Protein AF-0000000077101831 (afdb_homodimer)

Sequence (412 aa):
MSLKFHEMTIDAYLSALGSTAPAPGGGAAAGLIGAQACALGEMVSRLSSSGKNTDDFREKAEQYAAIFESARSIFLDLMDEDAKNFRELMALLQSPRDPADTKRKENLEAAFKKSAEAPYRMADAMSELLPAFTQLLLHCNKNVITDAVIAAEEAVSCIRAARLNVEINAKYVKDEFYAREMKDSYLTWENAISAIDAVLTYQVKLMSLKFHEMTIDAYLSALGSTAPAPGGGAAAGLIGAQACALGEMVSRLSSSGKNTDDFREKAEQYAAIFESARSIFLDLMDEDAKNFRELMALLQSPRDPADTKRKENLEAAFKKSAEAPYRMADAMSELLPAFTQLLLHCNKNVITDAVIAAEEAVSCIRAARLNVEINAKYVKDEFYAREMKDSYLTWENAISAIDAVLTYQVKL

pLDDT: mean 95.39, std 7.32, range [43.97, 98.94]

InterPro domains:
  IPR007044 Cyclodeaminase/cyclohydrolase [PF04961] (9-184)
  IPR036178 Formimidoyltransferase-cyclodeaminase-like superfamily [G3DSA:1.20.120.680] (2-204)
  IPR036178 Formimidoyltransferase-cyclodeaminase-like superfamily [SSF101262] (5-187)

Foldseek 3Di:
DPDQLVRDDPVVQVVQAPDPDQDDYLQLVLLQLLLVLLVLLLVQLVQQLPDPPQVVCNVVSVVSNVVSVVRSVLSSVLSRQLRVLRVVLVVLVPDDDDPVPPCSLVVNLVSLQSNLVSLLVQLVVLLVCLVVLLSSCQRTDPVCNVSSLVSNVSSLVSNVSSLVSNVVSCVSHPDPVVVVVNVVSVVSSVVSSVVSVCCSPPPHDD/DPDQLVRDDPVVQVVQAPDPDQDDYLQLVLLQLLLVLLVLLLVQLVQQLPDPPQVVCNVVSVVSNVVSVVRSVLSSVLSRQLRVLRVVLVVLVPDDDDPVPPCSLVVNLVSLQSNLVSLLVQLVVLLVCLVVLLSSCQRTDPVCNVSSLSSNVSSLVSNVSSLVSNVVSCVSHPDPVVVVVNVVSVVSSVVSSVVSVCCSPPPHDD

Solvent-accessible surface area (backbone atoms only — not comparable to full-atom values): 20016 Å² total; per-residue (Å²): 126,82,79,54,61,50,71,26,27,39,48,58,45,41,52,41,29,28,33,80,51,88,51,39,45,49,48,25,50,19,16,51,40,33,20,48,16,22,16,36,42,11,15,38,17,50,52,16,37,71,38,86,88,23,74,89,48,17,64,58,20,47,51,46,22,54,51,22,53,56,46,23,53,51,26,47,51,34,18,46,46,23,30,53,32,42,50,53,35,49,53,58,71,68,45,82,85,50,89,83,52,82,54,52,68,60,53,49,27,52,34,27,53,53,37,18,43,33,25,43,50,50,22,52,54,45,43,69,43,46,62,59,47,46,50,41,61,73,59,41,40,77,92,40,45,67,35,36,50,41,18,45,53,32,37,49,48,15,31,55,35,10,46,52,46,23,52,67,27,49,72,61,44,83,52,63,68,57,53,52,52,50,52,54,48,51,50,51,41,49,52,44,47,51,55,48,48,49,41,60,69,73,66,54,81,132,128,84,78,54,62,47,72,28,28,40,47,58,46,41,53,42,29,29,33,80,51,90,50,40,44,46,48,27,50,19,16,51,40,33,22,48,15,22,17,34,44,11,15,39,17,48,51,16,38,70,38,87,86,21,74,90,45,18,65,58,21,49,52,45,22,53,50,21,55,56,46,23,54,51,26,48,50,34,17,45,48,23,31,53,34,42,50,54,35,50,52,57,72,69,46,82,86,51,89,84,52,84,55,52,68,59,53,49,29,52,34,28,53,52,37,17,43,33,25,43,49,50,23,51,55,45,42,69,44,45,63,59,47,46,51,42,61,74,55,43,40,76,92,40,45,68,36,35,51,40,18,44,53,32,38,48,48,17,30,53,33,10,46,53,46,22,51,67,27,49,73,60,45,82,52,64,69,58,54,51,53,50,52,54,49,52,50,53,44,48,50,44,48,51,54,48,48,48,40,61,70,74,66,53,83,131

Nearest PDB structures (foldseek):
  7vg5-assembly1_B  TM=9.074E-01  e=5.105E-09  Methylorubrum extorquens AM1
  7vg4-assembly1_A  TM=9.407E-01  e=1.534E-08  Methylorubrum extorquens AM1
  1o5h-assembly1_B  TM=8.938E-01  e=2.658E-08  Thermotoga maritima
  7vg4-assembly3_E  TM=9.243E-01  e=2.913E-08  Methylorubrum extorquens AM1
  2pfd-assembly1_A  TM=8.484E-01  e=7.286E-08  Rattus norvegicus

Radius of gyration: 21.73 Å; Cα contacts (8 Å, |Δi|>4): 616; chains: 2; bounding box: 44×77×50 Å

Structure (mmCIF, N/CA/C/O backbone):
data_AF-0000000077101831-model_v1
#
loop_
_entity.id
_entity.type
_entity.pdbx_description
1 polymer Formiminotransferase-cyclodeaminase
#
loop_
_atom_site.group_PDB
_atom_site.id
_atom_site.type_symbol
_atom_site.label_atom_id
_atom_site.label_alt_id
_atom_site.label_comp_id
_atom_site.label_asym_id
_atom_site.label_entity_id
_atom_site.label_seq_id
_atom_site.pdbx_PDB_ins_code
_atom_site.Cartn_x
_atom_site.Cartn_y
_atom_site.Cartn_z
_atom_site.occupancy
_atom_site.B_iso_or_equiv
_atom_site.auth_seq_id
_atom_site.auth_comp_id
_atom_site.auth_asym_id
_atom_site.auth_atom_id
_atom_site.pdbx_PDB_model_num
ATOM 1 N N . MET A 1 1 ? 4.645 -1.585 -28.672 1 44.28 1 MET A N 1
ATOM 2 C CA . MET A 1 1 ? 5.219 -1.824 -27.344 1 44.28 1 MET A CA 1
ATOM 3 C C . MET A 1 1 ? 4.156 -1.705 -26.266 1 44.28 1 MET A C 1
ATOM 5 O O . MET A 1 1 ? 3.293 -0.828 -26.328 1 44.28 1 MET A O 1
ATOM 9 N N . SER A 1 2 ? 3.857 -2.773 -25.594 1 61.19 2 SER A N 1
ATOM 10 C CA . SER A 1 2 ? 2.75 -2.783 -24.641 1 61.19 2 SER A CA 1
ATOM 11 C C . SER A 1 2 ? 2.854 -1.624 -23.656 1 61.19 2 SER A C 1
ATOM 13 O O . SER A 1 2 ? 3.957 -1.215 -23.297 1 61.19 2 SER A O 1
ATOM 15 N N . LEU A 1 3 ? 2.004 -0.851 -23.578 1 75.81 3 LEU A N 1
ATOM 16 C CA . LEU A 1 3 ? 1.941 0.343 -22.75 1 75.81 3 LEU A CA 1
ATOM 17 C C . LEU A 1 3 ? 2.4 0.036 -21.328 1 75.81 3 LEU A C 1
ATOM 19 O O . LEU A 1 3 ? 1.934 -0.927 -20.703 1 75.81 3 LEU A O 1
ATOM 23 N N . LYS A 1 4 ? 3.422 0.877 -20.922 1 93.12 4 LYS A N 1
ATOM 24 C CA . LYS A 1 4 ? 3.916 0.754 -19.547 1 93.12 4 LYS A CA 1
ATOM 25 C C . LYS A 1 4 ? 2.838 1.126 -18.547 1 93.12 4 LYS A C 1
ATOM 27 O O . LYS A 1 4 ? 1.994 1.984 -18.812 1 93.12 4 LYS A O 1
ATOM 32 N N . PHE A 1 5 ? 2.848 0.463 -17.438 1 94.5 5 PHE A N 1
ATOM 33 C CA . PHE A 1 5 ? 1.799 0.672 -16.438 1 94.5 5 PHE A CA 1
ATOM 34 C C . PHE A 1 5 ? 1.759 2.129 -16 1 94.5 5 PHE A C 1
ATOM 36 O O . PHE A 1 5 ? 0.681 2.697 -15.812 1 94.5 5 PHE A O 1
ATOM 43 N N . HIS A 1 6 ? 2.982 2.709 -15.812 1 93.25 6 HIS A N 1
ATOM 44 C CA . HIS A 1 6 ? 3.029 4.062 -15.273 1 93.25 6 HIS A CA 1
ATOM 45 C C . HIS A 1 6 ? 2.426 5.066 -16.25 1 93.25 6 HIS A C 1
ATOM 47 O O . HIS A 1 6 ? 2.1 6.195 -15.867 1 93.25 6 HIS A O 1
ATOM 53 N N . GLU A 1 7 ? 2.256 4.645 -17.5 1 96 7 GLU A N 1
ATOM 54 C CA . GLU A 1 7 ? 1.656 5.496 -18.531 1 96 7 GLU A CA 1
ATOM 55 C C . GLU A 1 7 ? 0.146 5.293 -18.594 1 96 7 GLU A C 1
ATOM 57 O O . GLU A 1 7 ? -0.556 6.043 -19.281 1 96 7 GLU A O 1
ATOM 62 N N . MET A 1 8 ? -0.359 4.348 -17.922 1 96.56 8 MET A N 1
ATOM 63 C CA . MET A 1 8 ? -1.797 4.105 -17.844 1 96.56 8 MET A CA 1
ATOM 64 C C . MET A 1 8 ? -2.443 5.004 -16.781 1 96.56 8 MET A C 1
ATOM 66 O O . MET A 1 8 ? -1.784 5.434 -15.844 1 96.56 8 MET A O 1
ATOM 70 N N . THR A 1 9 ? -3.705 5.25 -17.047 1 97.62 9 THR A N 1
ATOM 71 C CA . THR A 1 9 ? -4.449 5.863 -15.953 1 97.62 9 THR A CA 1
ATOM 72 C C . THR A 1 9 ? -4.551 4.914 -14.766 1 97.62 9 THR A C 1
ATOM 74 O O . THR A 1 9 ? -4.469 3.695 -14.93 1 97.62 9 THR A O 1
ATOM 77 N N . ILE A 1 10 ? -4.707 5.473 -13.641 1 98.31 10 ILE A N 1
ATOM 78 C CA . ILE A 1 10 ? -4.906 4.664 -12.438 1 98.31 10 ILE A CA 1
ATOM 79 C C . ILE A 1 10 ? -6.094 3.725 -12.641 1 98.31 10 ILE A C 1
ATOM 81 O O . ILE A 1 10 ? -6.012 2.537 -12.32 1 98.31 10 ILE A O 1
ATOM 85 N N . ASP A 1 11 ? -7.137 4.207 -13.266 1 97.38 11 ASP A N 1
ATOM 86 C CA . ASP A 1 11 ? -8.328 3.402 -13.523 1 97.38 11 ASP A CA 1
ATOM 87 C C . ASP A 1 11 ? -8.008 2.223 -14.438 1 97.38 11 ASP A C 1
ATOM 89 O O . ASP A 1 11 ? -8.438 1.096 -14.18 1 97.38 11 ASP A O 1
ATOM 93 N N . ALA A 1 12 ? -7.332 2.475 -15.492 1 97.69 12 ALA A N 1
ATOM 94 C CA . ALA A 1 12 ? -7 1.422 -16.453 1 97.69 12 ALA A CA 1
ATOM 95 C C . ALA A 1 12 ? -6.125 0.351 -15.797 1 97.69 12 ALA A C 1
ATOM 97 O O . ALA A 1 12 ? -6.332 -0.845 -16.016 1 97.69 12 ALA A O 1
ATOM 98 N N . TYR A 1 13 ? -5.164 0.798 -15.039 1 98.44 13 TYR A N 1
ATOM 99 C CA . TYR A 1 13 ? -4.293 -0.14 -14.344 1 98.44 13 TYR A CA 1
ATOM 100 C C . TYR A 1 13 ? -5.09 -0.997 -13.367 1 98.44 13 TYR A C 1
ATOM 102 O O . TYR A 1 13 ? -4.945 -2.221 -13.344 1 98.44 13 TYR A O 1
ATOM 110 N N . LEU A 1 14 ? -5.941 -0.333 -12.586 1 98.69 14 LEU A N 1
ATOM 111 C CA . LEU A 1 14 ? -6.688 -1.07 -11.57 1 98.69 14 LEU A CA 1
ATOM 112 C C . LEU A 1 14 ? -7.684 -2.027 -12.219 1 98.69 14 LEU A C 1
ATOM 114 O O . LEU A 1 14 ? -7.945 -3.109 -11.688 1 98.69 14 LEU A O 1
ATOM 118 N N . SER A 1 15 ? -8.258 -1.615 -13.32 1 98.31 15 SER A N 1
ATOM 119 C CA . SER A 1 15 ? -9.133 -2.512 -14.062 1 98.31 15 SER A CA 1
ATOM 120 C C . SER A 1 15 ? -8.383 -3.746 -14.547 1 98.31 15 SER A C 1
ATOM 122 O O . SER A 1 15 ? -8.906 -4.863 -14.477 1 98.31 15 SER A O 1
ATOM 124 N N . ALA A 1 16 ? -7.199 -3.539 -15.055 1 98.12 16 ALA A N 1
ATOM 125 C CA . ALA A 1 16 ? -6.371 -4.66 -15.492 1 98.12 16 ALA A CA 1
ATOM 126 C C . ALA A 1 16 ? -5.996 -5.555 -14.312 1 98.12 16 ALA A C 1
ATOM 128 O O . ALA A 1 16 ? -6.047 -6.781 -14.414 1 98.12 16 ALA A O 1
ATOM 129 N N . LEU A 1 17 ? -5.648 -4.934 -13.203 1 98.5 17 LEU A N 1
ATOM 130 C CA . LEU A 1 17 ? -5.262 -5.676 -12.008 1 98.5 17 LEU A CA 1
ATOM 131 C C . LEU A 1 17 ? -6.414 -6.543 -11.508 1 98.5 17 LEU A C 1
ATOM 133 O O . LEU A 1 17 ? -6.199 -7.668 -11.055 1 98.5 17 LEU A O 1
ATOM 137 N N . GLY A 1 18 ? -7.625 -6.035 -11.617 1 98.44 18 GLY A N 1
ATOM 138 C CA . GLY A 1 18 ? -8.797 -6.738 -11.117 1 98.44 18 GLY A CA 1
ATOM 139 C C . GLY A 1 18 ? -9.336 -7.762 -12.102 1 98.44 18 GLY A C 1
ATOM 140 O O . GLY A 1 18 ? -10.312 -8.461 -11.805 1 98.44 18 GLY A O 1
ATOM 141 N N . SER A 1 19 ? -8.734 -7.898 -13.273 1 97.62 19 SER A N 1
ATOM 142 C CA . SER A 1 19 ? -9.195 -8.805 -14.312 1 97.62 19 SER A CA 1
ATOM 143 C C . SER A 1 19 ? -8.664 -10.219 -14.094 1 97.62 19 SER A C 1
ATOM 145 O O . SER A 1 19 ? -8.008 -10.492 -13.086 1 97.62 19 SER A O 1
ATOM 147 N N . THR A 1 20 ? -8.922 -11.156 -15.008 1 96.12 20 THR A N 1
ATOM 148 C CA . THR A 1 20 ? -8.453 -12.531 -14.922 1 96.12 20 THR A CA 1
ATOM 149 C C . THR A 1 20 ? -7.16 -12.711 -15.719 1 96.12 20 THR A C 1
ATOM 151 O O . THR A 1 20 ? -6.66 -13.828 -15.859 1 96.12 20 THR A O 1
ATOM 154 N N . ALA A 1 21 ? -6.684 -11.531 -16.234 1 94.62 21 ALA A N 1
ATOM 155 C CA . ALA A 1 21 ? -5.406 -11.625 -16.938 1 94.62 21 ALA A CA 1
ATOM 156 C C . ALA A 1 21 ? -4.293 -12.086 -16 1 94.62 21 ALA A C 1
ATOM 158 O O . ALA A 1 21 ? -4.316 -11.789 -14.812 1 94.62 21 ALA A O 1
ATOM 159 N N . PRO A 1 22 ? -3.324 -12.836 -16.531 1 94.12 22 PRO A N 1
ATOM 160 C CA . PRO A 1 22 ? -2.258 -13.336 -15.656 1 94.12 22 PRO A CA 1
ATOM 161 C C . PRO A 1 22 ? -1.479 -12.203 -14.984 1 94.12 22 PRO A C 1
ATOM 163 O O . PRO A 1 22 ? -0.962 -12.383 -13.875 1 94.12 22 PRO A O 1
ATOM 166 N N . ALA A 1 23 ? -1.286 -11.023 -15.68 1 94.5 23 ALA A N 1
ATOM 167 C CA . ALA A 1 23 ? -0.628 -9.828 -15.148 1 94.5 23 ALA A CA 1
ATOM 168 C C . ALA A 1 23 ? -1.393 -8.562 -15.539 1 94.5 23 ALA A C 1
ATOM 170 O O . ALA A 1 23 ? -2 -8.5 -16.609 1 94.5 23 ALA A O 1
ATOM 171 N N . PRO A 1 24 ? -1.352 -7.574 -14.758 1 97.62 24 PRO A N 1
ATOM 172 C CA . PRO A 1 24 ? -0.583 -7.441 -13.523 1 97.62 24 PRO A CA 1
ATOM 173 C C . PRO A 1 24 ? -1.191 -8.227 -12.367 1 97.62 24 PRO A C 1
ATOM 175 O O . PRO A 1 24 ? -2.367 -8.602 -12.414 1 97.62 24 PRO A O 1
ATOM 178 N N . GLY A 1 25 ? -0.384 -8.562 -11.336 1 97.69 25 GLY A N 1
ATOM 179 C CA . GLY A 1 25 ? -0.781 -9.203 -10.094 1 97.69 25 GLY A CA 1
ATOM 180 C C . GLY A 1 25 ? -0.1 -8.609 -8.875 1 97.69 25 GL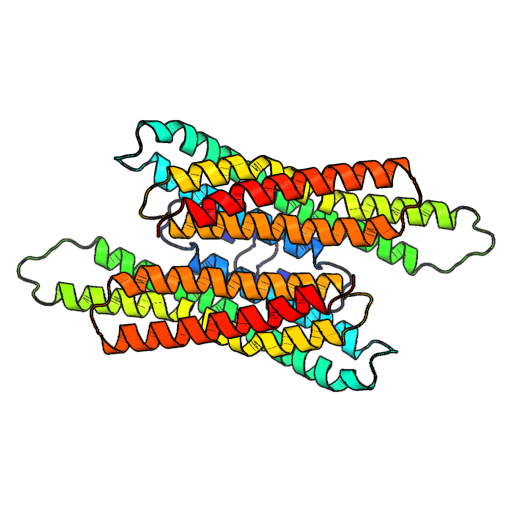Y A C 1
ATOM 181 O O . GLY A 1 25 ? 0.102 -7.395 -8.797 1 97.69 25 GLY A O 1
ATOM 182 N N . GLY A 1 26 ? 0.161 -9.477 -7.961 1 98.38 26 GLY A N 1
ATOM 183 C CA . GLY A 1 26 ? 0.746 -9.039 -6.703 1 98.38 26 GLY A CA 1
ATOM 184 C C . GLY A 1 26 ? 2.105 -8.391 -6.871 1 98.38 26 GLY A C 1
ATOM 185 O O . GLY A 1 26 ? 2.475 -7.504 -6.098 1 98.38 26 GLY A O 1
ATOM 186 N N . GLY A 1 27 ? 2.893 -8.875 -7.781 1 98.5 27 GLY A N 1
ATOM 187 C CA . GLY A 1 27 ? 4.188 -8.266 -8.039 1 98.5 27 GL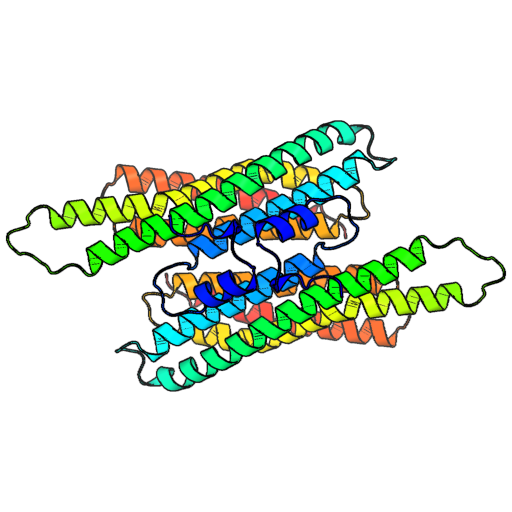Y A CA 1
ATOM 188 C C . GLY A 1 27 ? 4.086 -6.836 -8.539 1 98.5 27 GLY A C 1
ATOM 189 O O . GLY A 1 27 ? 4.824 -5.961 -8.078 1 98.5 27 GLY A O 1
ATOM 190 N N . ALA A 1 28 ? 3.213 -6.652 -9.492 1 98.38 28 ALA A N 1
ATOM 191 C CA . ALA A 1 28 ? 2.975 -5.297 -9.969 1 98.38 28 ALA A CA 1
ATOM 192 C C . ALA A 1 28 ? 2.434 -4.406 -8.852 1 98.38 28 ALA A C 1
ATOM 194 O O . ALA A 1 28 ? 2.828 -3.244 -8.734 1 98.38 28 ALA A O 1
ATOM 195 N N . ALA A 1 29 ? 1.525 -4.945 -8.047 1 98.75 29 ALA A N 1
ATOM 196 C CA . ALA A 1 29 ? 0.988 -4.203 -6.906 1 98.75 29 ALA A CA 1
ATOM 197 C C . ALA A 1 29 ? 2.1 -3.783 -5.949 1 98.75 29 ALA A C 1
ATOM 199 O O . ALA A 1 29 ? 2.088 -2.668 -5.426 1 98.75 29 ALA A O 1
ATOM 200 N N . ALA A 1 30 ? 3.07 -4.664 -5.754 1 98.88 30 ALA A N 1
ATOM 201 C CA . ALA A 1 30 ? 4.227 -4.348 -4.922 1 98.88 30 ALA A CA 1
ATOM 202 C C . ALA A 1 30 ? 5.031 -3.193 -5.516 1 98.88 30 ALA A C 1
ATOM 204 O O . ALA A 1 30 ? 5.492 -2.311 -4.785 1 98.88 30 ALA A O 1
ATOM 205 N N . GLY A 1 31 ? 5.191 -3.23 -6.809 1 98.81 31 GLY A N 1
ATOM 206 C CA . GLY A 1 31 ? 5.895 -2.148 -7.48 1 98.81 31 GLY A CA 1
ATOM 207 C C . GLY A 1 31 ? 5.23 -0.797 -7.285 1 98.81 31 GLY A C 1
ATOM 208 O O . GLY A 1 31 ? 5.906 0.194 -6.992 1 98.81 31 GLY A O 1
ATOM 209 N N . LEU A 1 32 ? 3.914 -0.754 -7.418 1 98.81 32 LEU A N 1
ATOM 210 C CA . LEU A 1 32 ? 3.199 0.514 -7.309 1 98.81 32 LEU A CA 1
ATOM 211 C C . LEU A 1 32 ? 3.23 1.034 -5.875 1 98.81 32 LEU A C 1
ATOM 213 O O . LEU A 1 32 ? 3.381 2.236 -5.652 1 98.81 32 LEU A O 1
ATOM 217 N N . ILE A 1 33 ? 3.037 0.174 -4.906 1 98.81 33 ILE A N 1
ATOM 218 C CA . ILE A 1 33 ? 3.082 0.646 -3.525 1 98.81 33 ILE A CA 1
ATOM 219 C C . ILE A 1 33 ? 4.484 1.157 -3.201 1 98.81 33 ILE A C 1
ATOM 221 O O . ILE A 1 33 ? 4.641 2.133 -2.465 1 98.81 33 ILE A O 1
ATOM 225 N N . GLY A 1 34 ? 5.543 0.465 -3.713 1 98.94 34 GLY A N 1
ATOM 226 C CA . GLY A 1 34 ? 6.895 0.976 -3.555 1 98.94 34 GLY A CA 1
ATOM 227 C C . GLY A 1 34 ? 7.086 2.354 -4.16 1 98.94 34 GLY A C 1
ATOM 228 O O . GLY A 1 34 ? 7.68 3.234 -3.535 1 98.94 34 GLY A O 1
ATOM 229 N N . ALA A 1 35 ? 6.602 2.521 -5.375 1 98.94 35 ALA A N 1
ATOM 230 C CA . ALA A 1 35 ? 6.68 3.82 -6.039 1 98.94 35 ALA A CA 1
ATOM 231 C C . ALA A 1 35 ? 5.945 4.891 -5.238 1 98.94 35 ALA A C 1
ATOM 233 O O . ALA A 1 35 ? 6.418 6.023 -5.125 1 98.94 35 ALA A O 1
ATOM 234 N N . GLN A 1 36 ? 4.82 4.559 -4.707 1 98.88 36 GLN A N 1
ATOM 235 C CA . GLN A 1 36 ? 4.031 5.496 -3.914 1 98.88 36 GLN A CA 1
ATOM 236 C C . GLN A 1 36 ? 4.758 5.871 -2.625 1 98.88 36 GLN A C 1
ATOM 238 O O . GLN A 1 36 ? 4.738 7.031 -2.211 1 98.88 36 GLN A O 1
ATOM 243 N N . ALA A 1 37 ? 5.34 4.852 -1.958 1 98.94 37 ALA A N 1
ATOM 244 C CA . ALA A 1 37 ? 6.145 5.125 -0.77 1 98.94 37 ALA A CA 1
ATOM 245 C C . ALA A 1 37 ? 7.25 6.133 -1.075 1 98.94 37 ALA A C 1
ATOM 247 O O . ALA A 1 37 ? 7.465 7.078 -0.315 1 98.94 37 ALA A O 1
ATOM 248 N N . CYS A 1 38 ? 7.887 5.934 -2.193 1 98.94 38 CYS A N 1
ATOM 249 C CA . CYS A 1 38 ? 8.977 6.816 -2.598 1 98.94 38 CYS A CA 1
ATOM 250 C C . CYS A 1 38 ? 8.461 8.211 -2.906 1 98.94 38 CYS A C 1
ATOM 252 O O . CYS A 1 38 ? 9.094 9.211 -2.547 1 98.94 38 CYS A O 1
ATOM 254 N N . ALA A 1 39 ? 7.328 8.305 -3.564 1 98.94 39 ALA A N 1
ATOM 255 C CA . ALA A 1 39 ? 6.742 9.602 -3.875 1 98.94 39 ALA A CA 1
ATOM 256 C C . ALA A 1 39 ? 6.395 10.367 -2.6 1 98.94 39 ALA A C 1
ATOM 258 O O . ALA A 1 39 ? 6.672 11.562 -2.488 1 98.94 39 ALA A O 1
ATOM 259 N N . LEU A 1 40 ? 5.77 9.695 -1.675 1 98.81 40 LEU A N 1
ATOM 260 C CA . LEU A 1 40 ? 5.449 10.328 -0.401 1 98.81 40 LEU A CA 1
ATOM 261 C C . LEU A 1 40 ? 6.719 10.742 0.338 1 98.81 40 LEU A C 1
ATOM 263 O O . LEU A 1 40 ? 6.773 11.82 0.938 1 98.81 40 LEU A O 1
ATOM 267 N N . GLY A 1 41 ? 7.73 9.812 0.323 1 98.81 41 GLY A N 1
ATOM 268 C CA . GLY A 1 41 ? 9.023 10.18 0.884 1 98.81 41 GLY A CA 1
ATOM 269 C C . GLY A 1 41 ? 9.625 11.414 0.248 1 98.81 41 GLY A C 1
ATOM 270 O O . GLY A 1 41 ? 10.203 12.258 0.938 1 98.81 41 GLY A O 1
ATOM 271 N N . GLU A 1 42 ? 9.492 11.5 -1.027 1 98.75 42 GLU A N 1
ATOM 272 C CA . GLU A 1 42 ? 9.938 12.664 -1.785 1 98.75 42 GLU A CA 1
ATOM 273 C C . GLU A 1 42 ? 9.266 13.938 -1.282 1 98.75 42 GLU A C 1
ATOM 275 O O . GLU A 1 42 ? 9.93 14.945 -1.023 1 98.75 42 GLU A O 1
ATOM 280 N N . MET A 1 43 ? 7.977 13.922 -1.154 1 98.5 43 MET A N 1
ATOM 281 C CA . MET A 1 43 ? 7.219 15.062 -0.652 1 98.5 43 MET A CA 1
ATOM 282 C C . MET A 1 43 ? 7.719 15.484 0.726 1 98.5 43 MET A C 1
ATOM 284 O O . MET A 1 43 ? 8.008 16.656 0.954 1 98.5 43 MET A O 1
ATOM 288 N N . VAL A 1 44 ? 7.793 14.508 1.637 1 98.38 44 VAL A N 1
ATOM 289 C CA . VAL A 1 44 ? 8.219 14.773 3.008 1 98.38 44 VAL A CA 1
ATOM 290 C C . VAL A 1 44 ? 9.609 15.398 3.008 1 98.38 44 VAL A C 1
ATOM 292 O O . VAL A 1 44 ? 9.875 16.344 3.756 1 98.38 44 VAL A O 1
ATOM 295 N N . SER A 1 45 ? 10.453 14.867 2.158 1 98.44 45 SER A N 1
ATOM 296 C CA . SER A 1 45 ? 11.812 15.391 2.049 1 98.44 45 SER A CA 1
ATOM 297 C C . SER A 1 45 ? 11.805 16.844 1.564 1 98.44 45 SER A C 1
ATOM 299 O O . SER A 1 45 ? 12.461 17.703 2.15 1 98.44 45 SER A O 1
ATOM 301 N N . ARG A 1 46 ? 11.086 17.125 0.58 1 97.69 46 ARG A N 1
ATOM 302 C CA . ARG A 1 46 ? 11.031 18.469 0.009 1 97.69 46 ARG A CA 1
ATOM 303 C C . ARG A 1 46 ? 10.469 19.469 1.016 1 97.69 46 ARG A C 1
ATOM 305 O O . ARG A 1 46 ? 11 20.562 1.169 1 97.69 46 ARG A O 1
ATOM 312 N N . LEU A 1 47 ? 9.445 19.109 1.716 1 96.56 47 LEU A N 1
ATOM 313 C CA . LEU A 1 47 ? 8.812 20 2.674 1 96.56 47 LEU A CA 1
ATOM 314 C C . LEU A 1 47 ? 9.688 20.172 3.914 1 96.56 47 LEU A C 1
ATOM 316 O O . LEU A 1 47 ? 9.539 21.156 4.648 1 96.56 47 LEU A O 1
ATOM 320 N N . SER A 1 48 ? 10.531 19.203 4.121 1 95.88 48 SER A N 1
ATOM 321 C CA . SER A 1 48 ? 11.438 19.281 5.266 1 95.88 48 SER A CA 1
ATOM 322 C C . SER A 1 48 ? 12.672 20.109 4.93 1 95.88 48 SER A C 1
ATOM 324 O O . SER A 1 48 ? 13.305 20.672 5.828 1 95.88 48 SER A O 1
ATOM 326 N N . SER A 1 49 ? 13.078 20.141 3.723 1 93.62 49 SER A N 1
ATOM 327 C CA . SER A 1 49 ? 14.234 20.922 3.299 1 93.62 49 SER A CA 1
ATOM 328 C C . SER A 1 49 ? 13.891 22.422 3.232 1 93.62 49 SER A C 1
ATOM 330 O O . SER A 1 49 ? 14.766 23.266 3.387 1 93.62 49 SER A O 1
ATOM 332 N N . SER A 1 50 ? 12.766 22.734 3.039 1 83.5 50 SER A N 1
ATOM 333 C CA . SER A 1 50 ? 12.336 24.125 2.896 1 83.5 50 SER A CA 1
ATOM 334 C C . SER A 1 50 ? 11.859 24.703 4.227 1 83.5 50 SER A C 1
ATOM 336 O O . SER A 1 50 ? 11.664 25.906 4.355 1 83.5 50 SER A O 1
ATOM 338 N N . GLY A 1 51 ? 11.758 23.812 5.164 1 71.81 51 GLY A N 1
ATOM 339 C CA . GLY A 1 51 ? 11.219 24.266 6.434 1 71.81 51 GLY A CA 1
ATOM 340 C C . GLY A 1 51 ? 12.234 24.984 7.293 1 71.81 51 GLY A C 1
ATOM 341 O O . GLY A 1 51 ? 13.438 24.828 7.105 1 71.81 51 GLY A O 1
ATOM 342 N N . LYS A 1 52 ? 11.883 25.969 8 1 64.69 52 LYS A N 1
ATOM 343 C CA . LYS A 1 52 ? 12.688 26.906 8.773 1 64.69 52 LYS A CA 1
ATOM 344 C C . LYS A 1 52 ? 13.516 26.188 9.836 1 64.69 52 LYS A C 1
ATOM 346 O O . LYS A 1 52 ? 14.609 26.641 10.18 1 64.69 52 LYS A O 1
ATOM 351 N N . ASN A 1 53 ? 13.023 25.141 10.438 1 59.78 53 ASN A N 1
ATOM 352 C CA . ASN A 1 53 ? 13.609 24.578 11.664 1 59.78 53 ASN A CA 1
ATOM 353 C C . ASN A 1 53 ? 14.461 23.359 11.367 1 59.78 53 ASN A C 1
ATOM 355 O O . ASN A 1 53 ? 14.711 22.547 12.258 1 59.78 53 ASN A O 1
ATOM 359 N N . THR A 1 54 ? 14.844 23.188 10.078 1 61.25 54 THR A N 1
ATOM 360 C CA . THR A 1 54 ? 15.516 21.922 9.797 1 61.25 54 THR A CA 1
ATOM 361 C C . THR A 1 54 ? 16.938 22.156 9.289 1 61.25 54 THR A C 1
ATOM 363 O O . THR A 1 54 ? 17.391 21.484 8.367 1 61.25 54 THR A O 1
ATOM 366 N N . ASP A 1 55 ? 17.641 23.109 9.922 1 66.56 55 ASP A N 1
ATOM 367 C CA . ASP A 1 55 ? 18.906 23.547 9.32 1 66.56 55 ASP A CA 1
ATOM 368 C C . ASP A 1 55 ? 19.859 22.359 9.164 1 66.56 55 ASP A C 1
ATOM 370 O O . ASP A 1 55 ? 20.453 22.172 8.094 1 66.56 55 ASP A O 1
ATOM 374 N N . ASP A 1 56 ? 19.922 21.531 10.195 1 82.62 56 ASP A N 1
ATOM 375 C CA . ASP A 1 56 ? 20.922 20.469 10.109 1 82.62 56 ASP A CA 1
ATOM 376 C C . ASP A 1 56 ? 20.438 19.328 9.219 1 82.62 56 ASP A C 1
ATOM 378 O O . ASP A 1 56 ? 21.234 18.562 8.68 1 82.62 56 ASP A O 1
ATOM 382 N N . PHE A 1 57 ? 19.172 19.25 8.938 1 92.75 57 PHE A N 1
ATOM 383 C CA . PHE A 1 57 ? 18.609 18.141 8.188 1 92.75 57 PHE A CA 1
ATOM 384 C C . PHE A 1 57 ? 18.281 18.547 6.762 1 92.75 57 PHE A C 1
ATOM 386 O O . PHE A 1 57 ? 18 17.703 5.906 1 92.75 57 PHE A O 1
ATOM 393 N N . ARG A 1 58 ? 18.438 19.797 6.492 1 92.44 58 ARG A N 1
ATOM 394 C CA . ARG A 1 58 ? 18.016 20.359 5.211 1 92.44 58 ARG A CA 1
ATOM 395 C C . ARG A 1 58 ? 18.766 19.703 4.055 1 92.44 58 ARG A C 1
ATOM 397 O O . ARG A 1 58 ? 18.156 19.266 3.076 1 92.44 58 ARG A O 1
ATOM 404 N N . GLU A 1 59 ? 20 19.688 4.125 1 93.56 59 GLU A N 1
ATOM 405 C CA . GLU A 1 59 ? 20.828 19.141 3.049 1 93.56 59 GLU A CA 1
ATOM 406 C C . GLU A 1 59 ? 20.516 17.672 2.826 1 93.56 59 GLU A C 1
ATOM 408 O O . GLU A 1 59 ? 20.422 17.203 1.686 1 93.56 59 GLU A O 1
ATOM 413 N N . LYS A 1 60 ? 20.438 16.953 3.932 1 95.94 60 LYS A N 1
ATOM 414 C CA . LYS A 1 60 ? 20.094 15.539 3.832 1 95.94 60 LYS A CA 1
ATOM 415 C C . LYS A 1 60 ? 18.719 15.344 3.207 1 95.94 60 LYS A C 1
ATOM 417 O O . LYS A 1 60 ? 18.531 14.445 2.387 1 95.94 60 LYS A O 1
ATOM 422 N N . ALA A 1 61 ? 17.812 16.141 3.611 1 97.12 61 ALA A N 1
ATOM 423 C CA . ALA A 1 61 ? 16.469 16.062 3.072 1 97.12 61 ALA A CA 1
ATOM 424 C C . ALA A 1 61 ? 16.453 16.297 1.564 1 97.12 61 ALA A C 1
ATOM 426 O O . ALA A 1 61 ? 15.734 15.625 0.827 1 97.12 61 ALA A O 1
ATOM 427 N N . GLU A 1 62 ? 17.234 17.25 1.143 1 95.94 62 GLU A N 1
ATOM 428 C CA . GLU A 1 62 ? 17.344 17.516 -0.291 1 9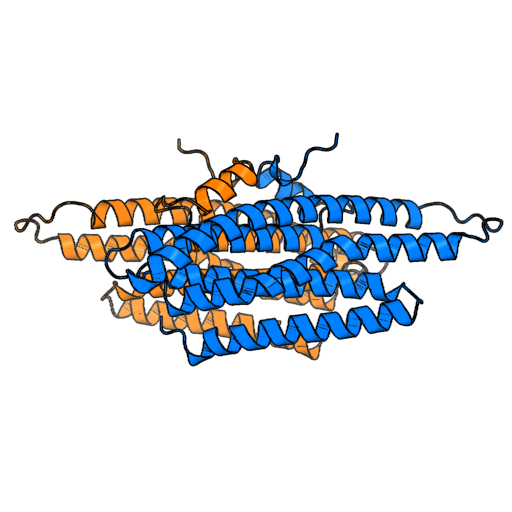5.94 62 GLU A CA 1
ATOM 429 C C . GLU A 1 62 ? 17.922 16.297 -1.025 1 95.94 62 GLU A C 1
ATOM 431 O O . GLU A 1 62 ? 17.453 15.953 -2.115 1 95.94 62 GLU A O 1
ATOM 436 N N . GLN A 1 63 ? 18.906 15.742 -0.448 1 97.5 63 GLN A N 1
ATOM 437 C CA . GLN A 1 63 ? 19.484 14.539 -1.026 1 97.5 63 GLN A CA 1
ATOM 438 C C . GLN A 1 63 ? 18.453 13.406 -1.091 1 97.5 63 GLN A C 1
ATOM 440 O O . GLN A 1 63 ? 18.375 12.695 -2.094 1 97.5 63 GLN A O 1
ATOM 445 N N . TYR A 1 64 ? 17.703 13.266 -0.021 1 98.5 64 TYR A N 1
ATOM 446 C CA . TYR A 1 64 ? 16.703 12.211 0.019 1 98.5 64 TYR A CA 1
ATOM 447 C C . TYR A 1 64 ? 15.625 12.445 -1.039 1 98.5 64 TYR A C 1
ATOM 449 O O . TYR A 1 64 ? 15.117 11.492 -1.634 1 98.5 64 TYR A O 1
ATOM 457 N N . ALA A 1 65 ? 15.25 13.711 -1.266 1 98.31 65 ALA A N 1
ATOM 458 C CA . ALA A 1 65 ? 14.266 14.008 -2.303 1 98.31 65 ALA A CA 1
ATOM 459 C C . ALA A 1 65 ? 14.719 13.461 -3.656 1 98.31 65 ALA A C 1
ATOM 461 O O . ALA A 1 65 ? 13.93 12.844 -4.375 1 98.31 65 ALA A O 1
ATOM 462 N N . ALA A 1 66 ? 15.945 13.672 -3.961 1 98.38 66 ALA A N 1
ATOM 463 C CA . ALA A 1 66 ? 16.5 13.203 -5.23 1 98.38 66 ALA A CA 1
ATOM 464 C C . ALA A 1 66 ? 16.562 11.68 -5.27 1 98.38 66 ALA A C 1
ATOM 466 O O . ALA A 1 66 ? 16.266 11.062 -6.301 1 98.38 66 ALA A O 1
ATOM 467 N N . ILE A 1 67 ? 16.969 11.109 -4.172 1 98.75 67 ILE A N 1
ATOM 468 C CA . ILE A 1 67 ? 17.078 9.656 -4.074 1 98.75 67 ILE A CA 1
ATOM 469 C C . ILE A 1 67 ? 15.695 9.023 -4.27 1 98.75 67 ILE A C 1
ATOM 471 O O . ILE A 1 67 ? 15.547 8.078 -5.047 1 98.75 67 ILE A O 1
ATOM 475 N N . PHE A 1 68 ? 14.672 9.547 -3.611 1 98.88 68 PHE A N 1
ATOM 476 C CA . PHE A 1 68 ? 13.32 9 -3.695 1 98.88 68 PHE A CA 1
ATOM 477 C C . PHE A 1 68 ? 12.742 9.195 -5.09 1 98.88 68 PHE A C 1
ATOM 479 O O . PHE A 1 68 ? 12.031 8.328 -5.598 1 98.88 68 PHE A O 1
ATOM 486 N N . GLU A 1 69 ? 13.047 10.328 -5.68 1 98.62 69 GLU A N 1
ATOM 487 C CA . GLU A 1 69 ? 12.586 10.555 -7.043 1 98.62 69 GLU A CA 1
ATOM 488 C C . GLU A 1 69 ? 13.148 9.508 -8 1 98.62 69 GLU A C 1
ATOM 490 O O . GLU A 1 69 ? 12.422 8.945 -8.82 1 98.62 69 GLU A O 1
ATOM 495 N N . SER A 1 70 ? 14.43 9.242 -7.91 1 98.69 70 SER A N 1
ATOM 496 C CA . SER A 1 70 ? 15.07 8.219 -8.734 1 98.69 70 SER A CA 1
ATOM 497 C C . SER A 1 70 ? 14.5 6.832 -8.438 1 98.69 70 SER A C 1
ATOM 499 O O . SER A 1 70 ? 14.258 6.047 -9.352 1 98.69 70 SER A O 1
ATOM 501 N N . ALA A 1 71 ? 14.305 6.551 -7.172 1 98.88 71 ALA A N 1
ATOM 502 C CA . ALA A 1 71 ? 13.789 5.25 -6.754 1 98.88 71 ALA A CA 1
ATOM 503 C C . ALA A 1 71 ? 12.367 5.035 -7.266 1 98.88 71 ALA A C 1
ATOM 505 O O . ALA A 1 71 ? 12 3.924 -7.656 1 98.88 71 ALA A O 1
ATOM 506 N N . ARG A 1 72 ? 11.555 6.086 -7.199 1 98.44 72 ARG A N 1
ATOM 507 C CA . ARG A 1 72 ? 10.203 6.02 -7.727 1 98.44 72 ARG A CA 1
ATOM 508 C C . ARG A 1 72 ? 10.188 5.465 -9.148 1 98.44 72 ARG A C 1
ATOM 510 O O . ARG A 1 72 ? 9.422 4.551 -9.453 1 98.44 72 ARG A O 1
ATOM 517 N N . SER A 1 73 ? 11.062 5.91 -10 1 97.88 73 SER A N 1
ATOM 518 C CA . SER A 1 73 ? 11.172 5.453 -11.375 1 97.88 73 SER A CA 1
ATOM 519 C C . SER A 1 73 ? 11.625 3.996 -11.445 1 97.88 73 SER A C 1
ATOM 521 O O . SER A 1 73 ? 11.172 3.24 -12.305 1 97.88 73 SER A O 1
ATOM 523 N N . ILE A 1 74 ? 12.523 3.645 -10.617 1 98.62 74 ILE A N 1
ATOM 524 C CA . ILE A 1 74 ? 13.031 2.277 -10.586 1 98.62 74 ILE A CA 1
ATOM 525 C C . ILE A 1 74 ? 11.891 1.313 -10.258 1 98.62 74 ILE A C 1
ATOM 527 O O . ILE A 1 74 ? 11.734 0.283 -10.922 1 98.62 74 ILE A O 1
ATOM 531 N N . PHE A 1 75 ? 11.055 1.623 -9.281 1 98.88 75 PHE A N 1
ATOM 532 C CA . PHE A 1 75 ? 9.977 0.731 -8.875 1 98.88 75 PHE A CA 1
ATOM 533 C C . PHE A 1 75 ? 8.93 0.62 -9.977 1 98.88 75 PHE A C 1
ATOM 535 O O . PHE A 1 75 ? 8.32 -0.436 -10.156 1 98.88 75 PHE A O 1
ATOM 542 N N . LEU A 1 76 ? 8.695 1.677 -10.719 1 98.62 76 LEU A N 1
ATOM 543 C CA . LEU A 1 76 ? 7.762 1.622 -11.836 1 98.62 76 LEU A CA 1
ATOM 544 C C . LEU A 1 76 ? 8.297 0.729 -12.945 1 98.62 76 LEU A C 1
ATOM 546 O O . LEU A 1 76 ? 7.539 -0.013 -13.578 1 98.62 76 LEU A O 1
ATOM 550 N N . ASP A 1 77 ? 9.602 0.792 -13.18 1 98.38 77 ASP A N 1
ATOM 551 C CA . ASP A 1 77 ? 10.219 -0.104 -14.156 1 98.38 77 ASP A CA 1
ATOM 552 C C . ASP A 1 77 ? 10.117 -1.56 -13.703 1 98.38 77 ASP A C 1
ATOM 554 O O . ASP A 1 77 ? 9.844 -2.447 -14.516 1 98.38 77 ASP A O 1
ATOM 558 N N . LEU A 1 78 ? 10.352 -1.779 -12.445 1 98.75 78 LEU A N 1
ATOM 559 C CA . LEU A 1 78 ? 10.297 -3.131 -11.898 1 98.75 78 LEU A CA 1
ATOM 560 C C . LEU A 1 78 ? 8.867 -3.672 -11.945 1 98.75 78 LEU A C 1
ATOM 562 O O . LEU A 1 78 ? 8.664 -4.871 -12.133 1 98.75 78 LEU A O 1
ATOM 566 N N . MET A 1 79 ? 7.93 -2.773 -11.703 1 98.38 79 MET A N 1
ATOM 567 C CA . MET A 1 79 ? 6.52 -3.113 -11.859 1 98.38 79 MET A CA 1
ATOM 568 C C . MET A 1 79 ? 6.25 -3.705 -13.242 1 98.38 79 MET A C 1
ATOM 570 O O . MET A 1 79 ? 5.633 -4.766 -13.359 1 98.38 79 MET A O 1
ATOM 574 N N . ASP A 1 80 ? 6.711 -3.086 -14.289 1 98.06 80 ASP A N 1
ATOM 575 C CA . ASP A 1 80 ? 6.539 -3.547 -15.664 1 98.06 80 ASP A CA 1
ATOM 576 C C . ASP A 1 80 ? 7.309 -4.844 -15.906 1 98.06 80 ASP A C 1
ATOM 578 O O . ASP A 1 80 ? 6.805 -5.758 -16.562 1 98.06 80 ASP A O 1
ATOM 582 N N . GLU A 1 81 ? 8.5 -4.863 -15.438 1 98.31 81 GLU A N 1
ATOM 583 C CA . GLU A 1 81 ? 9.336 -6.047 -15.625 1 98.31 81 GLU A CA 1
ATOM 584 C C . GLU A 1 81 ? 8.703 -7.277 -14.977 1 98.31 81 GLU A C 1
ATOM 586 O O . GLU A 1 81 ? 8.766 -8.375 -15.539 1 98.31 81 GLU A O 1
ATOM 591 N N . ASP A 1 82 ? 8.156 -7.105 -13.805 1 98.56 82 ASP A N 1
ATOM 592 C CA . ASP A 1 82 ? 7.488 -8.211 -13.133 1 98.56 82 ASP A CA 1
ATOM 593 C C . ASP A 1 82 ? 6.391 -8.805 -14.008 1 98.56 82 ASP A C 1
ATOM 595 O O . ASP A 1 82 ? 6.324 -10.023 -14.195 1 98.56 82 ASP A O 1
ATOM 599 N N . ALA A 1 83 ? 5.551 -7.945 -14.523 1 97.5 83 ALA A N 1
ATOM 600 C CA . ALA A 1 83 ? 4.43 -8.375 -15.352 1 97.5 83 ALA A CA 1
ATOM 601 C C . ALA A 1 83 ? 4.922 -9.086 -16.609 1 97.5 83 ALA A C 1
ATOM 603 O O . ALA A 1 83 ? 4.379 -10.117 -17 1 97.5 83 ALA A O 1
ATOM 604 N N . LYS A 1 84 ? 5.926 -8.555 -17.219 1 97.38 84 LYS A N 1
ATOM 605 C CA . LYS A 1 84 ? 6.5 -9.148 -18.422 1 97.38 84 LYS A CA 1
ATOM 606 C C . LYS A 1 84 ? 7.039 -10.547 -18.141 1 97.38 84 LYS A C 1
ATOM 608 O O . LYS A 1 84 ? 6.73 -11.492 -18.875 1 97.38 84 LYS A O 1
ATOM 613 N N . ASN A 1 85 ? 7.855 -10.633 -17.078 1 98 85 ASN A N 1
ATOM 614 C CA . ASN A 1 85 ? 8.438 -11.922 -16.719 1 98 85 ASN A CA 1
ATOM 615 C C . ASN A 1 85 ? 7.359 -12.945 -16.391 1 98 85 ASN A C 1
ATOM 617 O O . ASN A 1 85 ? 7.465 -14.109 -16.797 1 98 85 ASN A O 1
ATOM 621 N N . PHE A 1 86 ? 6.363 -12.555 -15.727 1 97.38 86 PHE A N 1
ATOM 622 C CA . PHE A 1 86 ? 5.289 -13.461 -15.352 1 97.38 86 PHE A CA 1
ATOM 623 C C . PHE A 1 86 ? 4.531 -13.945 -16.578 1 97.38 86 PHE A C 1
ATOM 625 O O . PHE A 1 86 ? 4.176 -15.125 -16.672 1 97.38 86 PHE A O 1
ATOM 632 N N . ARG A 1 87 ? 4.277 -13.023 -17.516 1 96.25 87 ARG A N 1
ATOM 633 C CA . ARG A 1 87 ? 3.598 -13.422 -18.734 1 96.25 87 ARG A CA 1
ATOM 634 C C . ARG A 1 87 ? 4.406 -14.461 -19.5 1 96.25 87 ARG A C 1
ATOM 636 O O . ARG A 1 87 ? 3.842 -15.398 -20.078 1 96.25 87 ARG A O 1
ATOM 643 N N . GLU A 1 88 ? 5.645 -14.305 -19.531 1 96.19 88 GLU A N 1
ATOM 644 C CA . GLU A 1 88 ? 6.516 -15.273 -20.172 1 96.19 88 GLU A CA 1
ATOM 645 C C . GLU A 1 88 ? 6.461 -16.625 -19.469 1 96.19 88 GLU A C 1
ATOM 647 O O . GLU A 1 88 ? 6.43 -17.672 -20.125 1 96.19 88 GLU A O 1
ATOM 652 N N . LEU A 1 89 ? 6.492 -16.609 -18.172 1 97.19 89 LEU A N 1
ATOM 653 C CA . LEU A 1 89 ? 6.375 -17.828 -17.391 1 97.19 89 LEU A CA 1
ATOM 654 C C . LEU A 1 89 ? 5.051 -18.531 -17.672 1 97.19 89 LEU A C 1
ATOM 656 O O . LEU A 1 89 ? 5.016 -19.734 -17.906 1 97.19 89 LEU A O 1
ATOM 660 N N . MET A 1 90 ? 3.984 -17.766 -17.719 1 95.06 90 MET A N 1
ATOM 661 C CA . MET A 1 90 ? 2.654 -18.328 -17.938 1 95.06 90 MET A CA 1
ATOM 662 C C . MET A 1 90 ? 2.557 -18.953 -19.328 1 95.06 90 MET A C 1
ATOM 664 O O . MET A 1 90 ? 1.967 -20.016 -19.5 1 95.06 90 MET A O 1
ATOM 668 N N . ALA A 1 91 ? 3.15 -18.281 -20.25 1 94.44 91 ALA A N 1
ATOM 669 C CA . ALA A 1 91 ? 3.162 -18.812 -21.609 1 94.44 91 ALA A CA 1
ATOM 670 C C . ALA A 1 91 ? 3.871 -20.172 -21.656 1 94.44 91 ALA A C 1
ATOM 672 O O . ALA A 1 91 ? 3.432 -21.078 -22.359 1 94.44 91 ALA A O 1
ATOM 673 N N . LEU A 1 92 ? 4.898 -20.297 -20.938 1 94.81 92 LEU A N 1
ATOM 674 C CA . LEU A 1 92 ? 5.645 -21.547 -20.891 1 94.81 92 LEU A CA 1
ATOM 675 C C . LEU A 1 92 ? 4.836 -22.625 -20.203 1 94.81 92 LEU A C 1
ATOM 677 O O . LEU A 1 92 ? 4.797 -23.766 -20.656 1 94.81 92 LEU A O 1
ATOM 681 N N . LEU A 1 93 ? 4.211 -22.281 -19.125 1 94.12 93 LEU A N 1
ATOM 682 C CA . LEU A 1 93 ? 3.416 -23.234 -18.344 1 94.12 93 LEU A CA 1
ATOM 683 C C . LEU A 1 93 ? 2.242 -23.75 -19.172 1 94.12 93 LEU A C 1
ATOM 685 O O . LEU A 1 93 ? 1.836 -24.906 -19.016 1 94.12 93 LEU A O 1
ATOM 689 N N . GLN A 1 94 ? 1.772 -22.938 -20.016 1 92.06 94 GLN A N 1
ATOM 690 C CA . GLN A 1 94 ? 0.587 -23.281 -20.797 1 92.06 94 GLN A CA 1
ATOM 691 C C . GLN A 1 94 ? 0.969 -23.969 -22.094 1 92.06 94 GLN A C 1
ATOM 693 O O . GLN A 1 94 ? 0.107 -24.516 -22.797 1 92.06 94 GLN A O 1
ATOM 698 N N . SER A 1 95 ? 2.178 -23.984 -22.422 1 92.06 95 SER A N 1
ATOM 699 C CA . SER A 1 95 ? 2.617 -24.625 -23.656 1 92.06 95 SER A CA 1
ATOM 700 C C . SER A 1 95 ? 2.496 -26.141 -23.562 1 92.06 95 SER A C 1
ATOM 702 O O . SER A 1 95 ? 2.744 -26.719 -22.516 1 92.06 95 SER A O 1
ATOM 704 N N . PRO A 1 96 ? 2.07 -26.812 -24.641 1 91.12 96 PRO A N 1
ATOM 705 C CA . PRO A 1 96 ? 1.935 -28.266 -24.625 1 91.12 96 PRO A CA 1
ATOM 706 C C . PRO A 1 96 ? 3.246 -28.984 -24.312 1 91.12 96 PRO A C 1
ATOM 708 O O . PRO A 1 96 ? 4.316 -28.531 -24.719 1 91.12 96 PRO A O 1
ATOM 711 N N . ARG A 1 97 ? 3.084 -30.078 -23.562 1 88.19 97 ARG A N 1
ATOM 712 C CA . ARG A 1 97 ? 4.246 -30.891 -23.219 1 88.19 97 ARG A CA 1
ATOM 713 C C . ARG A 1 97 ? 4.672 -31.766 -24.375 1 88.19 97 ARG A C 1
ATOM 715 O O . ARG A 1 97 ? 3.838 -32.438 -25.016 1 88.19 97 ARG A O 1
ATOM 722 N N . ASP A 1 98 ? 5.781 -31.531 -24.844 1 87.25 98 ASP A N 1
ATOM 723 C CA . ASP A 1 98 ? 6.398 -32.438 -25.812 1 87.25 98 ASP A CA 1
ATOM 724 C C . ASP A 1 98 ? 7.312 -33.438 -25.109 1 87.25 98 ASP A C 1
ATOM 726 O O . ASP A 1 98 ? 8.359 -33.062 -24.578 1 87.25 98 ASP A O 1
ATOM 730 N N . PRO A 1 99 ? 6.934 -34.656 -25.031 1 86.81 99 PRO A N 1
ATOM 731 C CA . PRO A 1 99 ? 7.742 -35.688 -24.359 1 86.81 99 PRO A CA 1
ATOM 732 C C . PRO A 1 99 ? 9.172 -35.75 -24.891 1 86.81 99 PRO A C 1
ATOM 734 O O . PRO A 1 99 ? 10.078 -36.188 -24.188 1 86.81 99 PRO A O 1
ATOM 737 N N . ALA A 1 100 ? 9.391 -35.281 -26.094 1 91.5 100 ALA A N 1
ATOM 738 C CA . ALA A 1 100 ? 10.719 -35.344 -26.688 1 91.5 100 ALA A CA 1
ATOM 739 C C . ALA A 1 100 ? 11.57 -34.156 -26.219 1 91.5 100 ALA A C 1
ATOM 741 O O . ALA A 1 100 ? 12.789 -34.156 -26.406 1 91.5 100 ALA A O 1
ATOM 742 N N . ASP A 1 101 ? 10.812 -33.219 -25.578 1 85.88 101 ASP A N 1
ATOM 743 C CA . ASP A 1 101 ? 11.523 -32.062 -25.078 1 85.88 101 ASP A CA 1
ATOM 744 C C . ASP A 1 101 ? 12.211 -32.344 -23.75 1 85.88 101 ASP A C 1
ATOM 746 O O . ASP A 1 101 ? 11.586 -32.281 -22.703 1 85.88 101 ASP A O 1
ATOM 750 N N . THR A 1 102 ? 13.469 -32.688 -23.75 1 89.38 102 THR A N 1
ATOM 751 C CA . THR A 1 102 ? 14.219 -33.062 -22.562 1 89.38 102 THR A CA 1
ATOM 752 C C . THR A 1 102 ? 14.695 -31.844 -21.797 1 89.38 102 THR A C 1
ATOM 754 O O . THR A 1 102 ? 15.211 -31.953 -20.688 1 89.38 102 THR A O 1
ATOM 757 N N . LYS A 1 103 ? 14.438 -30.672 -22.328 1 93.06 103 LYS A N 1
ATOM 758 C CA . LYS A 1 103 ? 14.945 -29.453 -21.688 1 93.06 103 LYS A CA 1
ATOM 759 C C . LYS A 1 103 ? 13.82 -28.672 -21.031 1 93.06 103 LYS A C 1
ATOM 761 O O . LYS A 1 103 ? 14.047 -27.594 -20.484 1 93.06 103 LYS A O 1
ATOM 766 N N . ARG A 1 104 ? 12.68 -29.141 -21.016 1 90.12 104 ARG A N 1
ATOM 767 C CA . ARG A 1 104 ? 11.523 -28.422 -20.516 1 90.12 104 ARG A CA 1
ATOM 768 C C . ARG A 1 104 ? 11.688 -28.078 -19.047 1 90.12 104 ARG A C 1
ATOM 770 O O . ARG A 1 104 ? 11.398 -26.953 -18.609 1 90.12 104 ARG A O 1
ATOM 777 N N . LYS A 1 105 ? 12.102 -29.062 -18.328 1 90.31 105 LYS A N 1
ATOM 778 C CA . LYS A 1 105 ? 12.281 -28.859 -16.891 1 90.31 105 LYS A CA 1
ATOM 779 C C . LYS A 1 105 ? 13.289 -27.734 -16.625 1 90.31 105 LYS A C 1
ATOM 781 O O . LYS A 1 105 ? 13.062 -26.875 -15.781 1 90.31 105 LYS A O 1
ATOM 786 N N . GLU A 1 106 ? 14.273 -27.75 -17.328 1 93.06 106 GLU A N 1
ATOM 787 C CA . GLU A 1 106 ? 15.312 -26.734 -17.188 1 93.06 106 GLU A CA 1
ATOM 788 C C . GLU A 1 106 ? 14.797 -25.359 -17.609 1 93.06 106 GLU A C 1
ATOM 790 O O . GLU A 1 106 ? 15.102 -24.344 -16.953 1 93.06 106 GLU A O 1
ATOM 795 N N . ASN A 1 107 ? 14.086 -25.297 -18.656 1 94.25 107 ASN A N 1
ATOM 796 C CA . ASN A 1 107 ? 13.508 -24.047 -19.141 1 94.25 107 ASN A CA 1
ATOM 797 C C . ASN A 1 107 ? 12.516 -23.453 -18.141 1 94.25 107 ASN A C 1
ATOM 799 O O . ASN A 1 107 ? 12.461 -22.25 -17.953 1 94.25 107 ASN A O 1
ATOM 803 N N . LEU A 1 108 ? 11.797 -24.328 -17.578 1 94.56 108 LEU A N 1
ATOM 804 C CA . LEU A 1 108 ? 10.82 -23.891 -16.578 1 94.56 108 LEU A CA 1
ATOM 805 C C . LEU A 1 108 ? 11.523 -23.328 -15.344 1 94.56 108 LEU A C 1
ATOM 807 O O . LEU A 1 108 ? 11.117 -22.297 -14.812 1 94.56 108 LEU A O 1
ATOM 811 N N . GLU A 1 109 ? 12.484 -24.031 -14.906 1 96 109 GLU A N 1
ATOM 812 C CA . GLU A 1 109 ? 13.234 -23.531 -13.758 1 96 109 GLU A CA 1
ATOM 813 C C . GLU A 1 109 ? 13.836 -22.156 -14.039 1 96 109 GLU A C 1
ATOM 815 O O . GLU A 1 109 ? 13.781 -21.266 -13.188 1 96 109 GLU A O 1
ATOM 820 N N . ALA A 1 110 ? 14.391 -21.984 -15.219 1 96.62 110 ALA A N 1
ATOM 821 C CA . ALA A 1 110 ? 14.945 -20.703 -15.617 1 96.62 110 ALA A CA 1
ATOM 822 C C . ALA A 1 110 ? 13.867 -19.625 -15.656 1 96.62 110 ALA A C 1
ATOM 824 O O . ALA A 1 110 ? 14.117 -18.469 -15.297 1 96.62 110 ALA A O 1
ATOM 825 N N . ALA A 1 111 ? 12.703 -20 -16.109 1 97.12 111 ALA A N 1
ATOM 826 C CA . ALA A 1 111 ? 11.594 -19.047 -16.203 1 97.12 111 ALA A CA 1
ATOM 827 C C . ALA A 1 111 ? 11.133 -18.625 -14.805 1 97.12 111 ALA A C 1
ATOM 829 O O . ALA A 1 111 ? 10.797 -17.453 -14.586 1 97.12 111 ALA A O 1
ATOM 830 N N . PHE A 1 112 ? 11.125 -19.547 -13.867 1 97.81 112 PHE A N 1
ATOM 831 C CA . PHE A 1 112 ? 10.773 -19.234 -12.492 1 97.81 112 PHE A CA 1
ATOM 832 C C . PHE A 1 112 ? 11.82 -18.297 -11.875 1 97.81 112 PHE A C 1
ATOM 834 O O . PHE A 1 112 ? 11.469 -17.359 -11.172 1 97.81 112 PHE A O 1
ATOM 841 N N . LYS A 1 113 ? 13.047 -18.562 -12.133 1 97.81 113 LYS A N 1
ATOM 842 C CA . LYS A 1 113 ? 14.109 -17.672 -11.641 1 97.81 113 LYS A CA 1
ATOM 843 C C . LYS A 1 113 ? 13.945 -16.266 -12.195 1 97.81 113 LYS A C 1
ATOM 845 O O . LYS A 1 113 ? 14.078 -15.289 -11.461 1 97.81 113 LYS A O 1
ATOM 850 N N . LYS A 1 114 ? 13.727 -16.203 -13.445 1 98.19 114 LYS A N 1
ATOM 851 C CA . LYS A 1 114 ? 13.531 -14.906 -14.094 1 98.19 114 LYS A CA 1
ATOM 852 C C . LYS A 1 114 ? 12.328 -14.172 -13.508 1 98.19 114 LYS A C 1
ATOM 854 O O . LYS A 1 114 ? 12.383 -12.961 -13.289 1 98.19 114 LYS A O 1
ATOM 859 N N . SER A 1 115 ? 11.242 -14.883 -13.25 1 98.12 115 SER A N 1
ATOM 860 C CA . SER A 1 115 ? 10.023 -14.289 -12.711 1 98.12 115 SER A CA 1
ATOM 861 C C . SER A 1 115 ? 10.25 -13.773 -11.297 1 98.12 115 SER A C 1
ATOM 863 O O . SER A 1 115 ? 9.539 -12.867 -10.844 1 98.12 115 SER A O 1
ATOM 865 N N . ALA A 1 116 ? 11.234 -14.281 -10.586 1 98.31 116 ALA A N 1
ATOM 866 C CA . ALA A 1 116 ? 11.531 -13.859 -9.227 1 98.31 116 ALA A CA 1
ATOM 867 C C . ALA A 1 116 ? 12.43 -12.625 -9.219 1 98.31 116 ALA A C 1
ATOM 869 O O . ALA A 1 116 ? 12.594 -11.977 -8.18 1 98.31 116 ALA A O 1
ATOM 870 N N . GLU A 1 117 ? 13 -12.297 -10.32 1 98.5 117 GLU A N 1
ATOM 871 C CA . GLU A 1 117 ? 14.062 -11.297 -10.367 1 98.5 117 GLU A CA 1
ATOM 872 C C . GLU A 1 117 ? 13.523 -9.906 -10.023 1 98.5 117 GLU A C 1
ATOM 874 O O . GLU A 1 117 ? 14.086 -9.211 -9.18 1 98.5 117 GLU A O 1
ATOM 879 N N . ALA A 1 118 ? 12.492 -9.5 -10.734 1 98.81 118 ALA A N 1
ATOM 880 C CA . ALA A 1 118 ? 11.953 -8.164 -10.492 1 98.81 118 ALA A CA 1
ATOM 881 C C . ALA A 1 118 ? 11.484 -8.008 -9.055 1 98.81 118 ALA A C 1
ATOM 883 O O . ALA A 1 118 ? 11.867 -7.055 -8.367 1 98.81 118 ALA A O 1
ATOM 884 N N . PRO A 1 119 ? 10.688 -8.945 -8.484 1 98.88 119 PRO A N 1
ATOM 885 C CA . PRO A 1 119 ? 10.336 -8.852 -7.062 1 98.88 119 PRO A CA 1
ATOM 886 C C . PRO A 1 119 ? 11.562 -8.82 -6.152 1 98.88 119 PRO A C 1
ATOM 888 O O . PRO A 1 119 ? 11.57 -8.109 -5.145 1 98.88 119 PRO A O 1
ATOM 891 N N . TYR A 1 120 ? 12.539 -9.609 -6.5 1 98.88 120 TYR A N 1
ATOM 892 C CA . TYR A 1 120 ? 13.773 -9.602 -5.719 1 98.88 120 TYR A CA 1
ATOM 893 C C . TYR A 1 120 ? 14.398 -8.211 -5.699 1 98.88 120 TYR A C 1
ATOM 895 O O . TYR A 1 120 ? 14.766 -7.707 -4.637 1 98.88 120 TYR A O 1
ATOM 903 N N . ARG A 1 121 ? 14.516 -7.637 -6.789 1 98.88 121 ARG A N 1
ATOM 904 C CA . ARG A 1 121 ? 15.102 -6.305 -6.891 1 98.88 121 ARG A CA 1
ATOM 905 C C . ARG A 1 121 ? 14.258 -5.273 -6.156 1 98.88 121 ARG A C 1
ATOM 907 O O . ARG A 1 121 ? 14.789 -4.32 -5.582 1 98.88 121 ARG A O 1
ATOM 914 N N . MET A 1 122 ? 12.938 -5.375 -6.184 1 98.94 122 MET A N 1
ATOM 915 C CA . MET A 1 122 ? 12.062 -4.488 -5.426 1 98.94 122 MET A CA 1
ATOM 916 C C . MET A 1 122 ? 12.383 -4.551 -3.936 1 98.94 122 MET A C 1
ATOM 918 O O . MET A 1 122 ? 12.586 -3.518 -3.293 1 98.94 122 MET A O 1
ATOM 922 N N . ALA A 1 123 ? 12.414 -5.785 -3.432 1 98.94 123 ALA A N 1
ATOM 923 C CA . ALA A 1 123 ? 12.664 -5.965 -2.004 1 98.94 123 ALA A CA 1
ATOM 924 C C . ALA A 1 123 ? 14.047 -5.445 -1.62 1 98.94 123 ALA A C 1
ATOM 926 O O . ALA A 1 123 ? 14.195 -4.762 -0.606 1 98.94 123 ALA A O 1
ATOM 927 N N . ASP A 1 124 ? 14.961 -5.758 -2.443 1 98.88 124 ASP A N 1
ATOM 928 C CA . ASP A 1 124 ? 16.344 -5.355 -2.174 1 98.88 124 ASP A CA 1
ATOM 929 C C . ASP A 1 124 ? 16.484 -3.836 -2.211 1 98.88 124 ASP A C 1
ATOM 931 O O . ASP A 1 124 ? 17.047 -3.236 -1.288 1 98.88 124 ASP A O 1
ATOM 935 N N . ALA A 1 125 ? 16.031 -3.223 -3.258 1 98.88 125 ALA A N 1
ATOM 936 C CA . ALA A 1 125 ? 16.109 -1.772 -3.41 1 98.88 125 ALA A CA 1
ATOM 937 C C . ALA A 1 125 ? 15.398 -1.054 -2.271 1 98.88 125 ALA A C 1
ATOM 939 O O . ALA A 1 125 ? 15.922 -0.083 -1.717 1 98.88 125 ALA A O 1
ATOM 940 N N . MET A 1 126 ? 14.234 -1.518 -1.918 1 98.94 126 MET A N 1
ATOM 941 C CA . MET A 1 126 ? 13.477 -0.847 -0.864 1 98.94 126 MET A CA 1
ATOM 942 C C . MET A 1 126 ? 14.156 -1.026 0.49 1 98.94 126 MET A C 1
ATOM 944 O O . MET A 1 126 ? 14.172 -0.105 1.308 1 98.94 126 MET A O 1
ATOM 948 N N . SER A 1 127 ? 14.664 -2.234 0.723 1 98.88 127 SER A N 1
ATOM 949 C CA . SER A 1 127 ? 15.398 -2.467 1.967 1 98.88 127 SER A CA 1
ATOM 950 C C . SER A 1 127 ? 16.578 -1.508 2.105 1 98.88 127 SER A C 1
ATOM 952 O O . SER A 1 127 ? 16.891 -1.053 3.207 1 98.88 127 SER A O 1
ATOM 954 N N . GLU A 1 128 ? 17.219 -1.228 1.045 1 98.69 128 GLU A N 1
ATOM 955 C CA . GLU A 1 128 ? 18.344 -0.302 1.038 1 98.69 128 GLU A CA 1
ATOM 956 C C . GLU A 1 128 ? 17.875 1.135 1.263 1 98.69 128 GLU A C 1
ATOM 958 O O . GLU A 1 128 ? 18.656 1.982 1.703 1 98.69 128 GLU A O 1
ATOM 963 N N . LEU A 1 129 ? 16.641 1.443 0.97 1 98.81 129 LEU A N 1
ATOM 964 C CA . LEU A 1 129 ? 16.094 2.785 1.112 1 98.81 129 LEU A CA 1
ATOM 965 C C . LEU A 1 129 ? 15.578 3.01 2.529 1 98.81 129 LEU A C 1
ATOM 967 O O . LEU A 1 129 ? 15.336 4.152 2.934 1 98.81 129 LEU A O 1
ATOM 971 N N . LEU A 1 130 ? 15.305 1.968 3.33 1 98.88 130 LEU A N 1
ATOM 972 C CA . LEU A 1 130 ? 14.633 2.072 4.621 1 98.88 130 LEU A CA 1
ATOM 973 C C . LEU A 1 130 ? 15.398 3 5.559 1 98.88 130 LEU A C 1
ATOM 975 O O . LEU A 1 130 ? 14.789 3.75 6.328 1 98.88 130 LEU A O 1
ATOM 979 N N . PRO A 1 131 ? 16.766 3.029 5.504 1 98.69 131 PRO A N 1
ATOM 980 C CA . PRO A 1 131 ? 17.469 3.986 6.359 1 98.69 131 PRO A CA 1
ATOM 981 C C . PRO A 1 131 ? 17.094 5.438 6.047 1 98.69 131 PRO A C 1
ATOM 983 O O . PRO A 1 131 ? 17.047 6.27 6.953 1 98.69 131 PRO A O 1
ATOM 986 N N . ALA A 1 132 ? 16.859 5.793 4.785 1 98.75 132 ALA A N 1
ATOM 987 C CA . ALA A 1 132 ? 16.422 7.141 4.434 1 98.75 132 ALA A CA 1
ATOM 988 C C . ALA A 1 132 ? 15.047 7.441 5.027 1 98.75 132 ALA A C 1
ATOM 990 O O . ALA A 1 132 ? 14.82 8.531 5.555 1 98.75 132 ALA A O 1
ATOM 991 N N . PHE A 1 133 ? 14.117 6.496 4.934 1 98.88 133 PHE A N 1
ATOM 992 C CA . PHE A 1 133 ? 12.82 6.664 5.574 1 98.88 133 PHE A CA 1
ATOM 993 C C . PHE A 1 133 ? 12.977 6.859 7.078 1 98.88 133 PHE A C 1
ATOM 995 O O . PHE A 1 133 ? 12.273 7.68 7.676 1 98.88 133 PHE A O 1
ATOM 1002 N N . THR A 1 134 ? 13.891 6.098 7.664 1 98.69 134 THR A N 1
ATOM 1003 C CA . THR A 1 134 ? 14.148 6.211 9.094 1 98.69 134 THR A CA 1
ATOM 1004 C C . THR A 1 134 ? 14.609 7.617 9.453 1 98.69 134 THR A C 1
ATOM 1006 O O . THR A 1 134 ? 14.141 8.203 10.43 1 98.69 134 THR A O 1
ATOM 1009 N N . GLN A 1 135 ? 15.508 8.141 8.68 1 98 135 GLN A N 1
ATOM 1010 C CA . GLN A 1 135 ? 15.977 9.5 8.914 1 98 135 GLN A CA 1
ATOM 1011 C C . GLN A 1 135 ? 14.844 10.508 8.789 1 98 135 GLN A C 1
ATOM 1013 O O . GLN A 1 135 ? 14.773 11.477 9.555 1 98 135 GLN A O 1
ATOM 1018 N N . LEU A 1 136 ? 13.961 10.328 7.848 1 98.06 136 LEU A N 1
ATOM 1019 C CA . LEU A 1 136 ? 12.797 11.203 7.727 1 98.06 136 LEU A CA 1
ATOM 1020 C C . LEU A 1 136 ? 11.922 11.117 8.969 1 98.06 136 LEU A C 1
ATOM 1022 O O . LEU A 1 136 ? 11.453 12.133 9.484 1 98.06 136 LEU A O 1
ATOM 1026 N N . LEU A 1 137 ? 11.711 9.906 9.453 1 98.19 137 LEU A N 1
ATOM 1027 C CA . LEU A 1 137 ? 10.883 9.719 10.641 1 98.19 137 LEU A CA 1
ATOM 1028 C C . LEU A 1 137 ? 11.445 10.5 11.828 1 98.19 137 LEU A C 1
ATOM 1030 O O . LEU A 1 137 ? 10.688 11.039 12.633 1 98.19 137 LEU A O 1
ATOM 1034 N N . LEU A 1 138 ? 12.688 10.641 11.875 1 96.69 138 LEU A N 1
ATOM 1035 C CA . LEU A 1 138 ? 13.344 11.203 13.055 1 96.69 138 LEU A CA 1
ATOM 1036 C C . LEU A 1 138 ? 13.523 12.711 12.914 1 96.69 138 LEU A C 1
ATOM 1038 O O . LEU A 1 138 ? 13.57 13.43 13.914 1 96.69 138 LEU A O 1
ATOM 1042 N N . HIS A 1 139 ? 13.516 13.234 11.656 1 95.44 139 HIS A N 1
ATOM 1043 C CA . HIS A 1 139 ? 14.031 14.594 11.531 1 95.44 139 HIS A CA 1
ATOM 1044 C C . HIS A 1 139 ? 13.141 15.438 10.633 1 95.44 139 HIS A C 1
ATOM 1046 O O . HIS A 1 139 ? 13.375 16.641 10.477 1 95.44 139 HIS A O 1
ATOM 1052 N N . CYS A 1 140 ? 12.125 14.898 10.047 1 95.56 140 CYS A N 1
ATOM 1053 C CA . CYS A 1 140 ? 11.359 15.656 9.062 1 95.56 140 CYS A CA 1
ATOM 1054 C C . CYS A 1 140 ? 10.594 16.797 9.727 1 95.56 140 CYS A C 1
ATOM 1056 O O . CYS A 1 140 ? 10.555 16.891 10.953 1 95.56 140 CYS A O 1
ATOM 1058 N N . ASN A 1 141 ? 10.141 17.734 8.891 1 93.56 141 ASN A N 1
ATOM 1059 C CA . ASN A 1 141 ? 9.164 18.719 9.336 1 93.56 141 ASN A CA 1
ATOM 1060 C C . ASN A 1 141 ? 8.016 18.078 10.094 1 93.56 141 ASN A C 1
ATOM 1062 O O . ASN A 1 141 ? 7.348 17.188 9.57 1 93.56 141 ASN A O 1
ATOM 1066 N N . LYS A 1 142 ? 7.75 18.516 11.281 1 93.44 142 LYS A N 1
ATOM 1067 C CA . LYS A 1 142 ? 6.75 17.891 12.148 1 93.44 142 LYS A CA 1
ATOM 1068 C C . LYS A 1 142 ? 5.359 17.953 11.523 1 93.44 142 LYS A C 1
ATOM 1070 O O . LYS A 1 142 ? 4.512 17.109 11.797 1 93.44 142 LYS A O 1
ATOM 1075 N N . ASN A 1 143 ? 5.148 18.891 10.664 1 92.19 143 ASN A N 1
ATOM 1076 C CA . ASN A 1 143 ? 3.846 19.062 10.031 1 92.19 143 ASN A CA 1
ATOM 1077 C C . ASN A 1 143 ? 3.543 17.938 9.047 1 92.19 143 ASN A C 1
ATOM 1079 O O . ASN A 1 143 ? 2.398 17.766 8.625 1 92.19 143 ASN A O 1
ATOM 1083 N N . VAL A 1 144 ? 4.551 17.156 8.641 1 95.69 144 VAL A N 1
ATOM 1084 C CA . VAL A 1 144 ? 4.336 16.109 7.664 1 95.69 144 VAL A CA 1
ATOM 1085 C C . VAL A 1 144 ? 4.781 14.758 8.242 1 95.69 144 VAL A C 1
ATOM 1087 O O . VAL A 1 144 ? 5.133 13.844 7.5 1 95.69 144 VAL A O 1
ATOM 1090 N N . ILE A 1 145 ? 4.832 14.625 9.531 1 97.12 145 ILE A N 1
ATOM 1091 C CA . ILE A 1 145 ? 5.289 13.414 10.203 1 97.12 145 ILE A CA 1
ATOM 1092 C C . ILE A 1 145 ? 4.34 12.258 9.883 1 97.12 145 ILE A C 1
ATOM 1094 O O . ILE A 1 145 ? 4.777 11.125 9.703 1 97.12 145 ILE A O 1
ATOM 1098 N N . THR A 1 146 ? 3.041 12.531 9.805 1 97.94 146 THR A N 1
ATOM 1099 C CA . THR A 1 146 ? 2.08 11.477 9.484 1 97.94 146 THR A CA 1
ATOM 1100 C C . THR A 1 146 ? 2.34 10.914 8.094 1 97.94 146 THR A C 1
ATOM 1102 O O . THR A 1 146 ? 2.303 9.695 7.898 1 97.94 146 THR A O 1
ATOM 1105 N N . ASP A 1 147 ? 2.621 11.797 7.152 1 98.56 147 ASP A N 1
ATOM 1106 C CA . ASP A 1 147 ? 2.963 11.344 5.805 1 98.56 147 ASP A CA 1
ATOM 1107 C C . ASP A 1 147 ? 4.254 10.523 5.812 1 98.56 147 ASP A C 1
ATOM 1109 O O . ASP A 1 147 ? 4.383 9.555 5.062 1 98.56 147 ASP A O 1
ATOM 1113 N N . ALA A 1 148 ? 5.207 10.93 6.633 1 98.62 148 ALA A N 1
ATOM 1114 C CA . ALA A 1 148 ? 6.445 10.164 6.766 1 98.62 148 ALA A CA 1
ATOM 1115 C C . ALA A 1 148 ? 6.172 8.766 7.289 1 98.62 148 ALA A C 1
ATOM 1117 O O . ALA A 1 148 ? 6.742 7.785 6.797 1 98.62 148 ALA A O 1
ATOM 1118 N N . VAL A 1 149 ? 5.316 8.656 8.242 1 98.81 149 VAL A N 1
ATOM 1119 C CA . VAL A 1 149 ? 4.973 7.367 8.82 1 98.81 149 VAL A CA 1
ATOM 1120 C C . VAL A 1 149 ? 4.27 6.5 7.781 1 98.81 149 VAL A C 1
ATOM 1122 O O . VAL A 1 149 ? 4.605 5.324 7.613 1 98.81 149 VAL A O 1
ATOM 1125 N N . ILE A 1 150 ? 3.35 7.078 7.07 1 98.81 150 ILE A N 1
ATOM 1126 C CA . ILE A 1 150 ? 2.617 6.344 6.047 1 98.81 150 ILE A CA 1
ATOM 1127 C C . ILE A 1 150 ? 3.582 5.867 4.961 1 98.81 150 ILE A C 1
ATOM 1129 O O . ILE A 1 150 ? 3.512 4.719 4.52 1 98.81 150 ILE A O 1
ATOM 1133 N N . ALA A 1 151 ? 4.496 6.715 4.535 1 98.88 151 ALA A N 1
ATOM 1134 C CA . ALA A 1 151 ? 5.492 6.344 3.531 1 98.88 151 ALA A CA 1
ATOM 1135 C C . ALA A 1 151 ? 6.328 5.16 4.008 1 98.88 151 ALA A C 1
ATOM 1137 O O . ALA A 1 151 ? 6.559 4.211 3.254 1 98.88 151 ALA A O 1
ATOM 1138 N N . ALA A 1 152 ? 6.766 5.242 5.211 1 98.88 152 ALA A N 1
ATOM 1139 C CA . ALA A 1 152 ? 7.582 4.176 5.781 1 98.88 152 ALA A CA 1
ATOM 1140 C C . ALA A 1 152 ? 6.801 2.863 5.848 1 98.88 152 ALA A C 1
ATOM 1142 O O . ALA A 1 152 ? 7.336 1.8 5.523 1 98.88 152 ALA A O 1
ATOM 1143 N N . GLU A 1 153 ? 5.578 2.916 6.277 1 98.69 153 GLU A N 1
ATOM 1144 C CA . GLU A 1 153 ? 4.75 1.717 6.355 1 98.69 153 GLU A CA 1
ATOM 1145 C C . GLU A 1 153 ? 4.512 1.117 4.973 1 98.69 153 GLU A C 1
ATOM 1147 O O . GLU A 1 153 ? 4.492 -0.105 4.816 1 98.69 153 GLU A O 1
ATOM 1152 N N . GLU A 1 154 ? 4.305 1.966 4.008 1 98.81 154 GLU A N 1
ATOM 1153 C CA . GLU A 1 154 ? 4.133 1.483 2.641 1 98.81 154 GLU A CA 1
ATOM 1154 C C . GLU A 1 154 ? 5.422 0.867 2.107 1 98.81 154 GLU A C 1
ATOM 1156 O O . GLU A 1 154 ? 5.387 -0.102 1.346 1 98.81 154 GLU A O 1
ATOM 1161 N N . ALA A 1 155 ? 6.562 1.453 2.479 1 98.94 155 ALA A N 1
ATOM 1162 C CA . ALA A 1 155 ? 7.844 0.869 2.096 1 98.94 155 ALA A CA 1
ATOM 1163 C C . ALA A 1 155 ? 7.988 -0.549 2.641 1 98.94 155 ALA A C 1
ATOM 1165 O O . ALA A 1 155 ? 8.406 -1.458 1.921 1 98.94 155 ALA A O 1
ATOM 1166 N N . VAL A 1 156 ? 7.609 -0.727 3.852 1 98.88 156 VAL A N 1
ATOM 1167 C CA . VAL A 1 156 ? 7.652 -2.047 4.473 1 98.88 156 VAL A CA 1
ATOM 1168 C C . VAL A 1 156 ? 6.699 -2.992 3.742 1 98.88 156 VAL A C 1
ATOM 1170 O O . VAL A 1 156 ? 7.051 -4.141 3.457 1 98.88 156 VAL A O 1
ATOM 1173 N N . SER A 1 157 ? 5.523 -2.504 3.465 1 98.81 157 SER A N 1
ATOM 1174 C CA . SER A 1 157 ? 4.547 -3.305 2.738 1 98.81 157 SER A CA 1
ATOM 1175 C C . SER A 1 157 ? 5.086 -3.744 1.382 1 98.81 157 SER A C 1
ATOM 1177 O O . SER A 1 157 ? 4.824 -4.863 0.934 1 98.81 157 SER A O 1
ATOM 1179 N N . CYS A 1 158 ? 5.812 -2.875 0.726 1 98.94 158 CYS A N 1
ATOM 1180 C CA . CYS A 1 158 ? 6.434 -3.203 -0.552 1 98.94 158 CYS A CA 1
ATOM 1181 C C . CYS A 1 158 ? 7.387 -4.383 -0.406 1 98.94 158 CYS A C 1
ATOM 1183 O O . CYS A 1 158 ? 7.336 -5.332 -1.192 1 98.94 158 CYS A O 1
ATOM 1185 N N . ILE A 1 159 ? 8.227 -4.359 0.594 1 98.94 159 ILE A N 1
ATOM 1186 C CA . ILE A 1 159 ? 9.195 -5.426 0.814 1 98.94 159 ILE A CA 1
ATOM 1187 C C . ILE A 1 159 ? 8.469 -6.738 1.093 1 98.94 159 ILE A C 1
ATOM 1189 O O . ILE A 1 159 ? 8.812 -7.777 0.526 1 98.94 159 ILE A O 1
ATOM 1193 N N . ARG A 1 160 ? 7.48 -6.691 1.901 1 98.69 160 ARG A N 1
ATOM 1194 C CA . ARG A 1 160 ? 6.75 -7.898 2.27 1 98.69 160 ARG A CA 1
ATOM 1195 C C . ARG A 1 160 ? 6.047 -8.508 1.059 1 98.69 160 ARG A C 1
ATOM 1197 O O . ARG A 1 160 ? 6.105 -9.719 0.84 1 98.69 160 ARG A O 1
ATOM 1204 N N . ALA A 1 161 ? 5.402 -7.699 0.307 1 98.81 161 ALA A N 1
ATOM 1205 C CA . ALA A 1 161 ? 4.719 -8.18 -0.891 1 98.81 161 ALA A CA 1
ATOM 1206 C C . ALA A 1 161 ? 5.711 -8.75 -1.9 1 98.81 161 ALA A C 1
ATOM 1208 O O . ALA A 1 161 ? 5.48 -9.82 -2.467 1 98.81 161 ALA A O 1
ATOM 1209 N N . ALA A 1 162 ? 6.805 -7.988 -2.111 1 98.88 162 ALA A N 1
ATOM 1210 C CA . ALA A 1 162 ? 7.836 -8.438 -3.043 1 98.88 162 ALA A CA 1
ATOM 1211 C C . ALA A 1 162 ? 8.438 -9.766 -2.592 1 98.88 162 ALA A C 1
ATOM 1213 O O . ALA A 1 162 ? 8.656 -10.664 -3.408 1 98.88 162 ALA A O 1
ATOM 1214 N N . ARG A 1 163 ? 8.68 -9.891 -1.333 1 98.69 163 ARG A N 1
ATOM 1215 C CA . ARG A 1 163 ? 9.25 -11.117 -0.793 1 98.69 163 ARG A CA 1
ATOM 1216 C C . ARG A 1 163 ? 8.344 -12.312 -1.072 1 98.69 163 ARG A C 1
ATOM 1218 O O . ARG A 1 163 ? 8.82 -13.391 -1.432 1 98.69 163 ARG A O 1
ATOM 1225 N N . LEU A 1 164 ? 7.055 -12.18 -0.883 1 98.25 164 LEU A N 1
ATOM 1226 C CA . LEU A 1 164 ? 6.113 -13.266 -1.156 1 98.25 164 LEU A CA 1
ATOM 1227 C C . LEU A 1 164 ? 6.215 -13.719 -2.609 1 98.25 164 LEU A C 1
ATOM 1229 O O . LEU A 1 164 ? 6.184 -14.914 -2.893 1 98.25 164 LEU A O 1
ATOM 1233 N N . ASN A 1 165 ? 6.352 -12.766 -3.48 1 98.19 165 ASN A N 1
ATOM 1234 C CA . ASN A 1 165 ? 6.477 -13.086 -4.898 1 98.19 165 ASN A CA 1
ATOM 1235 C C . ASN A 1 165 ? 7.797 -13.789 -5.199 1 98.19 165 ASN A C 1
ATOM 1237 O O . ASN A 1 165 ? 7.855 -14.664 -6.062 1 98.19 165 ASN A O 1
ATOM 1241 N N . VAL A 1 166 ? 8.859 -13.391 -4.512 1 98.56 166 VAL A N 1
ATOM 1242 C CA . VAL A 1 166 ? 10.125 -14.102 -4.66 1 98.56 166 VAL A CA 1
ATOM 1243 C C . VAL A 1 166 ? 9.961 -15.547 -4.18 1 98.56 166 VAL A C 1
ATOM 1245 O O . VAL A 1 166 ? 10.352 -16.484 -4.875 1 98.56 166 VAL A O 1
ATOM 1248 N N . GLU A 1 167 ? 9.344 -15.711 -3.033 1 97.69 167 GLU A N 1
ATOM 1249 C CA . GLU A 1 167 ? 9.234 -17.016 -2.391 1 97.69 167 GLU A CA 1
ATOM 1250 C C . GLU A 1 167 ? 8.43 -17.984 -3.248 1 97.69 167 GLU A C 1
ATOM 1252 O O . GLU A 1 167 ? 8.812 -19.141 -3.412 1 97.69 167 GLU A O 1
ATOM 1257 N N . ILE A 1 168 ? 7.344 -17.562 -3.805 1 96.44 168 ILE A N 1
ATOM 1258 C CA . ILE A 1 168 ? 6.465 -18.453 -4.555 1 96.44 168 ILE A CA 1
ATOM 1259 C C . ILE A 1 168 ? 7.176 -18.938 -5.816 1 96.44 168 ILE A C 1
ATOM 1261 O O . ILE A 1 168 ? 6.969 -20.062 -6.258 1 96.44 168 ILE A O 1
ATOM 1265 N N . ASN A 1 169 ? 7.992 -18.078 -6.41 1 96.75 169 ASN A N 1
ATOM 1266 C CA . ASN A 1 169 ? 8.75 -18.469 -7.59 1 96.75 169 ASN A CA 1
ATOM 1267 C C . ASN A 1 169 ? 9.93 -19.359 -7.223 1 96.75 169 ASN A C 1
ATOM 1269 O O . ASN A 1 169 ? 10.227 -20.328 -7.918 1 96.75 169 ASN A O 1
ATOM 1273 N N . ALA A 1 170 ? 10.602 -19 -6.18 1 96.75 170 ALA A N 1
ATOM 1274 C CA . ALA A 1 170 ? 11.812 -19.703 -5.758 1 96.75 170 ALA A CA 1
ATOM 1275 C C . ALA A 1 170 ? 11.5 -21.156 -5.395 1 96.75 170 ALA A C 1
ATOM 1277 O O . ALA A 1 170 ? 12.383 -22.016 -5.441 1 96.75 170 ALA A O 1
ATOM 1278 N N . LYS A 1 171 ? 10.266 -21.422 -5.027 1 94.62 171 LYS A N 1
ATOM 1279 C CA . LYS A 1 171 ? 9.844 -22.766 -4.672 1 94.62 171 LYS A CA 1
ATOM 1280 C C . LYS A 1 171 ? 10.078 -23.75 -5.824 1 94.62 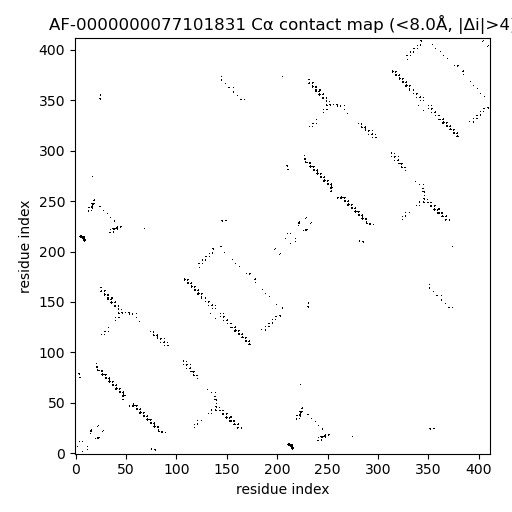171 LYS A C 1
ATOM 1282 O O . LYS A 1 171 ? 10.234 -24.953 -5.609 1 94.62 171 LYS A O 1
ATOM 1287 N N . TYR A 1 172 ? 10.211 -23.25 -7.059 1 95.31 172 TYR A N 1
ATOM 1288 C CA . TYR A 1 172 ? 10.312 -24.109 -8.234 1 95.31 172 TYR A CA 1
ATOM 1289 C C . TYR A 1 172 ? 11.727 -24.109 -8.797 1 95.31 172 TYR A C 1
ATOM 1291 O O . TYR A 1 172 ? 11.969 -24.578 -9.914 1 95.31 172 TYR A O 1
ATOM 1299 N N . VAL A 1 173 ? 12.594 -23.531 -8.031 1 95.94 173 VAL A N 1
ATOM 1300 C CA . VAL A 1 173 ? 14 -23.5 -8.422 1 95.94 173 VAL A CA 1
ATOM 1301 C C . VAL A 1 173 ? 14.789 -24.484 -7.57 1 95.94 173 VAL A C 1
ATOM 1303 O O . VAL A 1 173 ? 14.836 -24.375 -6.344 1 95.94 173 VAL A O 1
ATOM 1306 N N . LYS A 1 174 ? 15.453 -25.5 -8.148 1 93.56 174 LYS A N 1
ATOM 1307 C CA . LYS A 1 174 ? 16.125 -26.594 -7.453 1 93.56 174 LYS A CA 1
ATOM 1308 C C . LYS A 1 174 ? 17.578 -26.25 -7.164 1 93.56 174 LYS A C 1
ATOM 1310 O O . LYS A 1 174 ? 18.219 -26.891 -6.332 1 93.56 174 LYS A O 1
ATOM 1315 N N . ASP A 1 175 ? 18.109 -25.266 -7.66 1 93.69 175 ASP A N 1
ATOM 1316 C CA . ASP A 1 175 ? 19.484 -24.828 -7.457 1 93.69 175 ASP A CA 1
ATOM 1317 C C . ASP A 1 175 ? 19.734 -24.469 -5.992 1 93.69 175 ASP A C 1
ATOM 1319 O O . ASP A 1 175 ? 19.266 -23.438 -5.516 1 93.69 175 ASP A O 1
ATOM 1323 N N . GLU A 1 176 ? 20.594 -25.234 -5.355 1 93.94 176 GLU A N 1
ATOM 1324 C CA . GLU A 1 176 ? 20.844 -25.078 -3.924 1 93.94 176 GLU A CA 1
ATOM 1325 C C . GLU A 1 176 ? 21.562 -23.766 -3.629 1 93.94 176 GLU A C 1
ATOM 1327 O O . GLU A 1 176 ? 21.344 -23.156 -2.574 1 93.94 176 GLU A O 1
ATOM 1332 N N . PHE A 1 177 ? 22.438 -23.406 -4.477 1 95.69 177 PHE A N 1
ATOM 1333 C CA . PHE A 1 177 ? 23.125 -22.141 -4.289 1 95.69 177 PHE A CA 1
ATOM 1334 C C . PHE A 1 177 ? 22.141 -20.969 -4.359 1 95.69 177 PHE A C 1
ATOM 1336 O O . PHE A 1 177 ? 22.203 -20.047 -3.553 1 95.69 177 PHE A O 1
ATOM 1343 N N . TYR A 1 178 ? 21.234 -21.094 -5.254 1 96.06 178 TYR A N 1
ATOM 1344 C CA . TYR A 1 178 ? 20.172 -20.094 -5.375 1 96.06 178 TYR A CA 1
ATOM 1345 C C . TYR A 1 178 ? 19.328 -20.047 -4.109 1 96.06 178 TYR A C 1
ATOM 1347 O O . TYR A 1 178 ? 19.031 -18.953 -3.6 1 96.06 178 TYR A O 1
ATOM 1355 N N . ALA A 1 179 ? 18.984 -21.156 -3.615 1 95.38 179 ALA A N 1
ATOM 1356 C CA . ALA A 1 179 ? 18.156 -21.234 -2.41 1 95.38 179 ALA A CA 1
ATOM 1357 C C . ALA A 1 179 ? 18.859 -20.562 -1.226 1 95.38 179 ALA A C 1
ATOM 1359 O O . ALA A 1 179 ? 18.219 -19.875 -0.426 1 95.38 179 ALA A O 1
ATOM 1360 N N . ARG A 1 180 ? 20.094 -20.766 -1.104 1 96.25 180 ARG A N 1
ATOM 1361 C CA . ARG A 1 180 ? 20.875 -20.188 -0.015 1 96.25 180 ARG A CA 1
ATOM 1362 C C . ARG A 1 180 ? 20.953 -18.672 -0.156 1 96.25 180 ARG A C 1
ATOM 1364 O O . ARG A 1 180 ? 20.828 -17.938 0.83 1 96.25 180 ARG A O 1
ATOM 1371 N N . GLU A 1 181 ? 21.219 -18.234 -1.346 1 96.62 181 GLU A N 1
ATOM 1372 C CA . GLU A 1 181 ? 21.25 -16.812 -1.61 1 96.62 181 GLU A CA 1
ATOM 1373 C C . GLU A 1 181 ? 19.922 -16.141 -1.23 1 96.62 181 GLU A C 1
ATOM 1375 O O . GLU A 1 181 ? 19.906 -15.062 -0.639 1 96.62 181 GLU A O 1
ATOM 1380 N N . MET A 1 182 ? 18.812 -16.75 -1.578 1 97.31 182 MET A N 1
ATOM 1381 C CA . MET A 1 182 ? 17.5 -16.203 -1.241 1 97.31 182 MET A CA 1
ATOM 1382 C C . MET A 1 182 ? 17.297 -16.141 0.27 1 97.31 182 MET A C 1
ATOM 1384 O O . MET A 1 182 ? 16.828 -15.141 0.798 1 97.31 182 MET A O 1
ATOM 1388 N N . LYS A 1 183 ? 17.719 -17.141 0.956 1 96.75 183 LYS A N 1
ATOM 1389 C CA . LYS A 1 183 ? 17.578 -17.172 2.41 1 96.75 183 LYS A CA 1
ATOM 1390 C C . LYS A 1 183 ? 18.359 -16.031 3.059 1 96.75 183 LYS A C 1
ATOM 1392 O O . LYS A 1 183 ? 17.859 -15.391 3.994 1 96.75 183 LYS A O 1
ATOM 1397 N N . ASP A 1 184 ? 19.531 -15.82 2.572 1 98 184 ASP A N 1
ATOM 1398 C CA . ASP A 1 184 ? 20.344 -14.719 3.084 1 98 184 ASP A CA 1
ATOM 1399 C C . ASP A 1 184 ? 19.672 -13.375 2.822 1 98 184 ASP A C 1
ATOM 1401 O O . ASP A 1 184 ? 19.688 -12.492 3.686 1 98 184 ASP A O 1
ATOM 1405 N N . SER A 1 185 ? 19.156 -13.234 1.682 1 98.44 185 SER A N 1
ATOM 1406 C CA . SER A 1 185 ? 18.469 -11.992 1.326 1 98.44 185 SER A CA 1
ATOM 1407 C C . SER A 1 185 ? 17.219 -11.781 2.184 1 98.44 185 SER A C 1
ATOM 1409 O O . SER A 1 185 ? 16.953 -10.672 2.645 1 98.44 185 SER A O 1
ATOM 1411 N N . TYR A 1 186 ? 16.469 -12.883 2.408 1 98.38 186 TYR A N 1
ATOM 1412 C CA . TYR A 1 186 ? 15.281 -12.789 3.254 1 98.38 186 TYR A CA 1
ATOM 1413 C C . TYR A 1 186 ? 15.641 -12.273 4.641 1 98.38 186 TYR A C 1
ATOM 1415 O O . TYR A 1 186 ? 14.93 -11.43 5.199 1 98.38 186 TYR A O 1
ATOM 1423 N N . LEU A 1 187 ? 16.719 -12.758 5.137 1 98.31 187 LEU A N 1
ATOM 1424 C CA . LEU A 1 187 ? 17.156 -12.336 6.457 1 98.31 187 LEU A CA 1
ATOM 1425 C C . LEU A 1 187 ? 17.547 -10.859 6.457 1 98.31 187 LEU A C 1
ATOM 1427 O O . LEU A 1 187 ? 17.219 -10.133 7.395 1 98.31 187 LEU A O 1
ATOM 1431 N N . THR A 1 188 ? 18.234 -10.477 5.422 1 98.62 188 THR A N 1
ATOM 1432 C CA . THR A 1 188 ? 18.641 -9.078 5.293 1 98.62 188 THR A CA 1
ATOM 1433 C C . THR A 1 188 ? 17.406 -8.164 5.246 1 98.62 188 THR A C 1
ATOM 1435 O O . THR A 1 188 ? 17.375 -7.133 5.918 1 98.62 188 THR A O 1
ATOM 1438 N N . TRP A 1 189 ? 16.422 -8.508 4.438 1 98.81 189 TRP A N 1
ATOM 1439 C CA . TRP A 1 189 ? 15.203 -7.715 4.32 1 98.81 189 TRP A CA 1
ATOM 1440 C C . TRP A 1 189 ? 14.461 -7.664 5.652 1 98.81 189 TRP A C 1
ATOM 1442 O O . TRP A 1 189 ? 13.977 -6.605 6.059 1 98.81 189 TRP A O 1
ATOM 1452 N N . GLU A 1 190 ? 14.391 -8.805 6.301 1 98.44 190 GLU A N 1
ATOM 1453 C CA . GLU A 1 190 ? 13.703 -8.875 7.586 1 98.44 190 GLU A CA 1
ATOM 1454 C C . GLU A 1 190 ? 14.391 -7.992 8.625 1 98.44 190 GLU A C 1
ATOM 1456 O O . GLU A 1 190 ? 13.719 -7.352 9.438 1 98.44 190 GLU A O 1
ATOM 1461 N N . ASN A 1 191 ? 15.672 -8.047 8.656 1 98.56 191 ASN A N 1
ATOM 1462 C CA . ASN A 1 191 ? 16.422 -7.199 9.586 1 98.56 191 ASN A CA 1
ATOM 1463 C C . ASN A 1 191 ? 16.172 -5.719 9.32 1 98.56 191 ASN A C 1
ATOM 1465 O O . ASN A 1 191 ? 16.031 -4.93 10.258 1 98.56 191 ASN A O 1
ATOM 1469 N N . ALA A 1 192 ? 16.172 -5.359 8.07 1 98.62 192 ALA A N 1
ATOM 1470 C CA . ALA A 1 192 ? 15.883 -3.971 7.711 1 98.62 192 ALA A CA 1
ATOM 1471 C C . ALA A 1 192 ? 14.484 -3.562 8.18 1 98.62 192 ALA A C 1
ATOM 1473 O O . ALA A 1 192 ? 14.297 -2.473 8.719 1 98.62 192 ALA A O 1
ATOM 1474 N N . ILE A 1 193 ? 13.5 -4.414 7.965 1 98.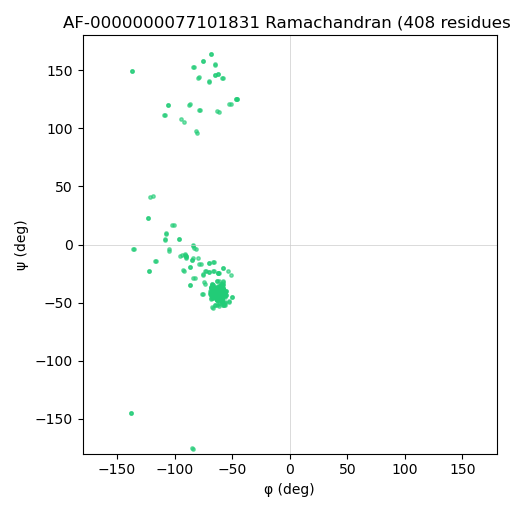75 193 ILE A N 1
ATOM 1475 C CA . ILE A 1 193 ? 12.125 -4.156 8.383 1 98.75 193 ILE A CA 1
ATOM 1476 C C . ILE A 1 193 ? 12.07 -4.027 9.906 1 98.75 193 ILE A C 1
ATOM 1478 O O . ILE A 1 193 ? 11.414 -3.125 10.43 1 98.75 193 ILE A O 1
ATOM 1482 N N . SER A 1 194 ? 12.758 -4.957 10.594 1 98.62 194 SER A N 1
ATOM 1483 C CA . SER A 1 194 ? 12.766 -4.918 12.055 1 98.62 194 SER A CA 1
ATOM 1484 C C . SER A 1 194 ? 13.336 -3.602 12.57 1 98.62 194 SER A C 1
ATOM 1486 O O . SER A 1 194 ? 12.844 -3.057 13.562 1 98.62 194 SER A O 1
ATOM 1488 N N . ALA A 1 195 ? 14.352 -3.135 11.938 1 98.5 195 ALA A N 1
ATOM 1489 C CA . ALA A 1 195 ? 14.992 -1.891 12.359 1 98.5 195 ALA A CA 1
ATOM 1490 C C . ALA A 1 195 ? 14.031 -0.712 12.242 1 98.5 195 ALA A C 1
ATOM 1492 O O . ALA A 1 195 ? 13.898 0.089 13.172 1 98.5 195 ALA A O 1
ATOM 1493 N N . ILE A 1 196 ? 13.352 -0.566 11.164 1 98.56 196 ILE A N 1
ATOM 1494 C CA . ILE A 1 196 ? 12.477 0.584 11 1 98.56 196 ILE A CA 1
ATOM 1495 C C . ILE A 1 196 ? 11.219 0.403 11.852 1 98.56 196 ILE A C 1
ATOM 1497 O O . ILE A 1 196 ? 10.672 1.376 12.375 1 98.56 196 ILE A O 1
ATOM 1501 N N . ASP A 1 197 ? 10.781 -0.842 12.016 1 97.88 197 ASP A N 1
ATOM 1502 C CA . ASP A 1 197 ? 9.641 -1.108 12.898 1 97.88 197 ASP A CA 1
ATOM 1503 C C . ASP A 1 197 ? 9.938 -0.647 14.32 1 97.88 197 ASP A C 1
ATOM 1505 O O . ASP A 1 197 ? 9.047 -0.153 15.016 1 97.88 197 ASP A O 1
ATOM 1509 N N . ALA A 1 198 ? 11.117 -0.884 14.766 1 98.12 198 ALA A N 1
ATOM 1510 C CA . ALA A 1 198 ? 11.516 -0.416 16.094 1 98.12 198 ALA A CA 1
ATOM 1511 C C . ALA A 1 198 ? 11.406 1.103 16.203 1 98.12 198 ALA A C 1
ATOM 1513 O O . ALA A 1 198 ? 10.938 1.632 17.203 1 98.12 198 ALA A O 1
ATOM 1514 N N . VAL A 1 199 ? 11.789 1.795 15.18 1 98.19 199 VAL A N 1
ATOM 1515 C CA . VAL A 1 199 ? 11.719 3.252 15.164 1 98.19 199 VAL A CA 1
ATOM 1516 C C . VAL A 1 199 ? 10.266 3.707 15.148 1 98.19 199 VAL A C 1
ATOM 1518 O O . VAL A 1 199 ? 9.875 4.59 15.922 1 98.19 199 VAL A O 1
ATOM 1521 N N . LEU A 1 200 ? 9.484 3.078 14.297 1 97.81 200 LEU A N 1
ATOM 1522 C CA . LEU A 1 200 ? 8.07 3.414 14.18 1 97.81 200 LEU A CA 1
ATOM 1523 C C . LEU A 1 200 ? 7.352 3.203 15.508 1 97.81 200 LEU A C 1
ATOM 1525 O O . LEU A 1 200 ? 6.469 3.982 15.867 1 97.81 200 LEU A O 1
ATOM 1529 N N . THR A 1 201 ? 7.762 2.18 16.234 1 95.81 201 THR A N 1
ATOM 1530 C CA . THR A 1 201 ? 7.055 1.778 17.453 1 95.81 201 THR A CA 1
ATOM 1531 C C . THR A 1 201 ? 7.559 2.572 18.656 1 95.81 201 THR A C 1
ATOM 1533 O O . THR A 1 201 ? 6.762 3.016 19.484 1 95.81 201 THR A O 1
ATOM 1536 N N . TYR A 1 202 ? 8.805 2.889 18.703 1 95.62 202 TYR A N 1
ATOM 1537 C CA . TYR A 1 202 ? 9.359 3.334 19.984 1 95.62 202 TYR A CA 1
ATOM 1538 C C . TYR A 1 202 ? 9.836 4.777 19.891 1 95.62 202 TYR A C 1
ATOM 1540 O O . TYR A 1 202 ? 10.062 5.43 20.906 1 95.62 202 TYR A O 1
ATOM 1548 N N . GLN A 1 203 ? 9.953 5.285 18.672 1 92.31 203 GLN A N 1
ATOM 1549 C CA . GLN A 1 203 ? 10.625 6.574 18.609 1 92.31 203 GLN A CA 1
ATOM 1550 C C . GLN A 1 203 ? 9.734 7.633 17.969 1 92.31 203 GLN A C 1
ATOM 1552 O O . GLN A 1 203 ? 9.969 8.836 18.141 1 92.31 203 GLN A O 1
ATOM 1557 N N . VAL A 1 204 ? 8.781 7.172 17.188 1 92.69 204 VAL A N 1
ATOM 1558 C CA . VAL A 1 204 ? 7.93 8.133 16.5 1 92.69 204 VAL A CA 1
ATOM 1559 C C . VAL A 1 204 ? 6.754 8.523 17.391 1 92.69 204 VAL A C 1
ATOM 1561 O O . VAL A 1 204 ? 6.062 7.652 17.922 1 92.69 204 VAL A O 1
ATOM 1564 N N . LYS A 1 205 ? 6.629 9.844 17.719 1 84.31 205 LYS A N 1
ATOM 1565 C CA . LYS A 1 205 ? 5.516 10.406 18.469 1 84.31 205 LYS A CA 1
ATOM 1566 C C . LYS A 1 205 ? 4.617 11.258 17.578 1 84.31 205 LYS A C 1
ATOM 1568 O O . LYS A 1 205 ? 5.082 12.195 16.922 1 84.31 205 LYS A O 1
ATOM 1573 N N . LEU A 1 206 ? 3.406 10.719 17.375 1 84 206 LEU A N 1
ATOM 1574 C CA . LEU A 1 206 ? 2.477 11.469 16.547 1 84 206 LEU A CA 1
ATOM 1575 C C . LEU A 1 206 ? 1.731 12.516 17.359 1 84 206 LEU A C 1
ATOM 1577 O O . LEU A 1 206 ? 1.521 12.336 18.562 1 84 206 LEU A O 1
ATOM 1581 N N . MET B 1 1 ? -13.258 21.25 -14.203 1 43.97 1 MET B N 1
ATOM 1582 C CA . MET B 1 1 ? -13.312 20.359 -13.055 1 43.97 1 MET B CA 1
ATOM 1583 C C . MET B 1 1 ? -11.977 19.656 -12.852 1 43.97 1 MET B C 1
ATOM 1585 O O . MET B 1 1 ? -11.32 19.266 -13.82 1 43.97 1 MET B O 1
ATOM 1589 N N . SER B 1 2 ? -11.305 19.891 -11.766 1 60.84 2 SER B N 1
ATOM 1590 C CA . SER B 1 2 ? -9.953 19.375 -11.578 1 60.84 2 SER B CA 1
ATOM 1591 C C . SER B 1 2 ? -9.898 17.875 -11.82 1 60.84 2 SER B C 1
ATOM 1593 O O . SER B 1 2 ? -10.859 17.156 -11.531 1 60.84 2 SER B O 1
ATOM 1595 N N . LEU B 1 3 ? -9.203 17.422 -12.633 1 75.62 3 LEU B N 1
ATOM 1596 C CA . LEU B 1 3 ? -9.047 16.047 -13.055 1 75.62 3 LEU B CA 1
ATOM 1597 C C . LEU B 1 3 ? -8.945 15.117 -11.844 1 75.62 3 LEU B C 1
ATOM 1599 O O . LEU B 1 3 ? -8.164 15.375 -10.922 1 75.62 3 LEU B O 1
ATOM 1603 N N . LYS B 1 4 ? -9.883 14.102 -11.883 1 93.06 4 LYS B N 1
ATOM 1604 C CA . LYS B 1 4 ? -9.867 13.094 -10.828 1 93.06 4 LYS B CA 1
ATOM 1605 C C . LYS B 1 4 ? -8.578 12.273 -10.875 1 93.06 4 LYS B C 1
ATOM 1607 O O . LYS B 1 4 ? -8.023 12.047 -11.953 1 93.06 4 LYS B O 1
ATOM 1612 N N . PHE B 1 5 ? -8.109 11.883 -9.742 1 94.56 5 PHE B N 1
ATOM 1613 C CA . PHE B 1 5 ? -6.832 11.18 -9.672 1 94.56 5 PHE B CA 1
ATOM 1614 C C . PHE B 1 5 ? -6.875 9.906 -10.516 1 94.56 5 PHE B C 1
ATOM 1616 O O . PHE B 1 5 ? -5.902 9.57 -11.188 1 94.56 5 PHE B O 1
ATOM 1623 N N . HIS B 1 6 ? -8.039 9.203 -10.43 1 93.19 6 HIS B N 1
ATOM 1624 C CA . HIS B 1 6 ? -8.109 7.914 -11.102 1 93.19 6 HIS B CA 1
ATOM 1625 C C . HIS B 1 6 ? -8.039 8.078 -12.617 1 93.19 6 HIS B C 1
ATOM 1627 O O . HIS B 1 6 ? -7.781 7.113 -13.344 1 93.19 6 HIS B O 1
ATOM 1633 N N . GLU B 1 7 ? -8.242 9.312 -13.086 1 96 7 GLU B N 1
ATOM 1634 C CA . GLU B 1 7 ? -8.164 9.609 -14.516 1 96 7 GLU B CA 1
ATOM 1635 C C . GLU B 1 7 ? -6.75 10.031 -14.914 1 96 7 GLU B C 1
ATOM 1637 O O . GLU B 1 7 ? -6.449 10.156 -16.094 1 96 7 GLU B O 1
ATOM 1642 N N . MET B 1 8 ? -5.891 10.219 -13.984 1 96.56 8 MET B N 1
ATOM 1643 C CA . MET B 1 8 ? -4.492 10.547 -14.242 1 96.56 8 MET B CA 1
ATOM 1644 C C . MET B 1 8 ? -3.678 9.289 -14.508 1 96.56 8 MET B C 1
ATOM 1646 O O . MET B 1 8 ? -4.039 8.195 -14.055 1 96.56 8 MET B O 1
ATOM 1650 N N . THR B 1 9 ? -2.639 9.508 -15.266 1 97.56 9 THR B N 1
ATOM 1651 C CA . THR B 1 9 ? -1.677 8.414 -15.336 1 97.56 9 THR B CA 1
ATOM 1652 C C . THR B 1 9 ? -1.03 8.172 -13.977 1 97.56 9 THR B C 1
ATOM 1654 O O . THR B 1 9 ? -0.973 9.078 -13.141 1 97.56 9 THR B O 1
ATOM 1657 N N . ILE B 1 10 ? -0.587 7 -13.789 1 98.31 10 ILE B N 1
ATOM 1658 C CA . ILE B 1 10 ? 0.129 6.668 -12.562 1 98.31 10 ILE B CA 1
ATOM 1659 C C . ILE B 1 10 ? 1.312 7.617 -12.383 1 98.31 10 ILE B C 1
ATOM 1661 O O . ILE B 1 10 ? 1.529 8.148 -11.297 1 98.31 10 ILE B O 1
ATOM 1665 N N . ASP B 1 11 ? 1.999 7.938 -13.453 1 97.44 11 ASP B N 1
ATOM 1666 C CA . ASP B 1 11 ? 3.145 8.836 -13.406 1 97.44 11 ASP B CA 1
ATOM 1667 C C . ASP B 1 11 ? 2.727 10.234 -12.961 1 97.44 11 ASP B C 1
ATOM 1669 O O . ASP B 1 11 ? 3.393 10.852 -12.117 1 97.44 11 ASP B O 1
ATOM 1673 N N . ALA B 1 12 ? 1.7 10.742 -13.531 1 97.69 12 ALA B N 1
ATOM 1674 C CA . ALA B 1 12 ? 1.236 12.086 -13.195 1 97.69 12 ALA B CA 1
ATOM 1675 C C . ALA B 1 12 ? 0.812 12.172 -11.734 1 97.69 12 ALA B C 1
ATOM 1677 O O . ALA B 1 12 ? 1.12 13.156 -11.047 1 97.69 12 ALA B O 1
ATOM 1678 N N . TYR B 1 13 ? 0.104 11.172 -11.297 1 98.44 13 TYR B N 1
ATOM 1679 C CA . TYR B 1 13 ? -0.321 11.125 -9.906 1 98.44 13 TYR B CA 1
ATOM 1680 C C . TYR B 1 13 ? 0.881 11.086 -8.969 1 98.44 13 TYR B C 1
ATOM 1682 O O . TYR B 1 13 ? 0.947 11.844 -8 1 98.44 13 TYR B O 1
ATOM 1690 N N . LEU B 1 14 ? 1.831 10.211 -9.297 1 98.69 14 LEU B N 1
ATOM 1691 C CA . LEU B 1 14 ? 2.98 10.055 -8.414 1 98.69 14 LEU B CA 1
ATOM 1692 C C . LEU B 1 14 ? 3.842 11.312 -8.414 1 98.69 14 LEU B C 1
ATOM 1694 O O . LEU B 1 14 ? 4.434 11.664 -7.391 1 98.69 14 LEU B O 1
ATOM 1698 N N . SER B 1 15 ? 3.932 11.961 -9.547 1 98.38 15 SER B N 1
ATOM 1699 C CA . SER B 1 15 ? 4.645 13.234 -9.609 1 98.38 15 SER B CA 1
ATOM 1700 C C . SER B 1 15 ? 3.979 14.281 -8.727 1 98.38 15 SER B C 1
ATOM 1702 O O . SER B 1 15 ? 4.66 15.039 -8.031 1 98.38 15 SER B O 1
ATOM 1704 N N . ALA B 1 16 ? 2.67 14.336 -8.773 1 98.19 16 ALA B N 1
ATOM 1705 C CA . ALA B 1 16 ? 1.929 15.258 -7.914 1 98.19 16 ALA B CA 1
ATOM 1706 C C . ALA B 1 16 ? 2.119 14.914 -6.441 1 98.19 16 ALA B C 1
ATOM 1708 O O . ALA B 1 16 ? 2.326 15.797 -5.609 1 98.19 16 ALA B O 1
ATOM 1709 N N . LEU B 1 17 ? 2.082 13.625 -6.145 1 98.5 17 LEU B N 1
ATOM 1710 C CA . LEU B 1 17 ? 2.246 13.164 -4.77 1 98.5 17 LEU B CA 1
ATOM 1711 C C . LEU B 1 17 ? 3.621 13.547 -4.227 1 98.5 17 LEU B C 1
ATOM 1713 O O . LEU B 1 17 ? 3.752 13.906 -3.057 1 98.5 17 LEU B O 1
ATOM 1717 N N . GLY B 1 18 ? 4.625 13.484 -5.07 1 98.44 18 GLY B N 1
ATOM 1718 C CA . GLY B 1 18 ? 5.992 13.758 -4.656 1 98.44 18 GLY B CA 1
ATOM 1719 C C . GLY B 1 18 ? 6.328 15.234 -4.652 1 98.44 18 GLY B C 1
ATOM 1720 O O . GLY B 1 18 ? 7.441 15.625 -4.289 1 98.44 18 GLY B O 1
ATOM 1721 N N . SER B 1 19 ? 5.395 16.109 -5.023 1 97.75 19 SER B N 1
ATOM 1722 C CA . SER B 1 19 ? 5.621 17.547 -5.113 1 97.75 19 SER B CA 1
ATOM 1723 C C . SER B 1 19 ? 5.434 18.219 -3.758 1 97.75 19 SER B C 1
ATOM 1725 O O . SER B 1 19 ? 5.199 17.547 -2.75 1 97.75 19 SER B O 1
ATOM 1727 N N . THR B 1 20 ? 5.504 19.547 -3.689 1 96.19 20 THR B N 1
ATOM 1728 C CA . THR B 1 20 ? 5.312 20.312 -2.461 1 96.19 20 THR B CA 1
ATOM 1729 C C . THR B 1 20 ? 3.871 20.812 -2.35 1 96.19 20 THR B C 1
ATOM 1731 O O . THR B 1 20 ? 3.537 21.562 -1.434 1 96.19 20 THR B O 1
ATOM 1734 N N . ALA B 1 21 ? 3.064 20.359 -3.361 1 94.75 21 ALA B N 1
ATOM 1735 C CA . ALA B 1 21 ? 1.656 20.734 -3.271 1 94.75 21 ALA B CA 1
ATOM 1736 C C . ALA B 1 21 ? 1.016 20.156 -2.012 1 94.75 21 ALA B C 1
ATOM 1738 O O . ALA B 1 21 ? 1.394 19.078 -1.554 1 94.75 21 ALA B O 1
ATOM 1739 N N . PRO B 1 22 ? 0.062 20.875 -1.424 1 94.19 22 PRO B N 1
ATOM 1740 C CA . PRO B 1 22 ? -0.548 20.375 -0.19 1 94.19 22 PRO B CA 1
ATOM 1741 C C . PRO B 1 22 ? -1.226 19.016 -0.374 1 94.19 22 PRO B C 1
ATOM 1743 O O . PRO B 1 22 ? -1.306 18.234 0.572 1 94.19 22 PRO B O 1
ATOM 1746 N N . ALA B 1 23 ? -1.832 18.734 -1.592 1 94.69 23 ALA B N 1
ATOM 1747 C CA . ALA B 1 23 ? -2.455 17.469 -1.948 1 94.69 23 ALA B CA 1
ATOM 1748 C C . ALA B 1 23 ? -2.076 17.047 -3.367 1 94.69 23 ALA B C 1
ATOM 1750 O O . ALA B 1 23 ? -1.886 17.891 -4.238 1 94.69 23 ALA B O 1
ATOM 1751 N N . PRO B 1 24 ? -2.008 15.812 -3.639 1 97.69 24 PRO B N 1
ATOM 1752 C CA . PRO B 1 24 ? -2.328 14.695 -2.756 1 97.69 24 PRO B CA 1
ATOM 1753 C C . PRO B 1 24 ? -1.248 14.438 -1.705 1 97.69 24 PRO B C 1
ATOM 1755 O O . PRO B 1 24 ? -0.113 14.898 -1.86 1 97.69 24 PRO B O 1
ATOM 1758 N N . GLY B 1 25 ? -1.603 13.781 -0.589 1 97.75 25 GLY B N 1
ATOM 1759 C CA . GLY B 1 25 ? -0.712 13.336 0.469 1 97.75 25 GLY B CA 1
ATOM 1760 C C . GLY B 1 25 ? -1.031 11.938 0.965 1 97.75 25 GLY B C 1
ATOM 1761 O O . GLY B 1 25 ? -1.392 11.062 0.177 1 97.75 25 GLY B O 1
ATOM 1762 N N . GLY B 1 26 ? -0.826 11.773 2.23 1 98.44 26 GLY B N 1
ATOM 1763 C CA . GLY B 1 26 ? -1.015 10.461 2.832 1 98.44 26 GLY B CA 1
ATOM 1764 C C . GLY B 1 26 ? -2.438 9.953 2.713 1 98.44 26 GLY B C 1
ATOM 1765 O O . GLY B 1 26 ? -2.664 8.742 2.629 1 98.44 26 GLY B O 1
ATOM 1766 N N . GLY B 1 27 ? -3.396 10.828 2.809 1 98.56 27 GLY B N 1
ATOM 1767 C CA . GLY B 1 27 ? -4.781 10.414 2.646 1 98.56 27 GLY B CA 1
ATOM 1768 C C . GLY B 1 27 ? -5.082 9.867 1.263 1 98.56 27 GLY B C 1
ATOM 1769 O O . GLY B 1 27 ? -5.754 8.844 1.126 1 98.56 27 GLY B O 1
ATOM 1770 N N . ALA B 1 28 ? -4.625 10.594 0.276 1 98.38 28 ALA B N 1
ATOM 1771 C CA . ALA B 1 28 ? -4.781 10.102 -1.09 1 98.38 28 ALA B CA 1
ATOM 1772 C C . ALA B 1 28 ? -4.043 8.781 -1.283 1 98.38 28 ALA B C 1
ATOM 1774 O O . ALA B 1 28 ? -4.551 7.871 -1.942 1 98.38 28 ALA B O 1
ATOM 1775 N N . ALA B 1 29 ? -2.84 8.672 -0.718 1 98.75 29 ALA B N 1
ATOM 1776 C CA . ALA B 1 29 ? -2.074 7.426 -0.792 1 98.75 29 ALA B CA 1
ATOM 1777 C C . ALA B 1 29 ? -2.852 6.27 -0.172 1 98.75 29 ALA B C 1
ATOM 1779 O O . ALA B 1 29 ? -2.838 5.152 -0.699 1 98.75 29 ALA B O 1
ATOM 1780 N N . ALA B 1 30 ? -3.545 6.547 0.92 1 98.88 30 ALA B N 1
ATOM 1781 C CA . ALA B 1 30 ? -4.387 5.539 1.557 1 98.88 30 ALA B CA 1
ATOM 1782 C C . ALA B 1 30 ? -5.512 5.098 0.626 1 98.88 30 ALA B C 1
ATOM 1784 O O . ALA B 1 30 ? -5.836 3.91 0.549 1 98.88 30 ALA B O 1
ATOM 1785 N N . GLY B 1 31 ? -6.098 6.055 -0.047 1 98.81 31 GLY B N 1
ATOM 1786 C CA . GLY B 1 31 ? -7.145 5.734 -1.003 1 98.81 31 GLY B CA 1
ATOM 1787 C C . GLY B 1 31 ? -6.68 4.816 -2.115 1 98.81 31 GLY B C 1
ATOM 1788 O O . GLY B 1 31 ? -7.359 3.844 -2.453 1 98.81 31 GLY B O 1
ATOM 1789 N N . LEU B 1 32 ? -5.512 5.098 -2.67 1 98.81 32 LEU B N 1
ATOM 1790 C CA . LEU B 1 32 ? -5.012 4.301 -3.787 1 98.81 32 LEU B CA 1
ATOM 1791 C C . LEU B 1 32 ? -4.641 2.895 -3.328 1 98.81 32 LEU B C 1
ATOM 1793 O O . LEU B 1 32 ? -4.895 1.92 -4.039 1 98.81 32 LEU B O 1
ATOM 1797 N N . ILE B 1 33 ? -4.004 2.768 -2.186 1 98.81 33 ILE B N 1
ATOM 1798 C CA . ILE B 1 33 ? -3.658 1.431 -1.716 1 98.81 33 ILE B CA 1
ATOM 1799 C C . ILE B 1 33 ? -4.934 0.635 -1.44 1 98.81 33 ILE B C 1
ATOM 1801 O O . ILE B 1 33 ? -4.984 -0.573 -1.687 1 98.81 33 ILE B O 1
ATOM 1805 N N . GLY B 1 34 ? -5.969 1.301 -0.873 1 98.94 34 GLY B N 1
ATOM 1806 C CA . GLY B 1 34 ? -7.25 0.635 -0.708 1 98.94 34 GLY B CA 1
ATOM 1807 C C . GLY B 1 34 ? -7.848 0.155 -2.018 1 98.94 34 GLY B C 1
ATOM 1808 O O . GLY B 1 34 ? -8.32 -0.979 -2.111 1 98.94 34 GLY B O 1
ATOM 1809 N N . ALA B 1 35 ? -7.836 1.018 -3.006 1 98.94 35 ALA B N 1
ATOM 1810 C CA . ALA B 1 35 ? -8.336 0.648 -4.328 1 98.94 35 ALA B CA 1
ATOM 1811 C C . ALA B 1 35 ? -7.551 -0.528 -4.902 1 98.94 35 ALA B C 1
ATOM 1813 O O . ALA B 1 35 ? -8.125 -1.427 -5.516 1 98.94 35 ALA B O 1
ATOM 1814 N N . GLN B 1 36 ? -6.273 -0.521 -4.73 1 98.88 36 GLN B N 1
ATOM 1815 C CA . GLN B 1 36 ? -5.418 -1.597 -5.227 1 98.88 36 GLN B CA 1
ATOM 1816 C C . GLN B 1 36 ? -5.723 -2.912 -4.516 1 98.88 36 GLN B C 1
ATOM 1818 O O . GLN B 1 36 ? -5.754 -3.973 -5.141 1 98.88 36 GLN B O 1
ATOM 1823 N N . ALA B 1 37 ? -5.879 -2.832 -3.174 1 98.94 37 ALA B N 1
ATOM 1824 C CA . ALA B 1 37 ? -6.27 -4.02 -2.418 1 98.94 37 ALA B CA 1
ATOM 1825 C C . ALA B 1 37 ? -7.559 -4.621 -2.969 1 98.94 37 ALA B C 1
ATOM 1827 O O . ALA B 1 37 ? -7.652 -5.836 -3.158 1 98.94 37 ALA B O 1
ATOM 1828 N N . CYS B 1 38 ? -8.5 -3.758 -3.252 1 98.94 38 CYS B N 1
ATOM 1829 C CA . CYS B 1 38 ? -9.789 -4.207 -3.773 1 98.94 38 CYS B CA 1
ATOM 1830 C C . CYS B 1 38 ? -9.625 -4.809 -5.164 1 98.94 38 CYS B C 1
ATOM 1832 O O . CYS B 1 38 ? -10.25 -5.824 -5.48 1 98.94 38 CYS B O 1
ATOM 1834 N N . ALA B 1 39 ? -8.812 -4.203 -5.996 1 98.94 39 ALA B N 1
ATOM 1835 C CA . ALA B 1 39 ? -8.578 -4.73 -7.336 1 98.94 39 ALA B CA 1
ATOM 1836 C C . ALA B 1 39 ? -7.945 -6.121 -7.277 1 98.94 39 ALA B C 1
ATOM 1838 O O . ALA B 1 39 ? -8.359 -7.027 -8 1 98.94 39 ALA B O 1
ATOM 1839 N N . LEU B 1 40 ? -6.949 -6.277 -6.449 1 98.81 40 LEU B N 1
ATOM 1840 C CA . LEU B 1 40 ? -6.328 -7.586 -6.281 1 98.81 40 LEU B CA 1
ATOM 1841 C C . LEU B 1 40 ? -7.332 -8.594 -5.73 1 98.81 40 LEU B C 1
ATOM 1843 O O . LEU B 1 40 ? -7.352 -9.75 -6.164 1 98.81 40 LEU B O 1
ATOM 1847 N N . GLY B 1 41 ? -8.125 -8.133 -4.715 1 98.81 41 GLY B N 1
ATOM 1848 C CA . GLY B 1 41 ? -9.195 -8.992 -4.223 1 98.81 41 GLY B CA 1
ATOM 1849 C C . GLY B 1 41 ? -10.164 -9.422 -5.312 1 98.81 41 GLY B C 1
ATOM 1850 O O . GLY B 1 41 ? -10.602 -10.57 -5.34 1 98.81 41 GLY B O 1
ATOM 1851 N N . GLU B 1 42 ? -10.484 -8.508 -6.16 1 98.75 42 GLU B N 1
ATOM 1852 C CA . GLU B 1 42 ? -11.336 -8.773 -7.316 1 98.75 42 GLU B CA 1
ATOM 1853 C C . GLU B 1 42 ? -10.742 -9.867 -8.195 1 98.75 42 GLU B C 1
ATOM 1855 O O . GLU B 1 42 ? -11.438 -10.82 -8.555 1 98.75 42 GLU B O 1
ATOM 1860 N N . MET B 1 43 ? -9.508 -9.75 -8.539 1 98.5 43 MET B N 1
ATOM 1861 C CA . MET B 1 43 ? -8.82 -10.75 -9.352 1 98.5 43 MET B CA 1
ATOM 1862 C C . MET B 1 43 ? -8.883 -12.125 -8.703 1 98.5 43 MET B C 1
ATOM 1864 O O . MET B 1 43 ? -9.258 -13.102 -9.344 1 98.5 43 MET B O 1
ATOM 1868 N N . VAL B 1 44 ? -8.484 -12.18 -7.43 1 98.38 44 VAL B N 1
ATOM 1869 C CA . VAL B 1 44 ? -8.453 -13.43 -6.688 1 98.38 44 VAL B CA 1
ATOM 1870 C C . VAL B 1 44 ? -9.852 -14.062 -6.68 1 98.38 44 VAL B C 1
ATOM 1872 O O . VAL B 1 44 ? -9.992 -15.273 -6.852 1 98.38 44 VAL B O 1
ATOM 1875 N N . SER B 1 45 ? -10.836 -13.219 -6.488 1 98.44 45 SER B N 1
ATOM 1876 C CA . SER B 1 45 ? -12.211 -13.695 -6.488 1 98.44 45 SER B CA 1
ATOM 1877 C C . SER B 1 45 ? -12.602 -14.273 -7.844 1 98.44 45 SER B C 1
ATOM 1879 O O . SER B 1 45 ? -13.148 -15.375 -7.918 1 98.44 45 SER B O 1
ATOM 1881 N N . ARG B 1 46 ? -12.305 -13.617 -8.867 1 97.75 46 ARG B N 1
ATOM 1882 C CA . ARG B 1 46 ? -12.656 -14.062 -10.219 1 97.75 46 ARG B CA 1
ATOM 1883 C C . ARG B 1 46 ? -11.953 -15.375 -10.562 1 97.75 46 ARG B C 1
ATOM 1885 O O . ARG B 1 46 ? -12.578 -16.281 -11.109 1 97.75 46 ARG B O 1
ATOM 1892 N N . LEU B 1 47 ? -10.719 -15.492 -10.227 1 96.56 47 LEU B N 1
ATOM 1893 C CA . LEU B 1 47 ? -9.953 -16.688 -10.555 1 96.56 47 LEU B CA 1
ATOM 1894 C C . LEU B 1 47 ? -10.367 -17.859 -9.672 1 96.56 47 LEU B C 1
ATOM 1896 O O . LEU B 1 47 ? -10.148 -19.016 -10.023 1 96.56 47 LEU B O 1
ATOM 1900 N N . SER B 1 48 ? -10.922 -17.5 -8.531 1 96 48 SER B N 1
ATOM 1901 C CA . SER B 1 48 ? -11.391 -18.547 -7.633 1 96 48 SER B CA 1
ATOM 1902 C C . SER B 1 48 ? -12.781 -19.047 -8.031 1 96 48 SER B C 1
ATOM 1904 O O . SER B 1 48 ? -13.164 -20.172 -7.703 1 96 48 SER B O 1
ATOM 1906 N N . SER B 1 49 ? -13.578 -18.219 -8.633 1 93.75 49 SER B N 1
ATOM 1907 C CA . SER B 1 49 ? -14.906 -18.609 -9.078 1 93.75 49 SER B CA 1
ATOM 1908 C C . SER B 1 49 ? -14.844 -19.469 -10.344 1 93.75 49 SER B C 1
ATOM 1910 O O . SER B 1 49 ? -15.742 -20.266 -10.602 1 93.75 49 SER B O 1
ATOM 1912 N N . SER B 1 50 ? -13.898 -19.359 -11.07 1 83.75 50 SER B N 1
ATOM 1913 C CA . SER B 1 50 ? -13.758 -20.078 -12.328 1 83.75 50 SER B CA 1
ATOM 1914 C C . SER B 1 50 ? -12.938 -21.344 -12.148 1 83.75 50 SER B C 1
ATOM 1916 O O . SER B 1 50 ? -12.914 -22.203 -13.031 1 83.75 50 SER B O 1
ATOM 1918 N N . GLY B 1 51 ? -12.367 -21.438 -11.008 1 72.56 51 GLY B N 1
ATOM 1919 C CA . GLY B 1 51 ? -11.469 -22.562 -10.797 1 72.56 51 GLY B CA 1
ATOM 1920 C C . GLY B 1 51 ? -12.203 -23.859 -10.492 1 72.56 51 GLY B C 1
ATOM 1921 O O . GLY B 1 51 ? -13.344 -23.844 -10.031 1 72.56 51 GLY B O 1
ATOM 1922 N N . LYS B 1 52 ? -11.742 -24.922 -10.93 1 65.5 52 LYS B N 1
ATOM 1923 C CA . LYS B 1 52 ? -12.336 -26.25 -10.883 1 65.5 52 LYS B CA 1
ATOM 1924 C C . LYS B 1 52 ? -12.547 -26.719 -9.445 1 65.5 52 LYS B C 1
ATOM 1926 O O . LYS B 1 52 ? -13.484 -27.453 -9.156 1 65.5 52 LYS B O 1
ATOM 1931 N N . ASN B 1 53 ? -11.719 -26.312 -8.516 1 62.09 53 ASN B N 1
ATOM 1932 C CA . ASN B 1 53 ? -11.672 -26.922 -7.195 1 62.09 53 ASN B CA 1
ATOM 1933 C C . ASN B 1 53 ? -12.391 -26.062 -6.156 1 62.09 53 ASN B C 1
ATOM 1935 O O . ASN B 1 53 ? -12.148 -26.203 -4.957 1 62.09 53 ASN B O 1
ATOM 1939 N N . THR B 1 54 ? -13.234 -25.109 -6.598 1 62.25 54 THR B N 1
ATOM 1940 C CA . THR B 1 54 ? -13.797 -24.188 -5.602 1 62.25 54 THR B CA 1
ATOM 1941 C C . THR B 1 54 ? -15.32 -24.25 -5.613 1 62.25 54 THR B C 1
ATOM 1943 O O . THR B 1 54 ? -15.992 -23.234 -5.504 1 62.25 54 THR B O 1
ATOM 1946 N N . ASP B 1 55 ? -15.836 -25.469 -5.734 1 68.88 55 ASP B N 1
ATOM 1947 C CA . ASP B 1 55 ? -17.266 -25.547 -6.016 1 68.88 55 ASP B CA 1
ATOM 1948 C C . ASP B 1 55 ? -18.078 -24.875 -4.91 1 68.88 55 ASP B C 1
ATOM 1950 O O . ASP B 1 55 ? -18.969 -24.062 -5.191 1 68.88 55 ASP B O 1
ATOM 1954 N N . ASP B 1 56 ? -17.719 -25.109 -3.682 1 84.94 56 ASP B N 1
ATOM 1955 C CA . ASP B 1 56 ? -18.547 -24.562 -2.615 1 84.94 56 ASP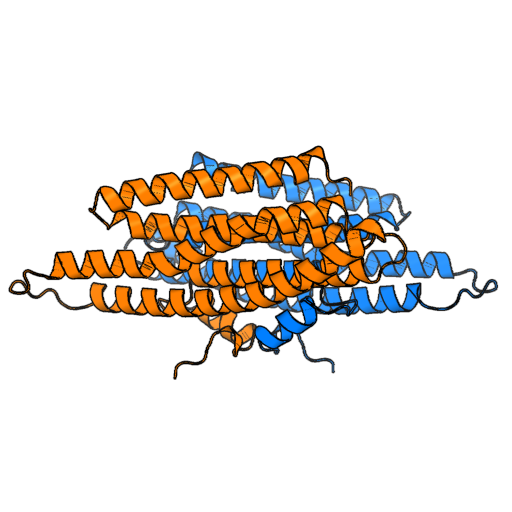 B CA 1
ATOM 1956 C C . ASP B 1 56 ? -18.281 -23.062 -2.424 1 84.94 56 ASP B C 1
ATOM 1958 O O . ASP B 1 56 ? -19.141 -22.344 -1.905 1 84.94 56 ASP B O 1
ATOM 1962 N N . PHE B 1 57 ? -17.219 -22.547 -2.918 1 93.12 57 PHE B N 1
ATOM 1963 C CA . PHE B 1 57 ? -16.812 -21.172 -2.689 1 93.12 57 PHE B CA 1
ATOM 1964 C C . PHE B 1 57 ? -17.078 -20.312 -3.924 1 93.12 57 PHE B C 1
ATOM 1966 O O . PHE B 1 57 ? -17 -19.094 -3.867 1 93.12 57 PHE B O 1
ATOM 1973 N N . ARG B 1 58 ? -17.531 -20.938 -4.949 1 92.62 58 ARG B N 1
ATOM 1974 C CA . ARG B 1 58 ? -17.656 -20.281 -6.246 1 92.62 58 ARG B CA 1
ATOM 1975 C C . ARG B 1 58 ? -18.656 -19.125 -6.184 1 92.62 58 ARG B C 1
ATOM 1977 O O . ARG B 1 58 ? -18.344 -18.016 -6.621 1 92.62 58 ARG B O 1
ATOM 1984 N N . GLU B 1 59 ? -19.766 -19.359 -5.723 1 93.75 59 GLU B N 1
ATOM 1985 C CA . GLU B 1 59 ? -20.797 -18.344 -5.664 1 93.75 59 GLU B CA 1
ATOM 1986 C C . GLU B 1 59 ? -20.375 -17.156 -4.793 1 93.75 59 GLU B C 1
ATOM 1988 O O . GLU B 1 59 ? -20.594 -16 -5.152 1 93.75 59 GLU B O 1
ATOM 1993 N N . LYS B 1 60 ? -19.812 -17.5 -3.656 1 96.12 60 LYS B N 1
ATOM 1994 C CA . LYS B 1 60 ? -19.312 -16.453 -2.773 1 96.12 60 LYS B CA 1
ATOM 1995 C C . LYS B 1 60 ? -18.219 -15.633 -3.453 1 96.12 60 LYS B C 1
ATOM 1997 O O . LYS B 1 60 ? -18.172 -14.406 -3.322 1 96.12 60 LYS B O 1
ATOM 2002 N N . ALA B 1 61 ? -17.375 -16.312 -4.117 1 97.25 61 ALA B N 1
ATOM 2003 C CA . ALA B 1 61 ? -16.281 -15.641 -4.82 1 97.25 61 ALA B CA 1
ATOM 2004 C C . ALA B 1 61 ? -16.828 -14.68 -5.871 1 97.25 61 ALA B C 1
ATOM 2006 O O . ALA B 1 61 ? -16.297 -13.578 -6.047 1 97.25 61 ALA B O 1
ATOM 2007 N N . GLU B 1 62 ? -17.828 -15.109 -6.574 1 96.06 62 GLU B N 1
ATOM 2008 C CA . GLU B 1 62 ? -18.469 -14.234 -7.555 1 96.06 62 GLU B CA 1
ATOM 2009 C C . GLU B 1 62 ? -19.047 -12.992 -6.891 1 96.06 62 GLU B C 1
ATOM 2011 O O . GLU B 1 62 ? -18.938 -11.883 -7.422 1 96.06 62 GLU B O 1
ATOM 2016 N N . GLN B 1 63 ? -19.672 -13.211 -5.809 1 97.69 63 GLN B N 1
ATOM 2017 C CA . GLN B 1 63 ? -20.219 -12.086 -5.051 1 97.69 63 GLN B CA 1
ATOM 2018 C C . GLN B 1 63 ? -19.125 -11.141 -4.598 1 97.69 63 GLN B C 1
ATOM 2020 O O . GLN B 1 63 ? -19.266 -9.922 -4.68 1 97.69 63 GLN B O 1
ATOM 2025 N N . TYR B 1 64 ? -18.031 -11.719 -4.121 1 98.56 64 TYR B N 1
ATOM 2026 C CA . TYR B 1 64 ? -16.922 -10.898 -3.658 1 98.56 64 TYR B CA 1
ATOM 2027 C C . TYR B 1 64 ? -16.312 -10.094 -4.805 1 98.56 64 TYR B C 1
ATOM 2029 O O . TYR B 1 64 ? -15.898 -8.945 -4.617 1 98.56 64 TYR B O 1
ATOM 2037 N N . ALA B 1 65 ? -16.25 -10.688 -6.004 1 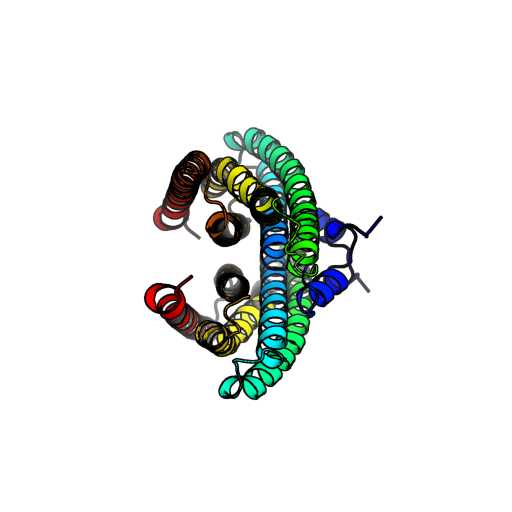98.38 65 ALA B N 1
ATOM 2038 C CA . ALA B 1 65 ? -15.734 -9.961 -7.156 1 98.38 65 ALA B CA 1
ATOM 2039 C C . ALA B 1 65 ? -16.531 -8.672 -7.387 1 98.38 65 ALA B C 1
ATOM 2041 O O . ALA B 1 65 ? -15.938 -7.609 -7.605 1 98.38 65 ALA B O 1
ATOM 2042 N N . ALA B 1 66 ? -17.797 -8.773 -7.305 1 98.38 66 ALA B N 1
ATOM 2043 C CA . ALA B 1 66 ? -18.656 -7.617 -7.508 1 98.38 66 ALA B CA 1
ATOM 2044 C C . ALA B 1 66 ? -18.5 -6.605 -6.379 1 98.38 66 ALA B C 1
ATOM 2046 O O . ALA B 1 66 ? -18.469 -5.395 -6.621 1 98.38 66 ALA B O 1
ATOM 2047 N N . ILE B 1 67 ? -18.406 -7.105 -5.18 1 98.75 67 ILE B N 1
ATOM 2048 C CA . ILE B 1 67 ? -18.25 -6.25 -4.008 1 98.75 67 ILE B CA 1
ATOM 2049 C C . ILE B 1 67 ? -16.938 -5.473 -4.121 1 98.75 67 ILE B C 1
ATOM 2051 O O . ILE B 1 67 ? -16.906 -4.258 -3.92 1 98.75 67 ILE B O 1
ATOM 2055 N N . PHE B 1 68 ? -15.844 -6.141 -4.473 1 98.88 68 PHE B N 1
ATOM 2056 C CA . PHE B 1 68 ? -14.539 -5.508 -4.566 1 98.88 68 PHE B CA 1
ATOM 2057 C C . PHE B 1 68 ? -14.5 -4.512 -5.719 1 98.88 68 PHE B C 1
ATOM 2059 O O . PHE B 1 68 ? -13.867 -3.457 -5.613 1 98.88 68 PHE B O 1
ATOM 2066 N N . GLU B 1 69 ? -15.156 -4.867 -6.797 1 98.62 69 GLU B N 1
ATOM 2067 C CA . GLU B 1 69 ? -15.227 -3.93 -7.918 1 98.62 69 GLU B CA 1
ATOM 2068 C C . GLU B 1 69 ? -15.906 -2.627 -7.504 1 98.62 69 GLU B C 1
ATOM 2070 O O . GLU B 1 69 ? -15.414 -1.54 -7.816 1 98.62 69 GLU B O 1
ATOM 2075 N N . SER B 1 70 ? -17.016 -2.717 -6.82 1 98.69 70 SER B N 1
ATOM 2076 C CA . SER B 1 70 ? -17.719 -1.539 -6.324 1 98.69 70 SER B CA 1
ATOM 2077 C C . SER B 1 70 ? -16.875 -0.769 -5.316 1 98.69 70 SER B C 1
ATOM 2079 O O . SER B 1 70 ? -16.828 0.462 -5.348 1 98.69 70 SER B O 1
ATOM 2081 N N . ALA B 1 71 ? -16.234 -1.486 -4.441 1 98.81 71 ALA B N 1
ATOM 2082 C CA . ALA B 1 71 ? -15.406 -0.866 -3.408 1 98.81 71 ALA B CA 1
ATOM 2083 C C . ALA B 1 71 ? -14.219 -0.122 -4.023 1 98.81 71 ALA B C 1
ATOM 2085 O O . ALA B 1 71 ? -13.844 0.952 -3.553 1 98.81 71 ALA B O 1
ATOM 2086 N N . ARG B 1 72 ? -13.625 -0.728 -5.039 1 98.44 72 ARG B N 1
ATOM 2087 C CA . ARG B 1 72 ? -12.523 -0.08 -5.754 1 98.44 72 ARG B CA 1
ATOM 2088 C C . ARG B 1 72 ? -12.906 1.338 -6.168 1 98.44 72 ARG B C 1
ATOM 2090 O O . ARG B 1 72 ? -12.156 2.283 -5.93 1 98.44 72 ARG B O 1
ATOM 2097 N N . SER B 1 73 ? -14.07 1.542 -6.695 1 97.88 73 SER B N 1
ATOM 2098 C CA . SER B 1 73 ? -14.57 2.848 -7.121 1 97.88 73 SER B CA 1
ATOM 2099 C C . SER B 1 73 ? -14.773 3.775 -5.926 1 97.88 73 SER B C 1
ATOM 2101 O O . SER B 1 73 ? -14.508 4.977 -6.016 1 97.88 73 SER B O 1
ATOM 2103 N N . ILE B 1 74 ? -15.273 3.25 -4.883 1 98.62 74 ILE B N 1
ATOM 2104 C CA . ILE B 1 74 ? -15.516 4.035 -3.678 1 98.62 74 ILE B CA 1
ATOM 2105 C C . ILE B 1 74 ? -14.195 4.602 -3.158 1 98.62 74 ILE B C 1
ATOM 2107 O O . ILE B 1 74 ? -14.109 5.789 -2.828 1 98.62 74 ILE B O 1
ATOM 2111 N N . PHE B 1 75 ? -13.148 3.801 -3.104 1 98.88 75 PHE B N 1
ATOM 2112 C CA . PHE B 1 75 ? -11.867 4.254 -2.572 1 98.88 75 PHE B CA 1
ATOM 2113 C C . PHE B 1 75 ? -11.25 5.309 -3.48 1 98.88 75 PHE B C 1
ATOM 2115 O O . PHE B 1 75 ? -10.57 6.227 -3.006 1 98.88 75 PHE B O 1
ATOM 2122 N N . LEU B 1 76 ? -11.445 5.203 -4.773 1 98.56 76 LEU B N 1
ATOM 2123 C CA . LEU B 1 76 ? -10.953 6.219 -5.695 1 98.56 76 LEU B CA 1
ATOM 2124 C C . LEU B 1 76 ? -11.688 7.539 -5.5 1 98.56 76 LEU B C 1
ATOM 2126 O O . LEU B 1 76 ? -11.07 8.609 -5.57 1 98.56 76 LEU B O 1
ATOM 2130 N N . ASP B 1 77 ? -12.977 7.469 -5.242 1 98.31 77 ASP B N 1
ATOM 2131 C CA . ASP B 1 77 ? -13.742 8.672 -4.93 1 98.31 77 ASP B CA 1
ATOM 2132 C C . ASP B 1 77 ? -13.258 9.305 -3.627 1 98.31 77 ASP B C 1
ATOM 2134 O O . ASP B 1 77 ? -13.141 10.531 -3.529 1 98.31 77 ASP B O 1
ATOM 2138 N N . LEU B 1 78 ? -13.016 8.477 -2.65 1 98.75 78 LEU B N 1
ATOM 2139 C CA . LEU B 1 78 ? -12.555 8.969 -1.354 1 98.75 78 LEU B CA 1
ATOM 2140 C C . LEU B 1 78 ? -11.164 9.578 -1.462 1 98.75 78 LEU B C 1
ATOM 2142 O O . LEU B 1 78 ? -10.844 10.531 -0.753 1 98.75 78 LEU B O 1
ATOM 2146 N N . MET B 1 79 ? -10.367 8.961 -2.307 1 98.38 79 MET B N 1
ATOM 2147 C CA . MET B 1 79 ? -9.055 9.523 -2.623 1 98.38 79 MET B CA 1
ATOM 2148 C C . MET B 1 79 ? -9.18 10.977 -3.076 1 98.38 79 MET B C 1
ATOM 2150 O O . MET B 1 79 ? -8.477 11.852 -2.568 1 98.38 79 MET B O 1
ATOM 2154 N N . ASP B 1 80 ? -10.055 11.273 -3.99 1 98.06 80 ASP B N 1
ATOM 2155 C CA . ASP B 1 80 ? -10.289 12.617 -4.504 1 98.06 80 ASP B CA 1
ATOM 2156 C C . ASP B 1 80 ? -10.883 13.523 -3.426 1 98.06 80 ASP B C 1
ATOM 2158 O O . ASP B 1 80 ? -10.492 14.688 -3.299 1 98.06 80 ASP B O 1
ATOM 2162 N N . GLU B 1 81 ? -11.82 13.008 -2.723 1 98.31 81 GLU B N 1
ATOM 2163 C CA . GLU B 1 81 ? -12.477 13.781 -1.671 1 98.31 81 GLU B CA 1
ATOM 2164 C C . GLU B 1 81 ? -11.477 14.203 -0.598 1 98.31 81 GLU B C 1
ATOM 2166 O O . GLU B 1 81 ? -11.547 15.32 -0.087 1 98.31 81 GLU B O 1
ATOM 2171 N N . ASP B 1 82 ? -10.594 13.305 -0.242 1 98.56 82 ASP B N 1
ATOM 2172 C CA . ASP B 1 82 ? -9.562 13.633 0.743 1 98.56 82 ASP B CA 1
ATOM 2173 C C . ASP B 1 82 ? -8.75 14.844 0.302 1 98.56 82 ASP B C 1
ATOM 2175 O O . ASP B 1 82 ? -8.555 15.789 1.076 1 98.56 82 ASP B O 1
ATOM 2179 N N . ALA B 1 83 ? -8.281 14.805 -0.913 1 97.56 83 ALA B N 1
ATOM 2180 C CA . ALA B 1 83 ? -7.453 15.875 -1.453 1 97.56 83 ALA B CA 1
ATOM 2181 C C . ALA B 1 83 ? -8.227 17.188 -1.491 1 97.56 83 ALA B C 1
ATOM 2183 O O . ALA B 1 83 ? -7.688 18.25 -1.13 1 97.56 83 ALA B O 1
ATOM 2184 N N . LYS B 1 84 ? -9.445 17.141 -1.892 1 97.38 84 LYS B N 1
ATOM 2185 C CA . LYS B 1 84 ? -10.289 18.328 -1.954 1 97.38 84 LYS B CA 1
ATOM 2186 C C . LYS B 1 84 ? -10.469 18.953 -0.571 1 97.38 84 LYS B C 1
ATOM 2188 O O . LYS B 1 84 ? -10.281 20.156 -0.396 1 97.38 84 LYS B O 1
ATOM 2193 N N . ASN B 1 85 ? -10.859 18.078 0.38 1 98 85 ASN B N 1
ATOM 2194 C CA . ASN B 1 85 ? -11.07 18.562 1.742 1 98 85 ASN B CA 1
ATOM 2195 C C . ASN B 1 85 ? -9.797 19.156 2.332 1 98 85 ASN B C 1
ATOM 2197 O O . ASN B 1 85 ? -9.836 20.203 2.996 1 98 85 ASN B O 1
ATOM 2201 N N . PHE B 1 86 ? -8.711 18.562 2.084 1 97.44 86 PHE B N 1
ATOM 2202 C CA . PHE B 1 86 ? -7.438 19.047 2.617 1 97.44 86 PHE B CA 1
ATOM 2203 C C . PHE B 1 86 ? -7.07 20.391 2.008 1 97.44 86 PHE B C 1
ATOM 2205 O O . PHE B 1 86 ? -6.586 21.281 2.707 1 97.44 86 PHE B O 1
ATOM 2212 N N . ARG B 1 87 ? -7.301 20.516 0.699 1 96.31 87 ARG B N 1
ATOM 2213 C CA . ARG B 1 87 ? -7.023 21.797 0.052 1 96.31 87 ARG B CA 1
ATOM 2214 C C . ARG B 1 87 ? -7.863 22.922 0.661 1 96.31 87 ARG B C 1
ATOM 2216 O O . ARG B 1 87 ? -7.383 24.047 0.831 1 96.31 87 ARG B O 1
ATOM 2223 N N . GLU B 1 88 ? -9.047 22.641 0.947 1 96.19 88 GLU B N 1
ATOM 2224 C CA . GLU B 1 88 ? -9.922 23.625 1.586 1 96.19 88 GLU B CA 1
ATOM 2225 C C . GLU B 1 88 ? -9.414 23.984 2.979 1 96.19 88 GLU B C 1
ATOM 2227 O O . GLU B 1 88 ? -9.438 25.156 3.369 1 96.19 88 GLU B O 1
ATOM 2232 N N . LEU B 1 89 ? -9.008 23 3.723 1 97.19 89 LEU B N 1
ATOM 2233 C CA . LEU B 1 89 ? -8.438 23.234 5.047 1 97.19 89 LEU B CA 1
ATOM 2234 C C . LEU B 1 89 ? -7.188 24.109 4.953 1 97.19 89 LEU B C 1
ATOM 2236 O O . LEU B 1 89 ? -7.043 25.078 5.703 1 97.19 89 LEU B O 1
ATOM 2240 N N . MET B 1 90 ? -6.344 23.812 4.004 1 95.06 90 MET B N 1
ATOM 2241 C CA . MET B 1 90 ? -5.098 24.547 3.828 1 95.06 90 MET B CA 1
ATOM 2242 C C . MET B 1 90 ? -5.375 26 3.455 1 95.06 90 MET B C 1
ATOM 2244 O O . MET B 1 90 ? -4.711 26.906 3.949 1 95.06 90 MET B O 1
ATOM 2248 N N . ALA B 1 91 ? -6.332 26.141 2.637 1 94.44 91 ALA B N 1
ATOM 2249 C CA . ALA B 1 91 ? -6.719 27.5 2.25 1 94.44 91 ALA B CA 1
ATOM 2250 C C . ALA B 1 91 ? -7.176 28.312 3.463 1 94.44 91 ALA B C 1
ATOM 2252 O O . ALA B 1 91 ? -6.859 29.5 3.582 1 94.44 91 ALA B O 1
ATOM 2253 N N . LEU B 1 92 ? -7.867 27.703 4.316 1 94.81 92 LEU B N 1
ATOM 2254 C CA . LEU B 1 92 ? -8.344 28.359 5.527 1 94.81 92 LEU B CA 1
ATOM 2255 C C . LEU B 1 92 ? -7.18 28.688 6.465 1 94.81 92 LEU B C 1
ATOM 2257 O O . LEU B 1 92 ? -7.113 29.781 7.027 1 94.81 92 LEU B O 1
ATOM 2261 N N . LEU B 1 93 ? -6.289 27.75 6.609 1 94.19 93 LEU B N 1
ATOM 2262 C CA . LEU B 1 93 ? -5.137 27.922 7.492 1 94.19 93 LEU B CA 1
ATOM 2263 C C . LEU B 1 93 ? -4.242 29.062 7 1 94.19 93 LEU B C 1
ATOM 2265 O O . LEU B 1 93 ? -3.631 29.766 7.809 1 94.19 93 LEU B O 1
ATOM 2269 N N . GLN B 1 94 ? -4.23 29.219 5.754 1 92.12 94 GLN B N 1
ATOM 2270 C CA . GLN B 1 94 ? -3.336 30.219 5.156 1 92.12 94 GLN B CA 1
ATOM 2271 C C . GLN B 1 94 ? -4.02 31.578 5.039 1 92.12 94 GLN B C 1
ATOM 2273 O O . GLN B 1 94 ? -3.369 32.562 4.738 1 92.12 94 GLN B O 1
ATOM 2278 N N . SER B 1 95 ? -5.254 31.625 5.27 1 92 95 SER B N 1
ATOM 2279 C CA . SER B 1 95 ? -5.973 32.906 5.176 1 92 95 SER B CA 1
ATOM 2280 C C . SER B 1 95 ? -5.59 33.844 6.316 1 92 95 SER B C 1
ATOM 2282 O O . SER B 1 95 ? -5.375 33.375 7.445 1 92 95 SER B O 1
ATOM 2284 N N . PRO B 1 96 ? -5.438 35.125 6.043 1 91 96 PRO B N 1
ATOM 2285 C CA . PRO B 1 96 ? -5.078 36.094 7.09 1 91 96 PRO B CA 1
ATOM 2286 C C . PRO B 1 96 ? -6.082 36.125 8.242 1 91 96 PRO B C 1
ATOM 2288 O O . PRO B 1 96 ? -7.289 35.969 8.016 1 91 96 PRO B O 1
ATOM 2291 N N . ARG B 1 97 ? -5.52 36.312 9.43 1 87.81 97 ARG B N 1
ATOM 2292 C CA . ARG B 1 97 ? -6.363 36.375 10.617 1 87.81 97 ARG B CA 1
ATOM 2293 C C . ARG B 1 97 ? -7.016 37.75 10.727 1 87.81 97 ARG B C 1
ATOM 2295 O O . ARG B 1 97 ? -6.348 38.781 10.57 1 87.81 97 ARG B O 1
ATOM 2302 N N . ASP B 1 98 ? -8.234 37.781 10.641 1 87.12 98 ASP B N 1
ATOM 2303 C CA . ASP B 1 98 ? -9 38.969 10.953 1 87.12 98 ASP B CA 1
ATOM 2304 C C . ASP B 1 98 ? -9.453 39 12.406 1 87.12 98 ASP B C 1
ATOM 2306 O O . ASP B 1 98 ? -10.305 38.188 12.805 1 87.12 98 ASP B O 1
ATOM 2310 N N . PRO B 1 99 ? -8.867 39.781 13.227 1 86.69 99 PRO B N 1
ATOM 2311 C CA . PRO B 1 99 ? -9.227 39.844 14.641 1 86.69 99 PRO B CA 1
ATOM 2312 C C . PRO B 1 99 ? -10.727 40.031 14.859 1 86.69 99 PRO B C 1
ATOM 2314 O O . PRO B 1 99 ? -11.25 39.688 15.922 1 86.69 99 PRO B O 1
ATOM 2317 N N . ALA B 1 100 ? -11.398 40.625 13.891 1 91.44 100 ALA B N 1
ATOM 2318 C CA . ALA B 1 100 ? -12.828 40.875 14.023 1 91.44 100 ALA B CA 1
ATOM 2319 C C . ALA B 1 100 ? -13.641 39.625 13.719 1 91.44 100 ALA B C 1
ATOM 2321 O O . ALA B 1 100 ? -14.836 39.562 14.031 1 91.44 100 ALA B O 1
ATOM 2322 N N . ASP B 1 101 ? -12.875 38.656 13.164 1 85.44 101 ASP B N 1
ATOM 2323 C CA . ASP B 1 101 ? -13.555 37.406 12.828 1 85.44 101 ASP B CA 1
ATOM 2324 C C . ASP B 1 101 ? -13.695 36.531 14.062 1 85.44 101 ASP B C 1
ATOM 2326 O O . ASP B 1 101 ? -12.766 35.781 14.422 1 85.44 101 ASP B O 1
ATOM 2330 N N . THR B 1 102 ? -14.812 36.531 14.734 1 89.31 102 THR B N 1
ATOM 2331 C CA . THR B 1 102 ? -15.039 35.781 15.969 1 89.31 102 THR B CA 1
ATOM 2332 C C . THR B 1 102 ? -15.422 34.344 15.68 1 89.31 102 THR B C 1
ATOM 2334 O O . THR B 1 102 ? -15.508 33.531 16.594 1 89.31 102 THR B O 1
ATOM 2337 N N . LYS B 1 103 ? -15.547 34 14.414 1 93 103 LYS B N 1
ATOM 2338 C CA . LYS B 1 103 ? -16 32.656 14.062 1 93 103 LYS B CA 1
ATOM 2339 C C . LYS B 1 103 ? -14.852 31.828 13.484 1 93 103 LYS B C 1
ATOM 2341 O O . LYS B 1 103 ? -15.047 30.688 13.078 1 93 103 LYS B O 1
ATOM 2346 N N . ARG B 1 104 ? -13.719 32.312 13.445 1 90.06 104 ARG B N 1
ATOM 2347 C CA . ARG B 1 104 ? -12.594 31.641 12.805 1 90.06 104 ARG B CA 1
ATOM 2348 C C . ARG B 1 104 ? -12.305 30.297 13.469 1 90.06 104 ARG B C 1
ATOM 2350 O O . ARG B 1 104 ? -12.062 29.297 12.781 1 90.06 104 ARG B O 1
ATOM 2357 N N . LYS B 1 105 ? -12.281 30.344 14.758 1 90.31 105 LYS B N 1
ATOM 2358 C CA . LYS B 1 105 ? -12 29.125 15.492 1 90.31 105 LYS B CA 1
ATOM 2359 C C . LYS B 1 105 ? -13.023 28.031 15.156 1 90.31 105 LYS B C 1
ATOM 2361 O O . LYS B 1 105 ? -12.664 26.875 14.938 1 90.31 105 LYS B O 1
ATOM 2366 N N . GLU B 1 106 ? -14.172 28.406 15.094 1 93.06 106 GLU B N 1
ATOM 2367 C CA . GLU B 1 106 ? -15.242 27.469 14.766 1 93.06 106 GLU B CA 1
ATOM 2368 C C . GLU B 1 106 ? -15.117 26.969 13.328 1 93.06 106 GLU B C 1
ATOM 2370 O O . GLU B 1 106 ? -15.352 25.797 13.062 1 93.06 106 GLU B O 1
ATOM 2375 N N . ASN B 1 107 ? -14.836 27.812 12.438 1 94.25 107 ASN B N 1
ATOM 2376 C CA . ASN B 1 107 ? -14.664 27.453 11.039 1 94.25 107 ASN B CA 1
ATOM 2377 C C . ASN B 1 107 ? -13.492 26.5 10.844 1 94.25 107 ASN B C 1
ATOM 2379 O O . ASN B 1 107 ? -13.57 25.562 10.039 1 94.25 107 ASN B O 1
ATOM 2383 N N . LEU B 1 108 ? -12.508 26.75 11.57 1 94.56 108 LEU B N 1
ATOM 2384 C CA . LEU B 1 108 ? -11.336 25.891 11.5 1 94.56 108 LEU B CA 1
ATOM 2385 C C . LEU B 1 108 ? -11.648 24.5 12.039 1 94.56 108 LEU B C 1
ATOM 2387 O O . LEU B 1 108 ? -11.266 23.484 11.445 1 94.56 108 LEU B O 1
ATOM 2391 N N . GLU B 1 109 ? -12.281 24.484 13.133 1 96 109 GLU B N 1
ATOM 2392 C CA . GLU B 1 109 ? -12.672 23.188 13.695 1 96 109 GLU B CA 1
ATOM 2393 C C . GLU B 1 109 ? -13.531 22.391 12.711 1 96 109 GLU B C 1
ATOM 2395 O O . GLU B 1 109 ? -13.336 21.188 12.523 1 96 109 GLU B O 1
ATOM 2400 N N . ALA B 1 110 ? -14.477 23.062 12.078 1 96.69 110 ALA B N 1
ATOM 2401 C CA . ALA B 1 110 ? -15.336 22.438 11.078 1 96.69 110 ALA B CA 1
ATOM 2402 C C . ALA B 1 110 ? -14.516 21.938 9.898 1 96.69 110 ALA B C 1
ATOM 2404 O O . ALA B 1 110 ? -14.812 20.875 9.328 1 96.69 110 ALA B O 1
ATOM 2405 N N . ALA B 1 111 ? -13.531 22.688 9.516 1 97.12 111 ALA B N 1
ATOM 2406 C CA . ALA B 1 111 ? -12.68 22.312 8.391 1 97.12 111 ALA B CA 1
ATOM 2407 C C . ALA B 1 111 ? -11.852 21.078 8.727 1 97.12 111 ALA B C 1
ATOM 2409 O O . ALA B 1 111 ? -11.648 20.203 7.875 1 97.12 111 ALA B O 1
ATOM 2410 N N . PHE B 1 112 ? -11.383 21 9.953 1 97.88 112 PHE B N 1
ATOM 2411 C CA . PHE B 1 112 ? -10.641 19.812 10.391 1 97.88 112 PHE B CA 1
ATOM 2412 C C . PHE B 1 112 ? -11.547 18.594 10.414 1 97.88 112 PHE B C 1
ATOM 2414 O O . PHE B 1 112 ? -11.133 17.5 10 1 97.88 112 PHE B O 1
ATOM 2421 N N . LYS B 1 113 ? -12.734 18.75 10.875 1 97.88 113 LYS B N 1
ATOM 2422 C CA . LYS B 1 113 ? -13.688 17.656 10.859 1 97.88 113 LYS B CA 1
ATOM 2423 C C . LYS B 1 113 ? -13.953 17.172 9.438 1 97.88 113 LYS B C 1
ATOM 2425 O O . LYS B 1 113 ? -13.977 15.969 9.18 1 97.88 113 LYS B O 1
ATOM 2430 N N . LYS B 1 114 ? -14.18 18.078 8.594 1 98.19 114 LYS B N 1
ATOM 2431 C CA . LYS B 1 114 ? -14.43 17.75 7.191 1 98.19 114 LYS B CA 1
ATOM 2432 C C . LYS B 1 114 ? -13.234 17.031 6.578 1 98.19 114 LYS B C 1
ATOM 2434 O O . LYS B 1 114 ? -13.406 16.078 5.824 1 98.19 114 LYS B O 1
ATOM 2439 N N . SER B 1 115 ? -12.023 17.484 6.883 1 98.19 115 SER B N 1
ATOM 2440 C CA . SER B 1 115 ? -10.805 16.891 6.348 1 98.19 115 SER B CA 1
ATOM 2441 C C . SER B 1 115 ? -10.617 15.461 6.855 1 98.19 115 SER B C 1
ATOM 2443 O O . SER B 1 115 ? -9.953 14.648 6.207 1 98.19 115 SER B O 1
ATOM 2445 N N . ALA B 1 116 ? -11.211 15.109 7.98 1 98.31 116 ALA B N 1
ATOM 2446 C CA . ALA B 1 116 ? -11.094 13.773 8.555 1 98.31 116 ALA B CA 1
ATOM 2447 C C . ALA B 1 116 ? -12.117 12.82 7.949 1 98.31 116 ALA B C 1
ATOM 2449 O O . ALA B 1 116 ? -12.023 11.602 8.125 1 98.31 116 ALA B O 1
ATOM 2450 N N . GLU B 1 117 ? -13.078 13.344 7.262 1 98.56 117 GLU B N 1
ATOM 2451 C CA . GLU B 1 117 ? -14.242 12.555 6.848 1 98.56 117 GLU B CA 1
ATOM 2452 C C . GLU B 1 117 ? -13.844 11.484 5.84 1 98.56 117 GLU B C 1
ATOM 2454 O O . GLU B 1 117 ? -14.195 10.312 6.004 1 98.56 117 GLU B O 1
ATOM 2459 N N . ALA B 1 118 ? -13.203 11.891 4.773 1 98.81 118 ALA B N 1
ATOM 2460 C CA . ALA B 1 118 ? -12.836 10.93 3.74 1 98.81 118 ALA B CA 1
ATOM 2461 C C . ALA B 1 118 ? -11.938 9.836 4.309 1 98.81 118 ALA B C 1
ATOM 2463 O O . ALA B 1 118 ? -12.211 8.648 4.129 1 98.81 118 ALA B O 1
ATOM 2464 N N . PRO B 1 119 ? -10.852 10.156 5.082 1 98.88 119 PRO B N 1
ATOM 2465 C CA . PRO B 1 119 ? -10.062 9.094 5.715 1 98.88 119 PRO B CA 1
ATOM 2466 C C . PRO B 1 119 ? -10.898 8.211 6.637 1 98.88 119 PRO B C 1
ATOM 2468 O O . PRO B 1 119 ? -10.68 6.996 6.691 1 98.88 119 PRO B O 1
ATOM 2471 N N . TYR B 1 120 ? -11.805 8.828 7.336 1 98.88 120 TYR B N 1
ATOM 2472 C CA . TYR B 1 120 ? -12.688 8.055 8.203 1 98.88 120 TYR B CA 1
ATOM 2473 C C . TYR B 1 120 ? -13.484 7.035 7.395 1 98.88 120 TYR B C 1
ATOM 2475 O O . TYR B 1 120 ? -13.547 5.855 7.762 1 98.88 120 TYR B O 1
ATOM 2483 N N . ARG B 1 121 ? -14.039 7.445 6.371 1 98.88 121 ARG B N 1
ATOM 2484 C CA . ARG B 1 121 ? -14.828 6.559 5.523 1 98.88 121 ARG B CA 1
ATOM 2485 C C . ARG B 1 121 ? -13.961 5.473 4.902 1 98.88 121 ARG B C 1
ATOM 2487 O O . ARG B 1 121 ? -14.414 4.344 4.711 1 98.88 121 ARG B O 1
ATOM 2494 N N . MET B 1 122 ? -12.734 5.77 4.52 1 98.94 122 MET B N 1
ATOM 2495 C CA . MET B 1 122 ? -11.805 4.762 4.008 1 98.94 122 MET B CA 1
ATOM 2496 C C . MET B 1 122 ? -11.594 3.65 5.031 1 98.94 122 MET B C 1
ATOM 2498 O O . MET B 1 122 ? -11.727 2.469 4.703 1 98.94 122 MET B O 1
ATOM 2502 N N . ALA B 1 123 ? -11.25 4.082 6.246 1 98.94 123 ALA B N 1
ATOM 2503 C CA . ALA B 1 123 ? -10.977 3.102 7.293 1 98.94 123 ALA B CA 1
ATOM 2504 C C . ALA B 1 123 ? -12.219 2.264 7.594 1 98.94 123 ALA B C 1
ATOM 2506 O O . ALA B 1 123 ? -12.133 1.04 7.727 1 98.94 123 ALA B O 1
ATOM 2507 N N . ASP B 1 124 ? -13.297 2.934 7.66 1 98.88 124 ASP B N 1
ATOM 2508 C CA . ASP B 1 124 ? -14.547 2.254 7.977 1 98.88 124 ASP B CA 1
ATOM 2509 C C . ASP B 1 124 ? -14.93 1.267 6.879 1 98.88 124 ASP B C 1
ATOM 2511 O O . ASP B 1 124 ? -15.227 0.103 7.156 1 98.88 124 ASP B O 1
ATOM 2515 N N . ALA B 1 125 ? -14.953 1.717 5.656 1 98.88 125 ALA B N 1
ATOM 2516 C CA . ALA B 1 125 ? -15.312 0.872 4.523 1 98.88 125 ALA B CA 1
ATOM 2517 C C . ALA B 1 125 ? -14.383 -0.329 4.41 1 98.88 125 ALA B C 1
ATOM 2519 O O . ALA B 1 125 ? -14.828 -1.456 4.188 1 98.88 125 ALA B O 1
ATOM 2520 N N . MET B 1 126 ? -13.109 -0.108 4.566 1 98.94 126 MET B N 1
ATOM 2521 C CA . MET B 1 126 ? -12.156 -1.208 4.426 1 98.94 126 MET B CA 1
ATOM 2522 C C . MET B 1 126 ? -12.305 -2.205 5.57 1 98.94 126 MET B C 1
ATOM 2524 O O . MET B 1 126 ? -12.188 -3.414 5.367 1 98.94 126 MET B O 1
ATOM 2528 N N . SER B 1 127 ? -12.516 -1.671 6.777 1 98.88 127 SER B N 1
ATOM 2529 C CA . SER B 1 127 ? -12.734 -2.559 7.91 1 98.88 127 SER B CA 1
ATOM 2530 C C . SER B 1 127 ? -13.938 -3.471 7.672 1 98.88 127 SER B C 1
ATOM 2532 O O . SER B 1 127 ? -13.922 -4.637 8.078 1 98.88 127 SER B O 1
ATOM 2534 N N . GLU B 1 128 ? -14.93 -2.963 7.066 1 98.69 128 GLU B N 1
ATOM 2535 C CA . GLU B 1 128 ? -16.125 -3.738 6.754 1 98.69 128 GLU B CA 1
ATOM 2536 C C . GLU B 1 128 ? -15.852 -4.77 5.664 1 98.69 128 GLU B C 1
ATOM 2538 O O . GLU B 1 128 ? -16.562 -5.766 5.547 1 98.69 128 GLU B O 1
ATOM 2543 N N . LEU B 1 129 ? -14.852 -4.559 4.855 1 98.81 129 LEU B N 1
ATOM 2544 C CA . LEU B 1 129 ? -14.5 -5.453 3.758 1 98.81 129 LEU B CA 1
ATOM 2545 C C . LEU B 1 129 ? -13.578 -6.57 4.238 1 98.81 129 LEU B C 1
ATOM 2547 O O . LEU B 1 129 ? -13.406 -7.578 3.551 1 98.81 129 LEU B O 1
ATOM 2551 N N . LEU B 1 130 ? -12.891 -6.445 5.387 1 98.88 130 LEU B N 1
ATOM 2552 C CA . LEU B 1 130 ? -11.852 -7.363 5.832 1 98.88 130 LEU B CA 1
ATOM 2553 C C . LEU B 1 130 ? -12.391 -8.781 5.949 1 98.88 130 LEU B C 1
ATOM 2555 O O . LEU B 1 130 ? -11.695 -9.75 5.633 1 98.88 130 LEU B O 1
ATOM 2559 N N . PRO B 1 131 ? -13.688 -8.969 6.348 1 98.69 131 PRO B N 1
ATOM 2560 C CA . PRO B 1 131 ? -14.195 -10.344 6.375 1 98.69 131 PRO B CA 1
ATOM 2561 C C . PRO B 1 131 ? -14.195 -11 4.996 1 98.69 131 PRO B C 1
ATOM 2563 O O . PRO B 1 131 ? -13.969 -12.203 4.887 1 98.69 131 PRO B O 1
ATOM 2566 N N . ALA B 1 132 ? -14.461 -10.258 3.922 1 98.75 132 ALA B N 1
ATOM 2567 C CA . ALA B 1 132 ? -14.383 -10.805 2.572 1 98.75 132 ALA B CA 1
ATOM 2568 C C . ALA B 1 132 ? -12.961 -11.227 2.229 1 98.75 132 ALA B C 1
ATOM 2570 O O . ALA B 1 132 ? -12.742 -12.289 1.647 1 98.75 132 ALA B O 1
ATOM 2571 N N . PHE B 1 133 ? -11.977 -10.391 2.564 1 98.88 133 PHE B N 1
ATOM 2572 C CA . PHE B 1 133 ? -10.578 -10.773 2.373 1 98.88 133 PHE B CA 1
ATOM 2573 C C . PHE B 1 133 ? -10.25 -12.039 3.15 1 98.88 133 PHE B C 1
ATOM 2575 O O . PHE B 1 133 ? -9.523 -12.906 2.656 1 98.88 133 PHE B O 1
ATOM 2582 N N . THR B 1 134 ? -10.781 -12.125 4.367 1 98.69 134 THR B N 1
ATOM 2583 C CA . THR B 1 134 ? -10.547 -13.305 5.195 1 98.69 134 THR B CA 1
ATOM 2584 C C . THR B 1 134 ? -11.086 -14.562 4.516 1 98.69 134 THR B C 1
ATOM 2586 O O . THR B 1 134 ? -10.414 -15.594 4.48 1 98.69 134 THR B O 1
ATOM 2589 N N . GLN B 1 135 ? -12.258 -14.469 3.975 1 98 135 GLN B N 1
ATOM 2590 C CA . GLN B 1 135 ? -12.836 -15.609 3.26 1 98 135 GLN B CA 1
ATOM 2591 C C . GLN B 1 135 ? -11.977 -15.984 2.055 1 98 135 GLN B C 1
ATOM 2593 O O . GLN B 1 135 ? -11.812 -17.172 1.757 1 98 135 GLN B O 1
ATOM 2598 N N . LEU B 1 136 ? -11.453 -15.031 1.353 1 98.06 136 LEU B N 1
ATOM 2599 C CA . LEU B 1 136 ? -10.555 -15.328 0.242 1 98.06 136 LEU B CA 1
ATOM 2600 C C . LEU B 1 136 ? -9.305 -16.047 0.732 1 98.06 136 LEU B C 1
ATOM 2602 O O . LEU B 1 136 ? -8.859 -17.016 0.111 1 98.06 136 LEU B O 1
ATOM 2606 N N . LEU B 1 137 ? -8.75 -15.594 1.843 1 98.12 137 LEU B N 1
ATOM 2607 C CA . LEU B 1 137 ? -7.551 -16.219 2.393 1 98.12 137 LEU B CA 1
ATOM 2608 C C . LEU B 1 137 ? -7.793 -17.703 2.686 1 98.12 137 LEU B C 1
ATOM 2610 O O . LEU B 1 137 ? -6.902 -18.531 2.498 1 98.12 137 LEU B O 1
ATOM 2614 N N . LEU B 1 138 ? -8.961 -18.016 3.033 1 96.69 138 LEU B N 1
ATOM 2615 C CA . LEU B 1 138 ? -9.258 -19.359 3.523 1 96.69 138 LEU B CA 1
ATOM 2616 C C . LEU B 1 138 ? -9.703 -20.266 2.383 1 96.69 138 LEU B C 1
ATOM 2618 O O . LEU B 1 138 ? -9.516 -21.484 2.443 1 96.69 138 LEU B O 1
ATOM 2622 N N . HIS B 1 139 ? -10.211 -19.688 1.264 1 95.38 139 HIS B N 1
ATOM 2623 C CA . HIS B 1 139 ? -10.945 -20.562 0.36 1 95.38 139 HIS B CA 1
ATOM 2624 C C . HIS B 1 139 ? -10.555 -20.312 -1.093 1 95.38 139 HIS B C 1
ATOM 2626 O O . HIS B 1 139 ? -11 -21.016 -1.994 1 95.38 139 HIS B O 1
ATOM 2632 N N . CYS B 1 140 ? -9.727 -19.359 -1.377 1 95.5 140 CYS B N 1
ATOM 2633 C CA . CYS B 1 140 ? -9.469 -19 -2.768 1 95.5 140 CYS B CA 1
ATOM 2634 C C . CYS B 1 140 ? -8.719 -20.109 -3.49 1 95.5 140 CYS B C 1
ATOM 2636 O O . CYS B 1 140 ? -8.289 -21.094 -2.865 1 95.5 140 CYS B O 1
ATOM 2638 N N . ASN B 1 141 ? -8.734 -20.031 -4.82 1 93.62 141 ASN B N 1
ATOM 2639 C CA . ASN B 1 141 ? -7.836 -20.844 -5.629 1 93.62 141 ASN B CA 1
ATOM 2640 C C . ASN B 1 141 ? -6.406 -20.812 -5.094 1 93.62 141 ASN B C 1
ATOM 2642 O O . ASN B 1 141 ? -5.82 -19.734 -4.961 1 93.62 141 ASN B O 1
ATOM 2646 N N . LYS B 1 142 ? -5.824 -21.922 -4.824 1 93.31 142 LYS B N 1
ATOM 2647 C CA . LYS B 1 142 ? -4.508 -22.016 -4.195 1 93.31 142 LYS B CA 1
ATOM 2648 C C . LYS B 1 142 ? -3.436 -21.375 -5.074 1 93.31 142 LYS B C 1
ATOM 2650 O O . LYS B 1 142 ? -2.422 -20.891 -4.566 1 93.31 142 LYS B O 1
ATOM 2655 N N . ASN B 1 143 ? -3.676 -21.312 -6.332 1 92.06 143 ASN B N 1
ATOM 2656 C CA . ASN B 1 143 ? -2.705 -20.75 -7.27 1 92.06 143 ASN B CA 1
ATOM 2657 C C . ASN B 1 143 ? -2.576 -19.234 -7.105 1 92.06 143 ASN B C 1
ATOM 2659 O O . ASN B 1 143 ? -1.628 -18.625 -7.613 1 92.06 143 ASN B O 1
ATOM 2663 N N . VAL B 1 144 ? -3.525 -18.594 -6.43 1 95.56 144 VAL B N 1
ATOM 2664 C CA . VAL B 1 144 ? -3.486 -17.141 -6.285 1 95.56 144 VAL B CA 1
ATOM 2665 C C . VAL B 1 144 ? -3.492 -16.766 -4.805 1 95.56 144 VAL B C 1
ATOM 2667 O O . VAL B 1 144 ? -3.922 -15.672 -4.438 1 95.56 144 VAL B O 1
ATOM 2670 N N . ILE B 1 145 ? -3.084 -17.641 -3.941 1 96.94 145 ILE B N 1
ATOM 2671 C CA . ILE B 1 145 ? -3.09 -17.422 -2.498 1 96.94 145 ILE B CA 1
ATOM 2672 C C . ILE B 1 145 ? -2.133 -16.281 -2.143 1 96.94 145 ILE B C 1
ATOM 2674 O O . ILE B 1 145 ? -2.416 -15.477 -1.251 1 96.94 145 ILE B O 1
ATOM 2678 N N . THR B 1 146 ? -0.994 -16.188 -2.826 1 97.81 146 THR B N 1
ATOM 2679 C CA . THR B 1 146 ? -0.042 -15.117 -2.555 1 97.81 146 THR B CA 1
ATOM 2680 C C . THR B 1 146 ? -0.66 -13.758 -2.854 1 97.81 146 THR B C 1
ATOM 2682 O O . THR B 1 146 ? -0.498 -12.812 -2.078 1 97.81 146 THR B O 1
ATOM 2685 N N . ASP B 1 147 ? -1.384 -13.68 -3.957 1 98.5 147 ASP B N 1
ATOM 2686 C CA . ASP B 1 147 ? -2.084 -12.445 -4.289 1 98.5 147 ASP B CA 1
ATOM 2687 C C . ASP B 1 147 ? -3.146 -12.117 -3.242 1 98.5 147 ASP B C 1
ATOM 2689 O O . ASP B 1 147 ? -3.365 -10.953 -2.914 1 98.5 147 ASP B O 1
ATOM 2693 N N . ALA B 1 148 ? -3.822 -13.141 -2.744 1 98.62 148 ALA B N 1
ATOM 2694 C CA . ALA B 1 148 ? -4.809 -12.938 -1.685 1 98.62 148 ALA B CA 1
ATOM 2695 C C . ALA B 1 148 ? -4.152 -12.367 -0.428 1 98.62 148 ALA B C 1
ATOM 2697 O O . ALA B 1 148 ? -4.695 -11.461 0.204 1 98.62 148 ALA B O 1
ATOM 2698 N N . VAL B 1 149 ? -3.025 -12.867 -0.099 1 98.81 149 VAL B N 1
ATOM 2699 C CA . VAL B 1 149 ? -2.307 -12.406 1.084 1 98.81 149 VAL B CA 1
ATOM 2700 C C . VAL B 1 149 ? -1.866 -10.953 0.887 1 98.81 149 VAL B C 1
ATOM 2702 O O . VAL B 1 149 ? -2.049 -10.117 1.774 1 98.81 149 VAL B O 1
ATOM 2705 N N . ILE B 1 150 ? -1.351 -10.664 -0.259 1 98.81 150 ILE B N 1
ATOM 2706 C CA . ILE B 1 150 ? -0.898 -9.312 -0.553 1 98.81 150 ILE B CA 1
ATOM 2707 C C . ILE B 1 150 ? -2.084 -8.344 -0.502 1 98.81 150 ILE B C 1
ATOM 2709 O O . ILE B 1 150 ? -1.985 -7.258 0.071 1 98.81 150 ILE B O 1
ATOM 2713 N N . ALA B 1 151 ? -3.209 -8.727 -1.074 1 98.88 151 ALA B N 1
ATOM 2714 C CA . ALA B 1 151 ? -4.41 -7.898 -1.042 1 98.88 151 ALA B CA 1
ATOM 2715 C C . ALA B 1 151 ? -4.844 -7.613 0.393 1 98.88 151 ALA B C 1
ATOM 2717 O O . ALA B 1 151 ? -5.16 -6.469 0.736 1 98.88 151 ALA B O 1
ATOM 2718 N N . ALA B 1 152 ? -4.852 -8.617 1.177 1 98.88 152 ALA B N 1
ATOM 2719 C CA . ALA B 1 152 ? -5.25 -8.477 2.576 1 98.88 152 ALA B CA 1
ATOM 2720 C C . ALA B 1 152 ? -4.297 -7.551 3.324 1 98.88 152 ALA B C 1
ATOM 2722 O O . ALA B 1 152 ? -4.734 -6.699 4.105 1 98.88 152 ALA B O 1
ATOM 2723 N N . GLU B 1 153 ? -3.023 -7.711 3.119 1 98.69 153 GLU B N 1
ATOM 2724 C CA . GLU B 1 153 ? -2.035 -6.859 3.775 1 98.69 153 GLU B CA 1
ATOM 2725 C C . GLU B 1 153 ? -2.184 -5.406 3.34 1 98.69 153 GLU B C 1
ATOM 2727 O O . GLU B 1 153 ? -2.025 -4.488 4.148 1 98.69 153 GLU B O 1
ATOM 2732 N N . GLU B 1 154 ? -2.453 -5.211 2.084 1 98.81 154 GLU B N 1
ATOM 2733 C CA . GLU B 1 154 ? -2.676 -3.855 1.592 1 98.81 154 GLU B CA 1
ATOM 2734 C C . GLU B 1 154 ? -3.957 -3.262 2.172 1 98.81 154 GLU B C 1
ATOM 2736 O O . GLU B 1 154 ? -4.023 -2.059 2.432 1 98.81 154 GLU B O 1
ATOM 2741 N N . ALA B 1 155 ? -4.977 -4.094 2.336 1 98.94 155 ALA B N 1
ATOM 2742 C CA . ALA B 1 155 ? -6.203 -3.635 2.98 1 98.94 155 ALA B CA 1
ATOM 2743 C C . ALA B 1 155 ? -5.93 -3.137 4.395 1 98.94 155 ALA B C 1
ATOM 2745 O O . ALA B 1 155 ? -6.418 -2.076 4.793 1 98.94 155 ALA B O 1
ATOM 2746 N N . VAL B 1 156 ? -5.148 -3.861 5.102 1 98.88 156 VAL B N 1
ATOM 2747 C CA . VAL B 1 156 ? -4.77 -3.471 6.453 1 98.88 156 VAL B CA 1
ATOM 2748 C C . VAL B 1 156 ? -3.98 -2.162 6.414 1 98.88 156 VAL B C 1
ATOM 2750 O O . VAL B 1 156 ? -4.223 -1.26 7.219 1 98.88 156 VAL B O 1
ATOM 2753 N N . SER B 1 157 ? -3.055 -2.086 5.492 1 98.81 157 SER B N 1
ATOM 2754 C CA . SER B 1 157 ? -2.262 -0.871 5.336 1 98.81 157 SER B CA 1
ATOM 2755 C C . SER B 1 157 ? -3.152 0.336 5.059 1 98.81 157 SER B C 1
ATOM 2757 O O . SER B 1 157 ? -2.881 1.438 5.539 1 98.81 157 SER B O 1
ATOM 2759 N N . CYS B 1 158 ? -4.191 0.141 4.277 1 98.94 158 CYS B N 1
ATOM 2760 C CA . CYS B 1 158 ? -5.148 1.204 3.988 1 98.94 158 CYS B CA 1
ATOM 2761 C C . CYS B 1 158 ? -5.801 1.714 5.27 1 98.94 158 CYS B C 1
ATOM 2763 O O . CYS B 1 158 ? -5.871 2.922 5.496 1 98.94 158 CYS B O 1
ATOM 2765 N N . ILE B 1 159 ? -6.234 0.83 6.117 1 98.94 159 ILE B N 1
ATOM 2766 C CA . ILE B 1 159 ? -6.895 1.206 7.359 1 98.94 159 ILE B CA 1
ATOM 2767 C C . ILE B 1 159 ? -5.918 1.972 8.25 1 98.94 159 ILE B C 1
ATOM 2769 O O . ILE B 1 159 ? -6.266 3.014 8.812 1 98.94 159 ILE B O 1
ATOM 2773 N N . ARG B 1 160 ? -4.738 1.501 8.344 1 98.69 160 ARG B N 1
ATOM 2774 C CA . ARG B 1 160 ? -3.746 2.131 9.211 1 98.69 160 ARG B CA 1
ATOM 2775 C C . ARG B 1 160 ? -3.402 3.533 8.719 1 98.69 160 ARG B C 1
ATOM 2777 O O . ARG B 1 160 ? -3.338 4.477 9.508 1 98.69 160 ARG B O 1
ATOM 2784 N N . ALA B 1 161 ? -3.186 3.66 7.477 1 98.81 161 ALA B N 1
ATOM 2785 C CA . ALA B 1 161 ? -2.877 4.969 6.902 1 98.81 161 ALA B CA 1
ATOM 2786 C C . ALA B 1 161 ? -4.047 5.934 7.074 1 98.81 161 ALA B C 1
ATOM 2788 O O . ALA B 1 161 ? -3.857 7.086 7.469 1 98.81 161 ALA B O 1
ATOM 2789 N N . ALA B 1 162 ? -5.254 5.422 6.766 1 98.88 162 ALA B N 1
ATOM 2790 C CA . ALA B 1 162 ? -6.457 6.242 6.906 1 98.88 162 ALA B CA 1
ATOM 2791 C C . ALA B 1 162 ? -6.652 6.68 8.359 1 98.88 162 ALA B C 1
ATOM 2793 O O . ALA B 1 162 ? -6.988 7.836 8.617 1 98.88 162 ALA B O 1
ATOM 2794 N N . ARG B 1 163 ? -6.43 5.789 9.258 1 98.69 163 ARG B N 1
ATOM 2795 C CA . ARG B 1 163 ? -6.582 6.102 10.672 1 98.69 163 ARG B CA 1
ATOM 2796 C C . ARG B 1 163 ? -5.648 7.23 11.094 1 98.69 163 ARG B C 1
ATOM 2798 O O . ARG B 1 163 ? -6.039 8.125 11.844 1 98.69 163 ARG B O 1
ATOM 2805 N N . LEU B 1 164 ? -4.414 7.207 10.672 1 98.31 164 LEU B N 1
ATOM 2806 C CA . LEU B 1 164 ? -3.459 8.258 10.992 1 98.31 164 LEU B CA 1
ATOM 2807 C C . LEU B 1 164 ? -3.967 9.617 10.523 1 98.31 164 LEU B C 1
ATOM 2809 O O . LEU B 1 164 ? -3.844 10.617 11.242 1 98.31 164 LEU B O 1
ATOM 2813 N N . ASN B 1 165 ? -4.543 9.625 9.359 1 98.19 165 ASN B N 1
ATOM 2814 C CA . ASN B 1 165 ? -5.086 10.867 8.82 1 98.19 165 ASN B CA 1
ATOM 2815 C C . ASN B 1 165 ? -6.297 11.344 9.617 1 98.19 165 ASN B C 1
ATOM 2817 O O . ASN B 1 165 ? -6.5 12.547 9.789 1 98.19 165 ASN B O 1
ATOM 2821 N N . VAL B 1 166 ? -7.105 10.406 10.078 1 98.62 166 VAL B N 1
ATOM 2822 C CA . VAL B 1 166 ? -8.219 10.781 10.945 1 98.62 166 VAL B CA 1
ATOM 2823 C C . VAL B 1 166 ? -7.68 11.391 12.242 1 98.62 166 VAL B C 1
ATOM 2825 O O . VAL B 1 166 ? -8.125 12.461 12.664 1 98.62 166 VAL B O 1
ATOM 2828 N N . GLU B 1 167 ? -6.703 10.742 12.805 1 97.75 167 GLU B N 1
ATOM 2829 C CA . GLU B 1 167 ? -6.176 11.133 14.109 1 97.75 167 GLU B CA 1
ATOM 2830 C C . GLU B 1 167 ? -5.559 12.523 14.062 1 97.75 167 GLU B C 1
ATOM 2832 O O . GLU B 1 167 ? -5.785 13.344 14.961 1 97.75 167 GLU B O 1
ATOM 2837 N N . ILE B 1 168 ? -4.809 12.836 13.07 1 96.5 168 ILE B N 1
ATOM 2838 C CA . ILE B 1 168 ? -4.102 14.109 13 1 96.5 168 ILE B CA 1
ATOM 2839 C C . ILE B 1 168 ? -5.109 15.25 12.859 1 96.5 168 ILE B C 1
ATOM 2841 O O . ILE B 1 168 ? -4.887 16.344 13.375 1 96.5 168 ILE B O 1
ATOM 2845 N N . ASN B 1 169 ? -6.199 15 12.148 1 96.88 169 ASN B N 1
ATOM 2846 C CA . ASN B 1 169 ? -7.234 16.016 12.016 1 96.88 169 ASN B CA 1
ATOM 2847 C C . ASN B 1 169 ? -8.07 16.141 13.289 1 96.88 169 ASN B C 1
ATOM 2849 O O . ASN B 1 169 ? -8.422 17.234 13.703 1 96.88 169 ASN B O 1
ATOM 2853 N N . ALA B 1 170 ? -8.398 15.023 13.852 1 96.88 170 ALA B N 1
ATOM 2854 C CA . ALA B 1 170 ? -9.266 14.977 15.023 1 96.88 170 ALA B CA 1
ATOM 2855 C C . ALA B 1 170 ? -8.633 15.703 16.203 1 96.88 170 ALA B C 1
ATOM 2857 O O . ALA B 1 170 ? -9.336 16.156 17.109 1 96.88 170 ALA B O 1
ATOM 2858 N N . LYS B 1 171 ? -7.32 15.797 16.203 1 94.75 171 LYS B N 1
ATOM 2859 C CA . LYS B 1 171 ? -6.594 16.484 17.266 1 94.75 171 LYS B CA 1
ATOM 2860 C C . LYS B 1 171 ? -7.047 17.938 17.391 1 94.75 171 LYS B C 1
ATOM 2862 O O . LYS B 1 171 ? -6.93 18.547 18.469 1 94.75 171 LYS B O 1
ATOM 2867 N N . TYR B 1 172 ? -7.664 18.516 16.359 1 95.44 172 TYR B N 1
ATOM 2868 C CA . TYR B 1 172 ? -8.016 19.938 16.328 1 95.44 172 TYR B CA 1
ATOM 2869 C C . TYR B 1 172 ? -9.523 20.125 16.484 1 95.44 172 TYR B C 1
ATOM 2871 O O . TYR B 1 172 ? -10.039 21.219 16.25 1 95.44 172 TYR B O 1
ATOM 2879 N N . VAL B 1 173 ? -10.156 19.031 16.797 1 96 173 VAL B N 1
ATOM 2880 C CA . VAL B 1 173 ? -11.602 19.078 17.016 1 96 173 VAL B CA 1
ATOM 2881 C C . VAL B 1 173 ? -11.898 18.969 18.516 1 96 173 VAL B C 1
ATOM 2883 O O . VAL B 1 173 ? -11.555 17.969 19.156 1 96 173 VAL B O 1
ATOM 2886 N N . LYS B 1 174 ? -12.547 19.953 19.156 1 93.62 174 LYS B N 1
ATOM 2887 C CA . LYS B 1 174 ? -12.766 20.047 20.594 1 93.62 174 LYS B CA 1
ATOM 2888 C C . LYS B 1 174 ? -14.078 19.359 21 1 93.62 174 LYS B C 1
ATOM 2890 O O . LYS B 1 174 ? -14.297 19.062 22.172 1 93.62 174 LYS B O 1
ATOM 2895 N N . ASP B 1 175 ? -14.891 19.016 20.156 1 93.81 175 ASP B N 1
ATOM 2896 C CA . ASP B 1 175 ? -16.172 18.359 20.406 1 93.81 175 ASP B CA 1
ATOM 2897 C C . ASP B 1 175 ? -15.977 17 21.078 1 93.81 175 ASP B C 1
ATOM 2899 O O . ASP B 1 175 ? -15.531 16.047 20.422 1 93.81 175 ASP B O 1
ATOM 2903 N N . GLU B 1 176 ? -16.438 16.891 22.297 1 94.12 176 GLU B N 1
ATOM 2904 C CA . GLU B 1 176 ? -16.219 15.688 23.094 1 94.12 176 GLU B CA 1
ATOM 2905 C C . GLU B 1 176 ? -16.984 14.5 22.531 1 94.12 176 GLU B C 1
ATOM 2907 O O . GLU B 1 176 ? -16.531 13.359 22.625 1 94.12 176 GLU B O 1
ATOM 2912 N N . PHE B 1 177 ? -18.141 14.766 22.062 1 95.88 177 PHE B N 1
ATOM 2913 C CA . PHE B 1 177 ? -18.906 13.688 21.453 1 95.88 177 PHE B CA 1
ATOM 2914 C C . PHE B 1 177 ? -18.203 13.133 20.219 1 95.88 177 PHE B C 1
ATOM 2916 O O . PHE B 1 177 ? -18.125 11.922 20.031 1 95.88 177 PHE B O 1
ATOM 2923 N N . TYR B 1 178 ? -17.641 14.023 19.484 1 96.25 178 TYR B N 1
ATOM 2924 C CA . TYR B 1 178 ? -16.859 13.633 18.312 1 96.25 178 TYR B CA 1
ATOM 2925 C C . TYR B 1 178 ? -15.656 12.797 18.734 1 96.25 178 TYR B C 1
ATOM 2927 O O . TYR B 1 178 ? -15.375 11.758 18.125 1 96.25 178 TYR B O 1
ATOM 2935 N N . ALA B 1 179 ? -14.984 13.195 19.734 1 95.56 179 ALA B N 1
ATOM 2936 C CA . ALA B 1 179 ? -13.805 12.484 20.219 1 95.56 179 ALA B CA 1
ATOM 2937 C C . ALA B 1 179 ? -14.164 11.062 20.656 1 95.56 179 ALA B C 1
ATOM 2939 O O . ALA B 1 179 ? -13.414 10.125 20.391 1 95.56 179 ALA B O 1
ATOM 2940 N N . ARG B 1 180 ? -15.25 10.914 21.281 1 96.38 180 ARG B N 1
ATOM 2941 C CA . ARG B 1 180 ? -15.703 9.602 21.734 1 96.38 180 ARG B CA 1
ATOM 2942 C C . ARG B 1 180 ? -16.062 8.711 20.562 1 96.38 180 ARG B C 1
ATOM 2944 O O . ARG B 1 180 ? -15.727 7.52 20.547 1 96.38 180 ARG B O 1
ATOM 2951 N N . GLU B 1 181 ? -16.75 9.266 19.641 1 96.75 181 GLU B N 1
ATOM 2952 C CA . GLU B 1 181 ? -17.094 8.523 18.422 1 96.75 181 GLU B CA 1
ATOM 2953 C C . GLU B 1 181 ? -15.844 8.016 17.719 1 96.75 181 GLU B C 1
ATOM 2955 O O . GLU B 1 181 ? -15.797 6.875 17.25 1 96.75 181 GLU B O 1
ATOM 2960 N N . MET B 1 182 ? -14.828 8.852 17.594 1 97.38 182 MET B N 1
ATOM 2961 C CA . MET B 1 182 ? -13.578 8.453 16.953 1 97.38 182 MET B CA 1
ATOM 2962 C C . MET B 1 182 ? -12.906 7.32 17.719 1 97.38 182 MET B C 1
ATOM 2964 O O . MET B 1 182 ? -12.438 6.352 17.125 1 97.38 182 MET B O 1
ATOM 2968 N N . LYS B 1 183 ? -12.922 7.391 19.016 1 96.81 183 LYS B N 1
ATOM 2969 C CA . LYS B 1 183 ? -12.305 6.352 19.828 1 96.81 183 LYS B CA 1
ATOM 2970 C C . LYS B 1 183 ? -12.984 5.004 19.609 1 96.81 183 LYS B C 1
ATOM 2972 O O . LYS B 1 183 ? -12.312 3.973 19.516 1 96.81 183 LYS B O 1
ATOM 2977 N N . ASP B 1 184 ? -14.266 5.043 19.562 1 98 184 ASP B N 1
ATOM 2978 C CA . ASP B 1 184 ? -15.023 3.818 19.312 1 98 184 ASP B CA 1
ATOM 2979 C C . ASP B 1 184 ? -14.695 3.24 17.938 1 98 184 ASP B C 1
ATOM 2981 O O . ASP B 1 184 ? -14.555 2.025 17.781 1 98 184 ASP B O 1
ATOM 2985 N N . SER B 1 185 ? -14.617 4.078 17 1 98.44 185 SER B N 1
ATOM 2986 C CA . SER B 1 185 ? -14.297 3.645 15.641 1 98.44 185 SER B CA 1
ATOM 2987 C C . SER B 1 185 ? -12.883 3.066 15.57 1 98.44 185 SER B C 1
ATOM 2989 O O . SER B 1 185 ? -12.664 2.039 14.922 1 98.44 185 SER B O 1
ATOM 2991 N N . TYR B 1 186 ? -11.93 3.736 16.25 1 98.44 186 TYR B N 1
ATOM 2992 C CA . TYR B 1 186 ? -10.562 3.234 16.281 1 98.44 186 TYR B CA 1
ATOM 2993 C C . TYR B 1 186 ? -10.508 1.812 16.828 1 98.44 186 TYR B C 1
ATOM 2995 O O . TYR B 1 186 ? -9.797 0.96 16.297 1 98.44 186 TYR B O 1
ATOM 3003 N N . LEU B 1 187 ? -11.273 1.59 17.828 1 98.38 187 LEU B N 1
ATOM 3004 C CA . LEU B 1 187 ? -11.312 0.264 18.438 1 98.38 187 LEU B CA 1
ATOM 3005 C C . LEU B 1 187 ? -11.898 -0.758 17.469 1 98.38 187 LEU B C 1
ATOM 3007 O O . LEU B 1 187 ? -11.391 -1.878 17.359 1 98.38 187 LEU B O 1
ATOM 3011 N N . THR B 1 188 ? -12.945 -0.348 16.812 1 98.62 188 THR B N 1
ATOM 3012 C CA . THR B 1 188 ? -13.578 -1.227 15.844 1 98.62 188 THR B CA 1
ATOM 3013 C C . THR B 1 188 ? -12.602 -1.59 14.727 1 98.62 188 THR B C 1
ATOM 3015 O O . THR B 1 188 ? -12.5 -2.754 14.336 1 98.62 188 THR B O 1
ATOM 3018 N N . TRP B 1 189 ? -11.906 -0.609 14.172 1 98.81 189 TRP B N 1
ATOM 3019 C CA . TRP B 1 189 ? -10.93 -0.846 13.117 1 98.81 189 TRP B CA 1
ATOM 3020 C C . TRP B 1 189 ? -9.805 -1.752 13.602 1 98.81 189 TRP B C 1
ATOM 3022 O O . TRP B 1 189 ? -9.383 -2.668 12.891 1 98.81 189 TRP B O 1
ATOM 3032 N N . GLU B 1 190 ? -9.336 -1.484 14.797 1 98.44 190 GLU B N 1
ATOM 3033 C CA . GLU B 1 190 ? -8.258 -2.287 15.359 1 98.44 190 GLU B CA 1
ATOM 3034 C C . GLU B 1 190 ? -8.68 -3.74 15.539 1 98.44 190 GLU B C 1
ATOM 3036 O O . GLU B 1 190 ? -7.895 -4.66 15.312 1 98.44 190 GLU B O 1
ATOM 3041 N N . ASN B 1 191 ? -9.867 -3.93 16.031 1 98.62 191 ASN B N 1
ATOM 3042 C CA . ASN B 1 191 ? -10.383 -5.285 16.203 1 98.62 191 ASN B CA 1
ATOM 3043 C C . ASN B 1 191 ? -10.469 -6.016 14.859 1 98.62 191 ASN B C 1
ATOM 3045 O O . ASN B 1 191 ? -10.156 -7.207 14.773 1 98.62 191 ASN B O 1
ATOM 3049 N N . ALA B 1 192 ? -10.945 -5.32 13.867 1 98.62 192 ALA B N 1
ATOM 3050 C CA . ALA B 1 192 ? -11.016 -5.914 12.531 1 98.62 192 ALA B CA 1
ATOM 3051 C C . ALA B 1 192 ? -9.633 -6.305 12.023 1 98.62 192 ALA B C 1
ATOM 3053 O O . ALA B 1 192 ? -9.445 -7.391 11.469 1 98.62 192 ALA B O 1
ATOM 3054 N N . ILE B 1 193 ? -8.656 -5.434 12.203 1 98.75 193 ILE B N 1
ATOM 3055 C CA . ILE B 1 193 ? -7.281 -5.699 11.797 1 98.75 193 ILE B CA 1
ATOM 3056 C C . ILE B 1 193 ? -6.734 -6.902 12.562 1 98.75 193 ILE B C 1
ATOM 3058 O O . ILE B 1 193 ? -6.098 -7.781 11.977 1 98.75 193 ILE B O 1
ATOM 3062 N N . SER B 1 194 ? -6.992 -6.918 13.883 1 98.62 194 SER B N 1
ATOM 3063 C CA . SER B 1 194 ? -6.52 -8.023 14.703 1 98.62 194 SER B CA 1
ATOM 3064 C C . SER B 1 194 ? -7.078 -9.359 14.219 1 98.62 194 SER B C 1
ATOM 3066 O O . SER B 1 194 ? -6.375 -10.375 14.227 1 98.62 194 SER B O 1
ATOM 3068 N N . ALA B 1 195 ? -8.305 -9.352 13.852 1 98.56 195 ALA B N 1
ATOM 3069 C CA . ALA B 1 195 ? -8.945 -10.578 13.391 1 98.56 195 ALA B CA 1
ATOM 3070 C C . ALA B 1 195 ? -8.281 -11.102 12.117 1 98.56 195 ALA B C 1
ATOM 3072 O O . ALA B 1 195 ? -7.977 -12.289 12.023 1 98.56 195 ALA B O 1
ATOM 3073 N N . ILE B 1 196 ? -8.047 -10.297 11.156 1 98.56 196 ILE B N 1
ATOM 3074 C CA . ILE B 1 196 ? -7.469 -10.781 9.906 1 98.56 196 ILE B CA 1
ATOM 3075 C C . ILE B 1 196 ? -5.988 -11.102 10.117 1 98.56 196 ILE B C 1
ATOM 3077 O O . ILE B 1 196 ? -5.457 -12.039 9.508 1 98.56 196 ILE B O 1
ATOM 3081 N N . ASP B 1 197 ? -5.324 -10.344 10.977 1 97.88 197 ASP B N 1
ATOM 3082 C CA . ASP B 1 197 ? -3.934 -10.641 11.305 1 97.88 197 ASP B CA 1
ATOM 3083 C C . ASP B 1 197 ? -3.799 -12.047 11.891 1 97.88 197 ASP B C 1
ATOM 3085 O O . ASP B 1 197 ? -2.816 -12.742 11.625 1 97.88 197 ASP B O 1
ATOM 3089 N N . ALA B 1 198 ? -4.715 -12.414 12.734 1 98.12 198 ALA B N 1
ATOM 3090 C CA . ALA B 1 198 ? -4.707 -13.766 13.289 1 98.12 198 ALA B CA 1
ATOM 3091 C C . ALA B 1 198 ? -4.812 -14.812 12.18 1 98.12 198 ALA B C 1
ATOM 3093 O O . ALA B 1 198 ? -4.125 -15.836 12.219 1 98.12 198 ALA B O 1
ATOM 3094 N N . VAL B 1 199 ? -5.613 -14.562 11.203 1 98.19 199 VAL B N 1
ATOM 3095 C CA . VAL B 1 199 ? -5.789 -15.484 10.094 1 98.19 199 VAL B CA 1
ATOM 3096 C C . VAL B 1 199 ? -4.508 -15.547 9.258 1 98.19 199 VAL B C 1
ATOM 3098 O O . VAL B 1 199 ? -4.031 -16.625 8.922 1 98.19 199 VAL B O 1
ATOM 3101 N N . LEU B 1 200 ? -3.98 -14.367 8.961 1 97.81 200 LEU B N 1
ATOM 3102 C CA . LEU B 1 200 ? -2.758 -14.281 8.172 1 97.81 200 LEU B CA 1
ATOM 3103 C C . LEU B 1 200 ? -1.611 -15.016 8.859 1 97.81 200 LEU B C 1
ATOM 3105 O O . LEU B 1 200 ? -0.789 -15.648 8.188 1 97.81 200 LEU B O 1
ATOM 3109 N N . THR B 1 201 ? -1.59 -14.961 10.18 1 95.75 201 THR B N 1
ATOM 3110 C CA . THR B 1 201 ? -0.467 -15.492 10.945 1 95.75 201 THR B CA 1
ATOM 3111 C C . THR B 1 201 ? -0.656 -16.984 11.219 1 95.75 201 THR B C 1
ATOM 3113 O O . THR B 1 201 ? 0.29 -17.766 11.109 1 95.75 201 THR B O 1
ATOM 3116 N N . TYR B 1 202 ? -1.851 -17.438 11.422 1 95.56 202 TYR B N 1
ATOM 3117 C CA . TYR B 1 202 ? -2.014 -18.75 12.016 1 95.56 202 TYR B CA 1
ATOM 3118 C C . TYR B 1 202 ? -2.713 -19.703 11.047 1 95.56 202 TYR B C 1
ATOM 3120 O O . TYR B 1 202 ? -2.68 -20.922 11.234 1 95.56 202 TYR B O 1
ATOM 3128 N N . GLN B 1 203 ? -3.291 -19.141 10.023 1 92.25 203 GLN B N 1
ATOM 3129 C CA . GLN B 1 203 ? -4.145 -20.047 9.258 1 92.25 203 GLN B CA 1
ATOM 3130 C C . GLN B 1 203 ? -3.703 -20.125 7.797 1 92.25 203 GLN B C 1
ATOM 3132 O O . GLN B 1 203 ? -4.062 -21.062 7.078 1 92.25 203 GLN B O 1
ATOM 3137 N N . VAL B 1 204 ? -3.01 -19.078 7.371 1 92.75 204 VAL B N 1
ATOM 3138 C CA . VAL B 1 204 ? -2.604 -19.062 5.969 1 92.75 204 VAL B CA 1
ATOM 3139 C C . VAL B 1 204 ? -1.274 -19.797 5.805 1 92.75 204 VAL B C 1
ATOM 3141 O O . VAL B 1 204 ? -0.314 -19.531 6.531 1 92.75 204 VAL B O 1
ATOM 3144 N N . LYS B 1 205 ? -1.26 -20.875 4.953 1 84.44 205 LYS B N 1
ATOM 3145 C CA . LYS B 1 205 ? -0.061 -21.625 4.598 1 84.44 205 LYS B CA 1
ATOM 3146 C C . LYS B 1 205 ? 0.35 -21.359 3.154 1 84.44 205 LYS B C 1
ATOM 3148 O O . LYS B 1 205 ? -0.444 -21.547 2.23 1 84.44 205 LYS B O 1
ATOM 3153 N N . LEU B 1 206 ? 1.478 -20.672 3.025 1 84 206 LEU B N 1
ATOM 3154 C CA . LEU B 1 206 ? 1.951 -20.375 1.676 1 84 206 LEU B CA 1
ATOM 3155 C C . LEU B 1 206 ? 2.76 -21.547 1.12 1 84 206 LEU B C 1
ATOM 3157 O O . LEU B 1 206 ? 3.391 -22.281 1.878 1 84 206 LEU B O 1
#

Secondary structure (DSSP, 8-state):
----GGGSBHHHHHHHHTSSSS-S-HHHHHHHHHHHHHHHHHHHHHHHHSSTT-HHHHHHHHHHHHHHHHHHHHHHHHHHHHHHHHHHHHHHHHS---TT-TTHHHHHHHHHHHHHHHHHHHHHHHHHHHHHHHHHHHHS-GGGHHHHHHHHHHHHHHHHHHHHHHHHHHTT---HHHHHHHHHHHHHHHHHHHHHHHHHHHT---/----GGGSBHHHHHHHHTSSSS-S-HHHHHHH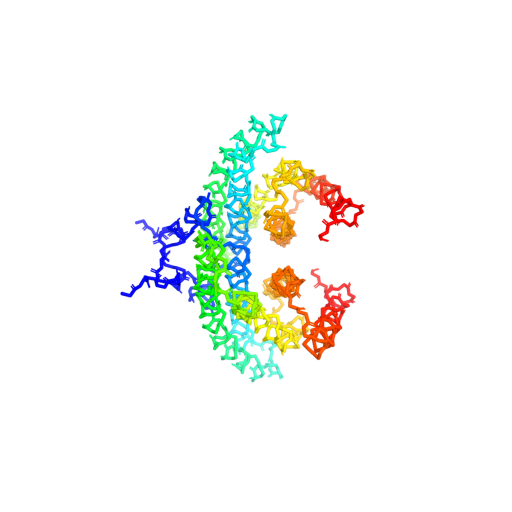HHHHHHHHHHHHHHHHHSSTT-GGGHHHHHHHHHHHHHHHHHHHHHHHHHHHHHHHHHHHHHS---TT-TTHHHHHHHHHHHHHHHHHHHHHHHHHHHHHHHHHHHHS-GGGHHHHHHHHHHHHHHHHHHHHHHHHHHTT---HHHHHHHHHHHHHHHHHHHHHHHHHHHT---

Organism: NCBI:txid592028